Protein AF-0000000087521033 (afdb_homodimer)

Nearest PDB structures (foldseek):
  2ihy-assembly1_B  TM=9.310E-01  e=3.063E-29  Staphylococcus aureus
  2ihy-assembly1_A  TM=9.337E-01  e=1.883E-27  Staphylococcus aureus
  7z19-assembly1_I  TM=8.535E-01  e=3.321E-17  Escherichia coli
  4wbs-assembly1_A  TM=7.852E-01  e=2.058E-16  Paraburkholderia phymatum STM815
  6hs3-assembly1_A  TM=7.844E-01  e=1.434E-15  Burkholderia pseudomallei

Secondary structure (DSSP, 8-state):
--EEEEEEEEEEEETTEEEEEEEEEEEETT-EEEEE--TTSSHHHHHHHHTTSS--SEEEEEETTEETTTS-HHHHGGGEEEE-HHHHTTS-TTSBHHHHHHHHHHTT-S---HHHHHHHHHHHHHHHHHTT-GGGTTSBGGGS-HHHHHHHHHHHHHHT--SEEEEESTTTT--HHHHHHHHHHHHHHHH-TTSPEEEEE-S-GGGPPTT--EEEEEETTEEEEEEEHHHHS-HHHHHHHHTS-EEEEEETTEEEEEE--/--EEEEEEEEEEEETTEEEEEEEEEEEETT-EEEEE--TTSSHHHHHHHHTTSS--SEEEEEETTEETTTS-HHHHGGGEEEESHHHHTTS-TTSBHHHHHHHHHHTT-S---HHHHHHHHHHHHHHHHHTT-GGGTTSBGGGS-HHHHHHHHHHHHHHT--SEEEEESTTTT--HHHHHHHHHHHHHHHH-TTSPEEEEE-S-GGGPPTT--EEEEEETTEEEEEEEHHHHS-HHHHHHHHTS-EEEEEETTEEEEEE--

Sequence (522 aa):
MSQVLSFNDVSVVRGRKELLSGINWKVSEGQRWVVLGPNGAGKSTLMNLAAARMHPTRGTVEILDETLGRVDVFELRPRIGLSSTLIANQIPAHETALNVVLTAAYGYTGRWRERYEKMDERRAFALLHEWGMSTFMNQPFGKLSEGERKRVLIARALMTDPELLILDEPSAGLDVAGREDLVYRMSQLAADEEAPTLVLVTHHLEEIPPGFTHALLMNSGKIVAAGTMAETMTEEKLSAAYGMELAVRVEGGRYSAFARRMSQVLSFNDVSVVRGRKELLSGINWKVSEGQRWVVLGPNGAGKSTLMNLAAARMHPTRGTVEILDETLGRVDVFELRPRIGLSSTLIANQIPAHETALNVVLTAAYGYTGRWRERYEKMDERRAFALLHEWGMSTFMNQPFGKLSEGERKRVLIARALMTDPELLILDEPSAGLDVAGREDLVYRMSQLAADEEAPTLVLVTHHLEEIPPGFTHALLMNSGKIVAAGTMAETMTEEKLSAAYGMELAVRVEGGRYSAFARR

Foldseek 3Di:
DAWAKFWAQFWADDDPATQAGGDTDTDDWLAAEEEAFDPSLNLVVVVCVQLLNDDTPDTWMDGRNRTRPRDDSLQVNLQEQEQDVVLLVVDDQQDFLLVLQLCLQVSNPVDPDDVCNVVLSVLSCVQCVLLPCNVRRGPGLNPDDLLSNLSSSQSSSCSSVHQEYEYEASCPPPDPVSLVSVLVSVLVLLPDSSHHHHYYYHHFQQSHHANHFKYWAGGSNYTQDIDGCVVQVDQVSVCVRHVARWDWDDDPRGIHIDGDD/DAWAKFWAQFWADDDPATQAGGDTDTDHWLAAEEEAFDPSLNLVVVVCVQLLNDDTPDTWMDGRNRTRPRDDSLQVNLQEQEQDVVLLVVDDQQDFLLVLQLCLQVSNPVDPDDVCNVVLSVLSCVQCVLLPCNVRRGPGLNPDDLLSNLSSSQSSSPSSVHQEYEYEASCPPPDPVSLVSVLVSVLVLLPDSSHHHHYYYHHFQQSHHANHFKYWAGGSNYTQDIDGCVVQVDQVSVCVRHVARWDWDDDPRGIHIDGDD

Organism: NCBI:txid162496

Solvent-accessible surface area (backbone atoms only — not comparable to full-atom values): 26973 Å² total; per-residue (Å²): 130,59,57,39,34,38,35,43,50,24,21,31,64,56,90,93,45,68,46,30,52,58,35,68,48,74,39,45,61,74,43,24,34,38,39,35,35,37,84,79,13,32,64,68,60,52,50,31,43,75,56,59,72,46,78,67,70,38,60,46,46,32,47,69,85,35,43,70,91,78,48,64,50,80,74,50,38,58,42,44,14,59,25,40,67,74,58,56,73,68,52,60,44,78,40,25,40,47,53,56,22,48,44,49,47,38,80,71,41,86,69,89,54,72,74,62,46,55,61,44,45,52,50,41,49,50,38,31,41,75,54,72,34,60,92,42,34,81,38,32,44,61,75,44,52,70,64,54,42,43,39,46,34,46,33,19,21,50,57,50,64,25,58,33,36,38,34,50,43,73,54,64,91,44,28,57,52,53,36,42,52,50,27,50,51,49,22,53,46,52,67,37,87,84,43,46,22,36,39,37,35,44,52,51,51,68,65,47,37,46,64,56,47,28,30,36,31,17,35,77,14,28,74,69,43,69,40,43,38,84,76,32,75,35,42,69,52,48,14,62,28,46,73,42,62,39,44,66,46,77,56,94,64,33,35,42,72,43,66,66,125,129,60,57,39,36,39,34,45,50,23,22,31,65,56,91,92,43,67,47,29,52,58,34,68,50,76,39,44,62,74,43,24,34,37,39,36,35,38,84,80,14,31,65,68,61,52,48,32,44,74,55,58,72,48,78,68,69,38,60,44,46,30,45,70,84,36,43,71,90,78,50,65,51,80,73,49,39,57,42,43,14,61,25,39,67,74,57,56,73,71,53,61,44,76,40,25,39,46,53,54,22,49,44,50,49,37,80,69,42,86,70,87,54,73,74,61,47,55,60,42,46,54,51,39,49,51,39,31,42,74,56,72,36,61,92,41,34,79,38,32,44,61,76,44,52,71,62,56,42,41,37,46,35,45,33,19,22,50,58,50,64,25,58,33,36,39,34,49,44,72,54,65,92,44,28,56,52,52,36,43,51,50,27,49,51,48,23,53,46,53,66,37,87,83,42,47,22,37,40,35,35,41,51,53,52,68,64,47,35,47,63,56,47,28,30,36,31,18,36,78,15,27,74,71,43,69,40,43,40,84,77,33,74,33,43,68,53,47,14,61,26,47,72,43,62,38,44,65,45,78,57,93,64,34,37,42,72,44,64,65,126

Radius of gyration: 24.64 Å; Cα contacts (8 Å, |Δi|>4): 1110; chains: 2; bounding box: 50×73×55 Å

Structure (mmCIF, N/CA/C/O backbone):
data_AF-0000000087521033-model_v1
#
loop_
_entity.id
_entity.type
_entity.pdbx_description
1 polymer 'Iron ABC transporter ATP-binding protein'
#
loop_
_atom_site.group_PDB
_atom_site.id
_atom_site.type_symbol
_atom_site.label_atom_id
_atom_site.label_alt_id
_atom_site.label_comp_id
_atom_site.label_asym_id
_atom_site.label_entity_id
_atom_site.label_seq_id
_atom_site.pdbx_PDB_ins_code
_atom_site.Cartn_x
_atom_site.Cartn_y
_atom_site.Cartn_z
_atom_site.occupancy
_atom_site.B_iso_or_equiv
_atom_site.auth_seq_id
_atom_site.auth_comp_id
_atom_site.auth_asym_id
_atom_site.auth_atom_id
_atom_site.pdbx_PDB_model_num
ATOM 1 N N . MET A 1 1 ? 6.848 -36.531 -3.502 1 64.94 1 MET A N 1
ATOM 2 C CA . MET A 1 1 ? 6.121 -35.344 -3.91 1 64.94 1 MET A CA 1
ATOM 3 C C . MET A 1 1 ? 6.828 -34.625 -5.07 1 64.94 1 MET A C 1
ATOM 5 O O . MET A 1 1 ? 8.055 -34.625 -5.129 1 64.94 1 MET A O 1
ATOM 9 N N . SER A 1 2 ? 6.082 -34.312 -6.168 1 87.31 2 SER A N 1
ATOM 10 C CA . SER A 1 2 ? 6.684 -33.75 -7.367 1 87.31 2 SER A CA 1
ATOM 11 C C . SER A 1 2 ? 7.109 -32.312 -7.137 1 87.31 2 SER A C 1
ATOM 13 O O . SER A 1 2 ? 6.461 -31.578 -6.387 1 87.31 2 SER A O 1
ATOM 15 N N . GLN A 1 3 ? 8.289 -32 -7.52 1 93.69 3 GLN A N 1
ATOM 16 C CA . GLN A 1 3 ? 8.82 -30.641 -7.406 1 93.69 3 GLN A CA 1
ATOM 17 C C . GLN A 1 3 ? 8.258 -29.75 -8.5 1 93.69 3 GLN A C 1
ATOM 19 O O . GLN A 1 3 ? 8.297 -30.094 -9.68 1 93.69 3 GLN A O 1
ATOM 24 N N . VAL A 1 4 ? 7.723 -28.672 -8.039 1 97.44 4 VAL A N 1
ATOM 25 C CA . VAL A 1 4 ? 7.105 -27.734 -8.977 1 97.44 4 VAL A CA 1
ATOM 26 C C . VAL A 1 4 ? 8.117 -26.656 -9.367 1 97.44 4 VAL A C 1
ATOM 28 O O . VAL A 1 4 ? 8.164 -26.234 -10.523 1 97.44 4 VAL A O 1
ATOM 31 N N . LEU A 1 5 ? 8.914 -26.25 -8.383 1 98.12 5 LEU A N 1
ATOM 32 C CA . LEU A 1 5 ? 10 -25.297 -8.594 1 98.12 5 LEU A CA 1
ATOM 33 C C . LEU A 1 5 ? 11.289 -25.812 -7.965 1 98.12 5 LEU A C 1
ATOM 35 O O . LEU A 1 5 ? 11.281 -26.359 -6.863 1 98.12 5 LEU A O 1
ATOM 39 N N . SER A 1 6 ? 12.383 -25.578 -8.719 1 98.38 6 SER A N 1
ATOM 40 C CA . SER A 1 6 ? 13.703 -25.875 -8.18 1 98.38 6 SER A CA 1
ATOM 41 C C . SER A 1 6 ? 14.727 -24.844 -8.656 1 98.38 6 SER A C 1
ATOM 43 O O . SER A 1 6 ? 15.023 -24.75 -9.852 1 98.38 6 SER A O 1
ATOM 45 N N . PHE A 1 7 ? 15.141 -24.078 -7.758 1 98.62 7 PHE A N 1
ATOM 46 C CA . PHE A 1 7 ? 16.25 -23.156 -7.961 1 98.62 7 PHE A CA 1
ATOM 47 C C . PHE A 1 7 ? 17.547 -23.719 -7.383 1 98.62 7 PHE A C 1
ATOM 49 O O . PHE A 1 7 ? 17.609 -24.062 -6.199 1 98.62 7 PHE A O 1
ATOM 56 N N . ASN A 1 8 ? 18.516 -23.828 -8.188 1 98.5 8 ASN A N 1
ATOM 57 C CA . ASN A 1 8 ? 19.812 -24.344 -7.758 1 98.5 8 ASN A CA 1
ATOM 58 C C . ASN A 1 8 ? 20.922 -23.328 -8.023 1 98.5 8 ASN A C 1
ATOM 60 O O . ASN A 1 8 ? 21.359 -23.172 -9.164 1 98.5 8 ASN A O 1
ATOM 64 N N . ASP A 1 9 ? 21.375 -22.703 -6.953 1 98.56 9 ASP A N 1
ATOM 65 C CA . ASP A 1 9 ? 22.453 -21.719 -6.969 1 98.56 9 ASP A CA 1
ATOM 66 C C . ASP A 1 9 ? 22.219 -20.672 -8.047 1 98.56 9 ASP A C 1
ATOM 68 O O . ASP A 1 9 ? 23.094 -20.422 -8.883 1 98.56 9 ASP A O 1
ATOM 72 N N . VAL A 1 10 ? 21.109 -20.094 -7.992 1 98.69 10 VAL A N 1
ATOM 73 C CA . VAL A 1 10 ? 20.672 -19.203 -9.062 1 98.69 10 VAL A CA 1
ATOM 74 C C . VAL A 1 10 ? 21.094 -17.781 -8.766 1 98.69 10 VAL A C 1
ATOM 76 O O . VAL A 1 10 ? 20.906 -17.281 -7.652 1 98.69 10 VAL A O 1
ATOM 79 N N . SER A 1 11 ? 21.672 -17.125 -9.766 1 98.69 11 SER A N 1
ATOM 80 C CA . SER A 1 11 ? 22.031 -15.711 -9.688 1 98.69 11 SER A CA 1
ATOM 81 C C . SER A 1 11 ? 21.562 -14.945 -10.914 1 98.69 11 SER A C 1
ATOM 83 O O . SER A 1 11 ? 21.453 -15.516 -12 1 98.69 11 SER A O 1
ATOM 85 N N . VAL A 1 12 ? 21.203 -13.797 -10.703 1 98.5 12 VAL A N 1
ATOM 86 C CA . VAL A 1 12 ? 20.844 -12.883 -11.781 1 98.5 12 VAL A CA 1
ATOM 87 C C . VAL A 1 12 ? 21.656 -11.594 -11.672 1 98.5 12 VAL A C 1
ATOM 89 O O . VAL A 1 12 ? 21.656 -10.93 -10.633 1 98.5 12 VAL A O 1
ATOM 92 N N . VAL A 1 13 ? 22.344 -11.312 -12.719 1 97.62 13 VAL A N 1
ATOM 93 C CA . VAL A 1 13 ? 23.141 -10.094 -12.781 1 97.62 13 VAL A CA 1
ATOM 94 C C . VAL A 1 13 ? 22.656 -9.203 -13.922 1 97.62 13 VAL A C 1
ATOM 96 O O . VAL A 1 13 ? 22.438 -9.68 -15.039 1 97.62 13 VAL A O 1
ATOM 99 N N . ARG A 1 14 ? 22.422 -7.988 -13.648 1 93.56 14 ARG A N 1
ATOM 100 C CA . ARG A 1 14 ? 22.094 -6.98 -14.648 1 93.56 14 ARG A CA 1
ATOM 101 C C . ARG A 1 14 ? 23.078 -5.824 -14.609 1 93.56 14 ARG A C 1
ATOM 103 O O . ARG A 1 14 ? 23.094 -5.035 -13.656 1 93.56 14 ARG A O 1
ATOM 110 N N . GLY A 1 15 ? 23.766 -5.68 -15.695 1 90.44 15 GLY A N 1
ATOM 111 C CA . GLY A 1 15 ? 24.859 -4.723 -15.625 1 90.44 15 GLY A CA 1
ATOM 112 C C . GLY A 1 15 ? 25.844 -5.02 -14.516 1 90.44 15 GLY A C 1
ATOM 113 O O . GLY A 1 15 ? 26.453 -6.09 -14.492 1 90.44 15 GLY A O 1
ATOM 114 N N . ARG A 1 16 ? 26.016 -3.992 -13.609 1 89.19 16 ARG A N 1
ATOM 115 C CA . ARG A 1 16 ? 26.953 -4.152 -12.5 1 89.19 16 ARG A CA 1
ATOM 116 C C . ARG A 1 16 ? 26.219 -4.543 -11.219 1 89.19 16 ARG A C 1
ATOM 118 O O . ARG A 1 16 ? 26.859 -4.758 -10.188 1 89.19 16 ARG A O 1
ATOM 125 N N . LYS A 1 17 ? 24.969 -4.793 -11.297 1 93.56 17 LYS A N 1
ATOM 126 C CA . LYS A 1 17 ? 24.203 -5.051 -10.07 1 93.56 17 LYS A CA 1
ATOM 127 C C . LYS A 1 17 ? 23.766 -6.508 -10 1 93.56 17 LYS A C 1
ATOM 129 O O . LYS A 1 17 ? 23.203 -7.043 -10.961 1 93.56 17 LYS A O 1
ATOM 134 N N . GLU A 1 18 ? 24.078 -7.164 -8.969 1 96.81 18 GLU A N 1
ATOM 135 C CA . GLU A 1 18 ? 23.578 -8.508 -8.688 1 96.81 18 GLU A CA 1
ATOM 136 C C . GLU A 1 18 ? 22.203 -8.461 -8.031 1 96.81 18 GLU A C 1
ATOM 138 O O . GLU A 1 18 ? 22.078 -8.086 -6.867 1 96.81 18 GLU A O 1
ATOM 143 N N . LEU A 1 19 ? 21.219 -8.914 -8.758 1 97.81 19 LEU A N 1
ATOM 144 C CA . LEU A 1 19 ? 19.844 -8.828 -8.297 1 97.81 19 LEU A CA 1
ATOM 145 C C . LEU A 1 19 ? 19.5 -10.016 -7.398 1 97.81 19 LEU A C 1
ATOM 147 O O . LEU A 1 19 ? 18.766 -9.859 -6.422 1 97.81 19 LEU A O 1
ATOM 151 N N . LEU A 1 20 ? 19.969 -11.172 -7.766 1 98.75 20 LEU A N 1
ATOM 152 C CA . LEU A 1 20 ? 19.859 -12.391 -6.973 1 98.75 20 LEU A CA 1
ATOM 153 C C . LEU A 1 20 ? 21.234 -13.07 -6.855 1 98.75 20 LEU A C 1
ATOM 155 O O . LEU A 1 20 ? 22 -13.102 -7.82 1 98.75 20 LEU A O 1
ATOM 159 N N . SER A 1 21 ? 21.453 -13.617 -5.684 1 98.5 21 SER A N 1
ATOM 160 C CA . SER A 1 21 ? 22.766 -14.203 -5.434 1 98.5 21 SER A CA 1
ATOM 161 C C . SER A 1 21 ? 22.625 -15.578 -4.777 1 98.5 21 SER A C 1
ATOM 163 O O . SER A 1 21 ? 22.328 -15.68 -3.588 1 98.5 21 SER A O 1
ATOM 165 N N . GLY A 1 22 ? 22.891 -16.562 -5.535 1 98.44 22 GLY A N 1
ATOM 166 C CA . GLY A 1 22 ? 23 -17.922 -5.027 1 98.44 22 GLY A CA 1
ATOM 167 C C . GLY A 1 22 ? 21.734 -18.438 -4.395 1 98.44 22 GLY A C 1
ATOM 168 O O . GLY A 1 22 ? 21.75 -18.969 -3.277 1 98.44 22 GLY A O 1
ATOM 169 N N . ILE A 1 23 ? 20.656 -18.312 -5.094 1 98.81 23 ILE A N 1
ATOM 170 C CA . ILE A 1 23 ? 19.344 -18.703 -4.566 1 98.81 23 ILE A CA 1
ATOM 171 C C . ILE A 1 23 ? 19.172 -20.203 -4.672 1 98.81 23 ILE A C 1
ATOM 173 O O . ILE A 1 23 ? 19.328 -20.781 -5.754 1 98.81 23 ILE A O 1
ATOM 177 N N . ASN A 1 24 ? 18.938 -20.859 -3.609 1 98.81 24 ASN A N 1
ATOM 178 C CA . ASN A 1 24 ? 18.5 -22.25 -3.52 1 98.81 24 ASN A CA 1
ATOM 179 C C . ASN A 1 24 ? 17.094 -22.344 -2.914 1 98.81 24 ASN A C 1
ATOM 181 O O . ASN A 1 24 ? 16.891 -21.984 -1.751 1 98.81 24 ASN A O 1
ATOM 185 N N . TRP A 1 25 ? 16.172 -22.828 -3.682 1 98.62 25 TRP A N 1
ATOM 186 C CA . TRP A 1 25 ? 14.773 -22.844 -3.254 1 98.62 25 TRP A CA 1
ATOM 187 C C . TRP A 1 25 ? 13.992 -23.922 -3.98 1 98.62 25 TRP A C 1
ATOM 189 O O . TRP A 1 25 ? 14.094 -24.062 -5.203 1 98.62 25 TRP A O 1
ATOM 199 N N . LYS A 1 26 ? 13.25 -24.688 -3.209 1 98.38 26 LYS A N 1
ATOM 200 C CA . LYS A 1 26 ? 12.43 -25.75 -3.775 1 98.38 26 LYS A CA 1
ATOM 201 C C . LYS A 1 26 ? 10.984 -25.641 -3.307 1 98.38 26 LYS A C 1
ATOM 203 O O . LYS A 1 26 ? 10.727 -25.344 -2.139 1 98.38 26 LYS A O 1
ATOM 208 N N . VAL A 1 27 ? 10.125 -25.812 -4.211 1 98.44 27 VAL A N 1
ATOM 209 C CA . VAL A 1 27 ? 8.688 -25.828 -3.939 1 98.44 27 VAL A CA 1
ATOM 210 C C . VAL A 1 27 ? 8.078 -27.141 -4.426 1 98.44 27 VAL A C 1
ATOM 212 O O . VAL A 1 27 ? 8.242 -27.5 -5.594 1 98.44 27 VAL A O 1
ATOM 215 N N . SER A 1 28 ? 7.395 -27.797 -3.545 1 97.56 28 SER A N 1
ATOM 216 C CA . SER A 1 28 ? 6.746 -29.062 -3.896 1 97.56 28 SER A CA 1
ATOM 217 C C . SER A 1 28 ? 5.266 -28.859 -4.191 1 97.56 28 SER A C 1
ATOM 219 O O . SER A 1 28 ? 4.672 -27.859 -3.768 1 97.56 28 SER A O 1
ATOM 221 N N . GLU A 1 29 ? 4.754 -29.781 -4.914 1 96.25 29 GLU A N 1
ATOM 222 C CA . GLU A 1 29 ? 3.324 -29.766 -5.215 1 96.25 29 GLU A CA 1
ATOM 223 C C . GLU A 1 29 ? 2.494 -29.703 -3.936 1 96.25 29 GLU A C 1
ATOM 225 O O . GLU A 1 29 ? 2.801 -30.375 -2.957 1 96.25 29 GLU A O 1
ATOM 230 N N . GLY A 1 30 ? 1.485 -28.844 -3.947 1 94.44 30 GLY A N 1
ATOM 231 C CA . GLY A 1 30 ? 0.572 -28.75 -2.818 1 94.44 30 GLY A CA 1
ATOM 232 C C . GLY A 1 30 ? 0.995 -27.719 -1.792 1 94.44 30 GLY A C 1
ATOM 233 O O . GLY A 1 30 ? 0.2 -27.328 -0.935 1 94.44 30 GLY A O 1
ATOM 234 N N . GLN A 1 31 ? 2.223 -27.328 -1.854 1 97.5 31 GLN A N 1
ATOM 235 C CA . GLN A 1 31 ? 2.684 -26.297 -0.925 1 97.5 31 GLN A CA 1
ATOM 236 C C . GLN A 1 31 ? 2.15 -24.922 -1.314 1 97.5 31 GLN A C 1
ATOM 238 O O . GLN A 1 31 ? 1.856 -24.672 -2.486 1 97.5 31 GLN A O 1
ATOM 243 N N . ARG A 1 32 ? 1.933 -24.125 -0.358 1 98.31 32 ARG A N 1
ATOM 244 C CA . ARG A 1 32 ? 1.54 -22.719 -0.502 1 98.31 32 ARG A CA 1
ATOM 245 C C . ARG A 1 32 ? 2.578 -21.797 0.121 1 98.31 32 ARG A C 1
ATOM 247 O O . ARG A 1 32 ? 2.734 -21.766 1.344 1 98.31 32 ARG A O 1
ATOM 254 N N . TRP A 1 33 ? 3.266 -21.062 -0.749 1 98.75 33 TRP A N 1
ATOM 255 C CA . TRP A 1 33 ? 4.395 -20.25 -0.292 1 98.75 33 TRP A CA 1
ATOM 256 C C . TRP A 1 33 ? 4.031 -18.766 -0.266 1 98.75 33 TRP A C 1
ATOM 258 O O . TRP A 1 33 ? 3.354 -18.281 -1.169 1 98.75 33 TRP A O 1
ATOM 268 N N . VAL A 1 34 ? 4.473 -18.094 0.76 1 98.75 34 VAL A N 1
ATOM 269 C CA . VAL A 1 34 ? 4.512 -16.625 0.755 1 98.75 34 VAL A CA 1
ATOM 270 C C . VAL A 1 34 ? 5.957 -16.156 0.693 1 98.75 34 VAL A C 1
ATOM 272 O O . VAL A 1 34 ? 6.824 -16.672 1.396 1 98.75 34 VAL A O 1
ATOM 275 N N . VAL A 1 35 ? 6.234 -15.281 -0.21 1 98.81 35 VAL A N 1
ATOM 276 C CA . VAL A 1 35 ? 7.543 -14.656 -0.35 1 98.81 35 VAL A CA 1
ATOM 277 C C . VAL A 1 35 ? 7.5 -13.234 0.214 1 98.81 35 VAL A C 1
ATOM 279 O O . VAL A 1 35 ? 6.715 -12.406 -0.244 1 98.81 35 VAL A O 1
ATOM 282 N N . LEU A 1 36 ? 8.383 -12.984 1.208 1 98.56 36 LEU A N 1
ATOM 283 C CA . LEU A 1 36 ? 8.406 -11.703 1.912 1 98.56 36 LEU A CA 1
ATOM 284 C C . LEU A 1 36 ? 9.797 -11.086 1.854 1 98.56 36 LEU A C 1
ATOM 286 O O . LEU A 1 36 ? 10.797 -11.789 1.661 1 98.56 36 LEU A O 1
ATOM 290 N N . GLY A 1 37 ? 9.859 -9.828 2.098 1 97.69 37 GLY A N 1
ATOM 291 C CA . GLY A 1 37 ? 11.078 -9.047 2.139 1 97.69 37 GLY A CA 1
ATOM 292 C C . GLY A 1 37 ? 10.852 -7.574 1.845 1 97.69 37 GLY A C 1
ATOM 293 O O . GLY A 1 37 ? 9.781 -7.188 1.365 1 97.69 37 GLY A O 1
ATOM 294 N N . PRO A 1 38 ? 11.828 -6.789 2.156 1 96.56 38 PRO A N 1
ATOM 295 C CA . PRO A 1 38 ? 11.703 -5.352 1.896 1 96.56 38 PRO A CA 1
ATOM 296 C C . PRO A 1 38 ? 11.719 -5.02 0.407 1 96.56 38 PRO A C 1
ATOM 298 O O . PRO A 1 38 ? 11.945 -5.898 -0.425 1 96.56 38 PRO A O 1
ATOM 301 N N . ASN A 1 39 ? 11.367 -3.77 0.146 1 93.94 39 ASN A N 1
ATOM 302 C CA . ASN A 1 39 ? 11.492 -3.293 -1.228 1 93.94 39 ASN A CA 1
ATOM 303 C C . ASN A 1 39 ? 12.922 -3.443 -1.738 1 93.94 39 ASN A C 1
ATOM 305 O O . ASN A 1 39 ? 13.883 -3.148 -1.019 1 93.94 39 ASN A O 1
ATOM 309 N N . GLY A 1 40 ? 13.078 -4.012 -2.865 1 93.19 40 GLY A N 1
ATOM 310 C CA . GLY A 1 40 ? 14.391 -4.176 -3.459 1 93.19 40 GLY A CA 1
ATOM 311 C C . GLY A 1 40 ? 15.062 -5.484 -3.078 1 93.19 40 GLY A C 1
ATOM 312 O O . GLY A 1 40 ? 16.203 -5.746 -3.473 1 93.19 40 GLY A O 1
ATOM 313 N N . ALA A 1 41 ? 14.375 -6.332 -2.418 1 96.88 41 ALA A N 1
ATOM 314 C CA . ALA A 1 41 ? 14.961 -7.57 -1.9 1 96.88 41 ALA A CA 1
ATOM 315 C C . ALA A 1 41 ? 15.188 -8.578 -3.021 1 96.88 41 ALA A C 1
ATOM 317 O O . ALA A 1 41 ? 15.875 -9.586 -2.83 1 96.88 41 ALA A O 1
ATOM 318 N N . GLY A 1 42 ? 14.594 -8.391 -4.18 1 97.06 42 GLY A N 1
ATOM 319 C CA . GLY A 1 42 ? 14.75 -9.312 -5.297 1 97.06 42 GLY A CA 1
ATOM 320 C C . GLY A 1 42 ? 13.523 -10.164 -5.547 1 97.06 42 GLY A C 1
ATOM 321 O O . GLY A 1 42 ? 13.555 -11.086 -6.359 1 97.06 42 GLY A O 1
ATOM 322 N N . LYS A 1 43 ? 12.422 -9.875 -4.895 1 97.75 43 LYS A N 1
ATOM 323 C CA . LYS A 1 43 ? 11.203 -10.68 -4.969 1 97.75 43 LYS A CA 1
ATOM 324 C C . LYS A 1 43 ? 10.672 -10.734 -6.398 1 97.75 43 LYS A C 1
ATOM 326 O O . LYS A 1 43 ? 10.336 -11.812 -6.898 1 97.75 43 LYS A O 1
ATOM 331 N N . SER A 1 44 ? 10.625 -9.555 -7.082 1 94.75 44 SER A N 1
ATOM 332 C CA . SER A 1 44 ? 10.094 -9.5 -8.438 1 94.75 44 SER A CA 1
ATOM 333 C C . SER A 1 44 ? 10.992 -10.266 -9.406 1 94.75 44 SER A C 1
ATOM 335 O O . SER A 1 44 ? 10.5 -10.945 -10.312 1 94.75 44 SER A O 1
ATOM 337 N N . THR A 1 45 ? 12.266 -10.164 -9.242 1 96.5 45 THR A N 1
ATOM 338 C CA . THR A 1 45 ? 13.203 -10.922 -10.062 1 96.5 45 THR A CA 1
ATOM 339 C C . THR A 1 45 ? 13 -12.422 -9.875 1 96.5 45 THR A C 1
ATOM 341 O O . THR A 1 45 ? 12.93 -13.172 -10.852 1 96.5 45 THR A O 1
ATOM 344 N N . LEU A 1 46 ? 12.859 -12.805 -8.609 1 98.12 46 LEU A N 1
ATOM 345 C CA . LEU A 1 46 ? 12.609 -14.211 -8.297 1 98.12 46 LEU A CA 1
ATOM 346 C C . LEU A 1 46 ? 11.32 -14.688 -8.961 1 98.12 46 LEU A C 1
ATOM 348 O O . LEU A 1 46 ? 11.281 -15.773 -9.531 1 98.12 46 LEU A O 1
ATOM 352 N N . MET A 1 47 ? 10.273 -13.906 -8.938 1 96.88 47 MET A N 1
ATOM 353 C CA . MET A 1 47 ? 8.984 -14.273 -9.5 1 96.88 47 MET A CA 1
ATOM 354 C C . MET A 1 47 ? 9.055 -14.375 -11.023 1 96.88 47 MET A C 1
ATOM 356 O O . MET A 1 47 ? 8.43 -15.242 -11.625 1 96.88 47 MET A O 1
ATOM 360 N N . ASN A 1 48 ? 9.836 -13.5 -11.625 1 96.31 48 ASN A N 1
ATOM 361 C CA . ASN A 1 48 ? 10 -13.555 -13.07 1 96.31 48 ASN A CA 1
ATOM 362 C C . ASN A 1 48 ? 10.688 -14.844 -13.516 1 96.31 48 ASN A C 1
ATOM 364 O O . ASN A 1 48 ? 10.352 -15.406 -14.555 1 96.31 48 ASN A O 1
ATOM 368 N N . LEU A 1 49 ? 11.633 -15.281 -12.727 1 97.69 49 LEU A N 1
ATOM 369 C CA . LEU A 1 49 ? 12.266 -16.578 -12.984 1 97.69 49 LEU A CA 1
ATOM 370 C C . LEU A 1 49 ? 11.266 -17.703 -12.836 1 97.69 49 LEU A C 1
ATOM 372 O O . LEU A 1 49 ? 11.133 -18.547 -13.727 1 97.69 49 LEU A O 1
ATOM 376 N N . ALA A 1 50 ? 10.5 -17.672 -11.766 1 97.94 50 ALA A N 1
ATOM 377 C CA . ALA A 1 50 ? 9.539 -18.719 -11.461 1 97.94 50 ALA A CA 1
ATOM 378 C C . ALA A 1 50 ? 8.422 -18.766 -12.492 1 97.94 50 ALA A C 1
ATOM 380 O O . ALA A 1 50 ? 7.805 -19.812 -12.711 1 97.94 50 ALA A O 1
ATOM 381 N N . ALA A 1 51 ? 8.188 -17.625 -13.125 1 96.81 51 ALA A N 1
ATOM 382 C CA . ALA A 1 51 ? 7.113 -17.516 -14.109 1 96.81 51 ALA A CA 1
ATOM 383 C C . ALA A 1 51 ? 7.637 -17.766 -15.523 1 96.81 51 ALA A C 1
ATOM 385 O O . ALA A 1 51 ? 6.918 -17.562 -16.5 1 96.81 51 ALA A O 1
ATOM 386 N N . ALA A 1 52 ? 8.898 -18.109 -15.641 1 96.56 52 ALA A N 1
ATOM 387 C CA . ALA A 1 52 ? 9.539 -18.375 -16.922 1 96.56 52 ALA A CA 1
ATOM 388 C C . ALA A 1 52 ? 9.539 -17.141 -17.812 1 96.56 52 ALA A C 1
ATOM 390 O O . ALA A 1 52 ? 9.359 -17.234 -19.031 1 96.56 52 ALA A O 1
ATOM 391 N N . ARG A 1 53 ? 9.688 -16.016 -17.203 1 94.38 53 ARG A N 1
ATOM 392 C CA . ARG A 1 53 ? 9.711 -14.766 -17.938 1 94.38 53 ARG A CA 1
ATOM 393 C C . ARG A 1 53 ? 11.125 -14.18 -17.984 1 94.38 53 ARG A C 1
ATOM 395 O O . ARG A 1 53 ? 11.336 -13.102 -18.547 1 94.38 53 ARG A O 1
ATOM 402 N N . MET A 1 54 ? 12 -14.875 -17.359 1 95.12 54 MET A N 1
ATOM 403 C CA . MET A 1 54 ? 13.414 -14.492 -17.312 1 95.12 54 MET A CA 1
ATOM 404 C C . MET A 1 54 ? 14.305 -15.727 -17.188 1 95.12 54 MET A C 1
ATOM 406 O O . MET A 1 54 ? 13.867 -16.766 -16.688 1 95.12 54 MET A O 1
ATOM 410 N N . HIS A 1 55 ? 15.5 -15.609 -17.672 1 97.06 55 HIS A N 1
ATOM 411 C CA . HIS A 1 55 ? 16.5 -16.672 -17.5 1 97.06 55 HIS A CA 1
ATOM 412 C C . HIS A 1 55 ? 17.547 -16.266 -16.453 1 97.06 55 HIS A C 1
ATOM 414 O O . HIS A 1 55 ? 17.906 -15.094 -16.344 1 97.06 55 HIS A O 1
ATOM 420 N N . PRO A 1 56 ? 18.031 -17.203 -15.711 1 97.94 56 PRO A N 1
ATOM 421 C CA . PRO A 1 56 ? 19.109 -16.875 -14.773 1 97.94 56 PRO A CA 1
ATOM 422 C C . PRO A 1 56 ? 20.438 -16.594 -15.477 1 97.94 56 PRO A C 1
ATOM 424 O O . PRO A 1 56 ? 20.656 -17.062 -16.594 1 97.94 56 PRO A O 1
ATOM 427 N N . THR A 1 57 ? 21.25 -15.781 -14.805 1 97.75 57 THR A N 1
ATOM 428 C CA . THR A 1 57 ? 22.609 -15.586 -15.289 1 97.75 57 THR A CA 1
ATOM 429 C C . THR A 1 57 ? 23.484 -16.797 -14.977 1 97.75 57 THR A C 1
ATOM 431 O O . THR A 1 57 ? 24.25 -17.25 -15.828 1 97.75 57 THR A O 1
ATOM 434 N N . ARG A 1 58 ? 23.391 -17.266 -13.781 1 97.81 58 ARG A N 1
ATOM 435 C CA . ARG A 1 58 ? 24.062 -18.469 -13.328 1 97.81 58 ARG A CA 1
ATOM 436 C C . ARG A 1 58 ? 23.109 -19.391 -12.562 1 97.81 58 ARG A C 1
ATOM 438 O O . ARG A 1 58 ? 22.109 -18.922 -12.016 1 97.81 58 ARG A O 1
ATOM 445 N N . GLY A 1 59 ? 23.422 -20.656 -12.562 1 98.19 59 GLY A N 1
ATOM 446 C CA . GLY A 1 59 ? 22.578 -21.625 -11.875 1 98.19 59 GLY A CA 1
ATOM 447 C C . GLY A 1 59 ? 21.484 -22.203 -12.742 1 98.19 59 GLY A C 1
ATOM 448 O O . GLY A 1 59 ? 21.469 -21.969 -13.953 1 98.19 59 GLY A O 1
ATOM 449 N N . THR A 1 60 ? 20.641 -23 -12.102 1 98.19 60 THR A N 1
ATOM 450 C CA . THR A 1 60 ? 19.594 -23.672 -12.867 1 98.19 60 THR A CA 1
ATOM 451 C C . THR A 1 60 ? 18.234 -23.484 -12.211 1 98.19 60 THR A C 1
ATOM 453 O O . THR A 1 60 ? 18.109 -23.516 -10.984 1 98.19 60 THR A O 1
ATOM 456 N N . VAL A 1 61 ? 17.281 -23.25 -13.062 1 98.38 61 VAL A N 1
ATOM 457 C CA . VAL A 1 61 ? 15.891 -23.141 -12.633 1 98.38 61 VAL A CA 1
ATOM 458 C C . VAL A 1 61 ? 15.055 -24.188 -13.352 1 98.38 61 VAL A C 1
ATOM 460 O O . VAL A 1 61 ? 15.055 -24.281 -14.578 1 98.38 61 VAL A O 1
ATOM 463 N N . GLU A 1 62 ? 14.43 -24.984 -12.562 1 98.06 62 GLU A N 1
ATOM 464 C CA . GLU A 1 62 ? 13.477 -25.969 -13.086 1 98.06 62 GLU A CA 1
ATOM 465 C C . GLU A 1 62 ? 12.055 -25.641 -12.656 1 98.06 62 GLU A C 1
ATOM 467 O O . GLU A 1 62 ? 11.805 -25.344 -11.484 1 98.06 62 GLU A O 1
ATOM 472 N N . ILE A 1 63 ? 11.172 -25.688 -13.602 1 98.06 63 ILE A N 1
ATOM 473 C CA . ILE A 1 63 ? 9.758 -25.422 -13.375 1 98.06 63 ILE A CA 1
ATOM 474 C C . ILE A 1 63 ? 8.914 -26.547 -13.969 1 98.06 63 ILE A C 1
ATOM 476 O O . ILE A 1 63 ? 9 -26.812 -15.172 1 98.06 63 ILE A O 1
ATOM 480 N N . LEU A 1 64 ? 8.164 -27.141 -13.117 1 96.81 64 LEU A N 1
ATOM 481 C CA . LEU A 1 64 ? 7.289 -28.219 -13.562 1 96.81 64 LEU A CA 1
ATOM 482 C C . LEU A 1 64 ? 8.062 -29.234 -14.398 1 96.81 64 LEU A C 1
ATOM 484 O O . LEU A 1 64 ? 7.645 -29.578 -15.516 1 96.81 64 LEU A O 1
ATOM 488 N N . ASP A 1 65 ? 9.219 -29.562 -13.906 1 93.94 65 ASP A N 1
ATOM 489 C CA . ASP A 1 65 ? 10.078 -30.625 -14.43 1 93.94 65 ASP A CA 1
ATOM 490 C C . ASP A 1 65 ? 10.742 -30.188 -15.734 1 93.94 65 ASP A C 1
ATOM 492 O O . ASP A 1 65 ? 11.25 -31.031 -16.484 1 93.94 65 ASP A O 1
ATOM 496 N N . GLU A 1 66 ? 10.648 -28.906 -16.047 1 95.62 66 GLU A N 1
ATOM 497 C CA . GLU A 1 66 ? 11.328 -28.359 -17.219 1 95.62 66 GLU A CA 1
ATOM 498 C C . GLU A 1 66 ? 12.438 -27.391 -16.812 1 95.62 66 GLU A C 1
ATOM 500 O O . GLU A 1 66 ? 12.258 -26.594 -15.898 1 95.62 66 GLU A O 1
ATOM 505 N N . THR A 1 67 ? 13.477 -27.516 -17.516 1 95.94 67 THR A N 1
ATOM 506 C CA . THR A 1 67 ? 14.609 -26.641 -17.203 1 95.94 67 THR A CA 1
ATOM 507 C C . THR A 1 67 ? 14.586 -25.406 -18.094 1 95.94 67 THR A C 1
ATOM 509 O O . THR A 1 67 ? 14.508 -25.516 -19.328 1 95.94 67 THR A O 1
ATOM 512 N N . LEU A 1 68 ? 14.703 -24.203 -17.453 1 95.56 68 LEU A N 1
ATOM 513 C CA . LEU A 1 68 ? 14.781 -22.984 -18.234 1 95.56 68 LEU A CA 1
ATOM 514 C C . LEU A 1 68 ? 16.031 -22.984 -19.109 1 95.56 68 LEU A C 1
ATOM 516 O O . LEU A 1 68 ? 17.109 -23.359 -18.672 1 95.56 68 LEU A O 1
ATOM 520 N N . GLY A 1 69 ? 15.93 -22.547 -20.297 1 92.19 69 GLY A N 1
ATOM 521 C CA . GLY A 1 69 ? 17.016 -22.594 -21.266 1 92.19 69 GLY A CA 1
ATOM 522 C C . GLY A 1 69 ? 16.984 -23.828 -22.156 1 92.19 69 GLY A C 1
ATOM 523 O O . GLY A 1 69 ? 17.609 -23.859 -23.203 1 92.19 69 GLY A O 1
ATOM 524 N N . ARG A 1 70 ? 16.266 -24.828 -21.719 1 92.56 70 ARG A N 1
ATOM 525 C CA . ARG A 1 70 ? 16.203 -26.078 -22.469 1 92.56 70 ARG A CA 1
ATOM 526 C C . ARG A 1 70 ? 14.781 -26.359 -22.953 1 92.56 70 ARG A C 1
ATOM 528 O O . ARG A 1 70 ? 14.547 -27.312 -23.703 1 92.56 70 ARG A O 1
ATOM 535 N N . VAL A 1 71 ? 13.875 -25.625 -22.422 1 91.06 71 VAL A N 1
ATOM 536 C CA . VAL A 1 71 ? 12.469 -25.781 -22.781 1 91.06 71 VAL A CA 1
ATOM 537 C C . VAL A 1 71 ? 11.969 -24.547 -23.516 1 91.06 71 VAL A C 1
ATOM 539 O O . VAL A 1 71 ? 12.461 -23.438 -23.281 1 91.06 71 VAL A O 1
ATOM 542 N N . ASP A 1 72 ? 11.023 -24.766 -24.375 1 91.81 72 ASP A N 1
ATOM 543 C CA . ASP A 1 72 ? 10.305 -23.641 -24.938 1 91.81 72 ASP A CA 1
ATOM 544 C C . ASP A 1 72 ? 9.359 -23.016 -23.906 1 91.81 72 ASP A C 1
ATOM 546 O O . ASP A 1 72 ? 8.344 -23.609 -23.547 1 91.81 72 ASP A O 1
ATOM 550 N N . VAL A 1 73 ? 9.648 -21.859 -23.5 1 92.06 73 VAL A N 1
ATOM 551 C CA . VAL A 1 73 ? 8.922 -21.219 -22.422 1 92.06 73 VAL A CA 1
ATOM 552 C C . VAL A 1 73 ? 7.473 -20.984 -22.828 1 92.06 73 VAL A C 1
ATOM 554 O O . VAL A 1 73 ? 6.582 -20.906 -21.984 1 92.06 73 VAL A O 1
ATOM 557 N N . PHE A 1 74 ? 7.16 -20.938 -24.094 1 88.56 74 PHE A N 1
ATOM 558 C CA . PHE A 1 74 ? 5.801 -20.734 -24.578 1 88.56 74 PHE A CA 1
ATOM 559 C C . PHE A 1 74 ? 4.934 -21.953 -24.312 1 88.56 74 PHE A C 1
ATOM 561 O O . PHE A 1 74 ? 3.713 -21.844 -24.203 1 88.56 74 PHE A O 1
ATOM 568 N N . GLU A 1 75 ? 5.574 -23.078 -24.188 1 89 75 GLU A N 1
ATOM 569 C CA . GLU A 1 75 ? 4.867 -24.312 -23.859 1 89 75 GLU A CA 1
ATOM 570 C C . GLU A 1 75 ? 4.691 -24.453 -22.344 1 89 75 GLU A C 1
ATOM 572 O O . GLU A 1 75 ? 3.746 -25.078 -21.875 1 89 75 GLU A O 1
ATOM 577 N N . LEU A 1 76 ? 5.598 -23.797 -21.672 1 92.81 76 LEU A N 1
ATOM 578 C CA . LEU A 1 76 ? 5.629 -23.906 -20.219 1 92.81 76 LEU A CA 1
ATOM 579 C C . LEU A 1 76 ? 4.688 -22.891 -19.578 1 92.81 76 LEU A C 1
ATOM 581 O O . LEU A 1 76 ? 3.99 -23.219 -18.609 1 92.81 76 LEU A O 1
ATOM 585 N N . ARG A 1 77 ? 4.547 -21.734 -20.109 1 92.88 77 ARG A N 1
ATOM 586 C CA . ARG A 1 77 ? 3.877 -20.594 -19.516 1 92.88 77 ARG A CA 1
ATOM 587 C C . ARG A 1 77 ? 2.391 -20.859 -19.312 1 92.88 77 ARG A C 1
ATOM 589 O O . ARG A 1 77 ? 1.814 -20.469 -18.297 1 92.88 77 ARG A O 1
ATOM 596 N N . PRO A 1 78 ? 1.765 -21.641 -20.172 1 91.06 78 PRO A N 1
ATOM 597 C CA . PRO A 1 78 ? 0.346 -21.906 -19.938 1 91.06 78 PRO A CA 1
ATOM 598 C C . PRO A 1 78 ? 0.108 -22.734 -18.672 1 91.06 78 PRO A C 1
ATOM 600 O O . PRO A 1 78 ? -1.014 -22.781 -18.156 1 91.06 78 PRO A O 1
ATOM 603 N N . ARG A 1 79 ? 1.1 -23.406 -18.203 1 95.25 79 ARG A N 1
ATOM 604 C CA . ARG A 1 79 ? 0.988 -24.234 -17 1 95.25 79 ARG A CA 1
ATOM 605 C C . ARG A 1 79 ? 1.244 -23.406 -15.742 1 95.25 79 ARG A C 1
ATOM 607 O O . ARG A 1 79 ? 1.115 -23.922 -14.625 1 95.25 79 ARG A O 1
ATOM 614 N N . ILE A 1 80 ? 1.615 -22.141 -16.031 1 96.44 80 ILE A N 1
ATOM 615 C CA . ILE A 1 80 ? 1.896 -21.203 -14.945 1 96.44 80 ILE A CA 1
ATOM 616 C C . ILE A 1 80 ? 0.896 -20.047 -14.984 1 96.44 80 ILE A C 1
ATOM 618 O O . ILE A 1 80 ? 0.869 -19.281 -15.945 1 96.44 80 ILE A O 1
ATOM 622 N N . GLY A 1 81 ? 0.023 -19.969 -13.953 1 96.81 81 GLY A N 1
ATOM 623 C CA . GLY A 1 81 ? -0.785 -18.766 -13.789 1 96.81 81 GLY A CA 1
ATOM 624 C C . GLY A 1 81 ? -0.035 -17.625 -13.133 1 96.81 81 GLY A C 1
ATOM 625 O O . GLY A 1 81 ? 0.634 -17.812 -12.117 1 96.81 81 GLY A O 1
ATOM 626 N N . LEU A 1 82 ? -0.115 -16.438 -13.758 1 96.31 82 LEU A N 1
ATOM 627 C CA . LEU A 1 82 ? 0.598 -15.289 -13.219 1 96.31 82 LEU A CA 1
ATOM 628 C C . LEU A 1 82 ? -0.323 -14.078 -13.125 1 96.31 82 LEU A C 1
ATOM 630 O O . LEU A 1 82 ? -0.944 -13.68 -14.109 1 96.31 82 LEU A O 1
ATOM 634 N N . SER A 1 83 ? -0.501 -13.594 -11.938 1 96.5 83 SER A N 1
ATOM 635 C CA . SER A 1 83 ? -1.119 -12.297 -11.711 1 96.5 83 SER A CA 1
ATOM 636 C C . SER A 1 83 ? -0.084 -11.258 -11.289 1 96.5 83 SER A C 1
ATOM 638 O O . SER A 1 83 ? 0.49 -11.352 -10.203 1 96.5 83 SER A O 1
ATOM 640 N N . SER A 1 84 ? 0.144 -10.289 -12.148 1 94.44 84 SER A N 1
ATOM 641 C CA . SER A 1 84 ? 1.158 -9.266 -11.914 1 94.44 84 SER A CA 1
ATOM 642 C C . SER A 1 84 ? 0.836 -7.984 -12.68 1 94.44 84 SER A C 1
ATOM 644 O O . SER A 1 84 ? 0.002 -7.988 -13.586 1 94.44 84 SER A O 1
ATOM 646 N N . THR A 1 85 ? 1.461 -6.957 -12.227 1 88.69 85 THR A N 1
ATOM 647 C CA . THR A 1 85 ? 1.312 -5.684 -12.93 1 88.69 85 THR A CA 1
ATOM 648 C C . THR A 1 85 ? 1.842 -5.785 -14.352 1 88.69 85 THR A C 1
ATOM 650 O O . THR A 1 85 ? 1.32 -5.137 -15.266 1 88.69 85 THR A O 1
ATOM 653 N N . LEU A 1 86 ? 2.861 -6.559 -14.555 1 85.62 86 LEU A N 1
ATOM 654 C CA . LEU A 1 86 ? 3.418 -6.773 -15.891 1 85.62 86 LEU A CA 1
ATOM 655 C C . LEU A 1 86 ? 2.35 -7.285 -16.844 1 85.62 86 LEU A C 1
ATOM 657 O O . LEU A 1 86 ? 2.23 -6.789 -17.969 1 85.62 86 LEU A O 1
ATOM 661 N N . ILE A 1 87 ? 1.575 -8.203 -16.375 1 89.94 87 ILE A N 1
ATOM 662 C CA . ILE A 1 87 ? 0.509 -8.773 -17.188 1 89.94 87 ILE A CA 1
ATOM 663 C C . ILE A 1 87 ? -0.596 -7.734 -17.391 1 89.94 87 ILE A C 1
ATOM 665 O O . ILE A 1 87 ? -1.105 -7.566 -18.5 1 89.94 87 ILE A O 1
ATOM 669 N N . ALA A 1 88 ? -0.934 -7.039 -16.344 1 93.19 88 ALA A N 1
ATOM 670 C CA . ALA A 1 88 ? -1.99 -6.031 -16.391 1 93.19 88 ALA A CA 1
ATOM 671 C C . ALA A 1 88 ? -1.714 -4.996 -17.469 1 93.19 88 ALA A C 1
ATOM 673 O O . ALA A 1 88 ? -2.623 -4.594 -18.203 1 93.19 88 ALA A O 1
ATOM 674 N N . ASN A 1 89 ? -0.494 -4.641 -17.609 1 92.44 89 ASN A N 1
ATOM 675 C CA . ASN A 1 89 ? -0.098 -3.578 -18.531 1 92.44 89 ASN A CA 1
ATOM 676 C C . ASN A 1 89 ? -0.186 -4.031 -19.984 1 92.44 89 ASN A C 1
ATOM 678 O O . ASN A 1 89 ? -0.155 -3.209 -20.891 1 92.44 89 ASN A O 1
ATOM 682 N N . GLN A 1 90 ? -0.304 -5.258 -20.203 1 92.25 90 GLN A N 1
ATOM 683 C CA . GLN A 1 90 ? -0.375 -5.797 -21.547 1 92.25 90 GLN A CA 1
ATOM 684 C C . GLN A 1 90 ? -1.824 -5.957 -22 1 92.25 90 GLN A C 1
ATOM 686 O O . GLN A 1 90 ? -2.086 -6.234 -23.172 1 92.25 90 GLN A O 1
ATOM 691 N N . ILE A 1 91 ? -2.748 -5.816 -21.125 1 94.75 91 ILE A N 1
ATOM 692 C CA . ILE A 1 91 ? -4.16 -6 -21.438 1 94.75 91 ILE A CA 1
ATOM 693 C C . ILE A 1 91 ? -4.734 -4.699 -22 1 94.75 91 ILE A C 1
ATOM 695 O O . ILE A 1 91 ? -4.656 -3.65 -21.344 1 94.75 91 ILE A O 1
ATOM 699 N N . PRO A 1 92 ? -5.301 -4.73 -23.172 1 94.75 92 PRO A N 1
ATOM 700 C CA . PRO A 1 92 ? -5.953 -3.523 -23.688 1 94.75 92 PRO A CA 1
ATOM 701 C C . PRO A 1 92 ? -7.047 -2.996 -22.766 1 94.75 92 PRO A C 1
ATOM 703 O O . PRO A 1 92 ? -7.871 -3.77 -22.281 1 94.75 92 PRO A O 1
ATOM 706 N N . ALA A 1 93 ? -7.145 -1.788 -22.641 1 95.31 93 ALA A N 1
ATOM 707 C CA . ALA A 1 93 ? -8.055 -1.15 -21.703 1 95.31 93 ALA A CA 1
ATOM 708 C C . ALA A 1 93 ? -9.508 -1.393 -22.094 1 95.31 93 ALA A C 1
ATOM 710 O O . ALA A 1 93 ? -10.391 -1.454 -21.234 1 95.31 93 ALA A O 1
ATOM 711 N N . HIS A 1 94 ? -9.742 -1.578 -23.359 1 96.44 94 HIS A N 1
ATOM 712 C CA . HIS A 1 94 ? -11.109 -1.669 -23.844 1 96.44 94 HIS A CA 1
ATOM 713 C C . HIS A 1 94 ? -11.648 -3.092 -23.734 1 96.44 94 HIS A C 1
ATOM 715 O O . HIS A 1 94 ? -12.844 -3.326 -23.906 1 96.44 94 HIS A O 1
ATOM 721 N N . GLU A 1 95 ? -10.812 -4.039 -23.438 1 96.25 95 GLU A N 1
ATOM 722 C CA . GLU A 1 95 ? -11.242 -5.426 -23.297 1 96.25 95 GLU A CA 1
ATOM 723 C C . GLU A 1 95 ? -12.141 -5.602 -22.078 1 96.25 95 GLU A C 1
ATOM 725 O O . GLU A 1 95 ? -11.852 -5.062 -21.016 1 96.25 95 GLU A O 1
ATOM 730 N N . THR A 1 96 ? -13.172 -6.363 -22.281 1 97.38 96 THR A N 1
ATOM 731 C CA . THR A 1 96 ? -14.055 -6.605 -21.141 1 97.38 96 THR A CA 1
ATOM 732 C C . THR A 1 96 ? -13.406 -7.559 -20.141 1 97.38 96 THR A C 1
ATOM 734 O O . THR A 1 96 ? -12.539 -8.352 -20.516 1 97.38 96 THR A O 1
ATOM 737 N N . ALA A 1 97 ? -13.867 -7.508 -18.875 1 97.69 97 ALA A N 1
ATOM 738 C CA . ALA A 1 97 ? -13.375 -8.422 -17.859 1 97.69 97 ALA A CA 1
ATOM 739 C C . ALA A 1 97 ? -13.531 -9.875 -18.297 1 97.69 97 ALA A C 1
ATOM 741 O O . ALA A 1 97 ? -12.617 -10.688 -18.125 1 97.69 97 ALA A O 1
ATOM 742 N N . LEU A 1 98 ? -14.648 -10.172 -18.875 1 95.94 98 LEU A N 1
ATOM 743 C CA . LEU A 1 98 ? -14.906 -11.531 -19.344 1 95.94 98 LEU A CA 1
ATOM 744 C C . LEU A 1 98 ? -13.906 -11.938 -20.406 1 95.94 98 LEU A 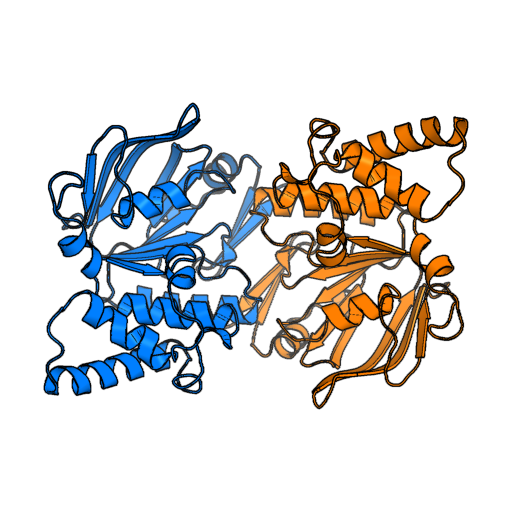C 1
ATOM 746 O O . LEU A 1 98 ? -13.305 -13.016 -20.328 1 95.94 98 LEU A O 1
ATOM 750 N N . ASN A 1 99 ? -13.648 -11.094 -21.359 1 94.69 99 ASN A N 1
ATOM 751 C CA . ASN A 1 99 ? -12.734 -11.406 -22.453 1 94.69 99 ASN A CA 1
ATOM 752 C C . ASN A 1 99 ? -11.297 -11.531 -21.969 1 94.69 99 ASN A C 1
ATOM 754 O O . ASN A 1 99 ? -10.523 -12.336 -22.5 1 94.69 99 ASN A O 1
ATOM 758 N N . VAL A 1 100 ? -10.961 -10.711 -20.984 1 95.94 100 VAL A N 1
ATOM 759 C CA . VAL A 1 100 ? -9.633 -10.789 -20.406 1 95.94 100 VAL A CA 1
ATOM 760 C C . VAL A 1 100 ? -9.391 -12.195 -19.859 1 95.94 100 VAL A C 1
ATOM 762 O O . VAL A 1 100 ? -8.32 -12.773 -20.078 1 95.94 100 VAL A O 1
ATOM 765 N N . VAL A 1 101 ? -10.383 -12.758 -19.234 1 96.06 101 VAL A N 1
ATOM 766 C CA . VAL A 1 101 ? -10.25 -14.086 -18.656 1 96.06 101 VAL A CA 1
ATOM 767 C C . VAL A 1 101 ? -10.32 -15.141 -19.75 1 96.06 101 VAL A C 1
ATOM 769 O O . VAL A 1 101 ? -9.508 -16.062 -19.781 1 96.06 101 VAL A O 1
ATOM 772 N N . LEU A 1 102 ? -11.156 -14.953 -20.766 1 92.31 102 LEU A N 1
ATOM 773 C CA . LEU A 1 102 ? -11.383 -15.93 -21.828 1 92.31 102 LEU A CA 1
ATOM 774 C C . LEU A 1 102 ? -10.141 -16.062 -22.703 1 92.31 102 LEU A C 1
ATOM 776 O O . LEU A 1 102 ? -9.82 -17.156 -23.172 1 92.31 102 LEU A O 1
ATOM 780 N N . THR A 1 103 ? -9.43 -15 -22.906 1 87.81 103 THR A N 1
ATOM 781 C CA . THR A 1 103 ? -8.328 -15.008 -23.844 1 87.81 103 THR A CA 1
ATOM 782 C C . THR A 1 103 ? -7.086 -15.648 -23.234 1 87.81 103 THR A C 1
ATOM 784 O O . THR A 1 103 ? -6.105 -15.914 -23.922 1 87.81 103 THR A O 1
ATOM 787 N N . ALA A 1 104 ? -7.094 -15.773 -21.953 1 87.69 104 ALA A N 1
ATOM 788 C CA . ALA A 1 104 ? -5.98 -16.469 -21.312 1 87.69 104 ALA A CA 1
ATOM 789 C C . ALA A 1 104 ? -5.832 -17.891 -21.859 1 87.69 104 ALA A C 1
ATOM 791 O O . ALA A 1 104 ? -4.723 -18.422 -21.938 1 87.69 104 ALA A O 1
ATOM 792 N N . ALA A 1 105 ? -6.957 -18.453 -22.141 1 71 105 ALA A N 1
ATOM 793 C CA . ALA A 1 105 ? -7 -19.828 -22.656 1 71 105 ALA A CA 1
ATOM 794 C C . ALA A 1 105 ? -6.516 -19.875 -24.094 1 71 105 ALA A C 1
ATOM 796 O O . ALA A 1 105 ? -5.891 -20.859 -24.516 1 71 105 ALA A O 1
ATOM 797 N N . TYR A 1 106 ? -6.809 -18.797 -24.781 1 60.94 106 TYR A N 1
ATOM 798 C CA . TYR A 1 106 ? -6.574 -18.812 -26.219 1 60.94 106 TYR A CA 1
ATOM 799 C C . TYR A 1 106 ? -5.121 -18.469 -26.547 1 60.94 106 TYR A C 1
ATOM 801 O O . TYR A 1 106 ? -4.594 -18.875 -27.578 1 60.94 106 TYR A O 1
ATOM 809 N N . GLY A 1 107 ? -4.57 -17.453 -25.969 1 56.47 107 GLY A N 1
ATOM 810 C CA . GLY A 1 107 ? -3.174 -17.188 -26.281 1 56.47 107 GLY A CA 1
ATOM 811 C C . GLY A 1 107 ? -2.332 -18.453 -26.375 1 56.47 107 GLY A C 1
ATOM 812 O O . GLY A 1 107 ? -1.252 -18.438 -26.969 1 56.47 107 GLY A O 1
ATOM 813 N N . TYR A 1 108 ? -2.869 -19.453 -25.719 1 50.44 108 TYR A N 1
ATOM 814 C CA . TYR A 1 108 ? -2.113 -20.703 -25.719 1 50.44 108 TYR A CA 1
ATOM 815 C C . TYR A 1 108 ? -2.539 -21.609 -26.875 1 50.44 108 TYR A C 1
ATOM 817 O O . TYR A 1 108 ? -1.735 -22.375 -27.406 1 50.44 108 TYR A O 1
ATOM 825 N N . THR A 1 109 ? -3.936 -21.547 -27.188 1 48.16 109 THR A N 1
ATOM 826 C CA . THR A 1 109 ? -4.383 -22.5 -28.203 1 48.16 109 THR A CA 1
ATOM 827 C C . THR A 1 109 ? -4.59 -21.828 -29.547 1 48.16 109 THR A C 1
ATOM 829 O O . THR A 1 109 ? -5.301 -20.812 -29.641 1 48.16 109 THR A O 1
ATOM 832 N N . GLY A 1 110 ? -3.652 -21.328 -30.219 1 44.62 110 GLY A N 1
ATOM 833 C CA . GLY A 1 110 ? -3.812 -20.844 -31.578 1 44.62 110 GLY A CA 1
ATOM 834 C C . GLY A 1 110 ? -5.145 -21.219 -32.188 1 44.62 110 GLY A C 1
ATOM 835 O O . GLY A 1 110 ? -5.477 -20.766 -33.281 1 44.62 110 GLY A O 1
ATOM 836 N N . ARG A 1 111 ? -5.789 -22.328 -31.828 1 44.84 111 ARG A N 1
ATOM 837 C CA . ARG A 1 111 ? -6.93 -22.781 -32.625 1 44.84 111 ARG A CA 1
ATOM 838 C C . ARG A 1 111 ? -8.25 -22.422 -31.938 1 44.84 111 ARG A C 1
ATOM 840 O O . ARG A 1 111 ? -8.57 -22.953 -30.875 1 44.84 111 ARG A O 1
ATOM 847 N N . TRP A 1 112 ? -8.945 -21.344 -32.281 1 46.97 112 TRP A N 1
ATOM 848 C CA . TRP A 1 112 ? -10.281 -20.875 -31.922 1 46.97 112 TRP A CA 1
ATOM 849 C C . TRP A 1 112 ? -11.336 -21.891 -32.375 1 46.97 112 TRP A C 1
ATOM 851 O O . TRP A 1 112 ? -11.484 -22.156 -33.562 1 46.97 112 TRP A O 1
ATOM 861 N N . ARG A 1 113 ? -11.625 -23.094 -31.812 1 50.34 113 ARG A N 1
ATOM 862 C CA . ARG A 1 113 ? -12.797 -23.844 -32.25 1 50.34 113 ARG A CA 1
ATOM 863 C C . ARG A 1 113 ? -14.023 -23.453 -31.422 1 50.34 113 ARG A C 1
ATOM 865 O O . ARG A 1 113 ? -13.906 -23.156 -30.234 1 50.34 113 ARG A O 1
ATOM 872 N N . GLU A 1 114 ? -15.172 -23.328 -31.969 1 49.5 114 GLU A N 1
ATOM 873 C CA . GLU A 1 114 ? -16.484 -22.891 -31.5 1 49.5 114 GLU A CA 1
ATOM 874 C C . GLU A 1 114 ? -16.828 -23.516 -30.156 1 49.5 114 GLU A C 1
ATOM 876 O O . GLU A 1 114 ? -17.297 -22.844 -29.25 1 49.5 114 GLU A O 1
ATOM 881 N N . ARG A 1 115 ? -17.016 -24.938 -30.062 1 49.59 115 ARG A N 1
ATOM 882 C CA . ARG A 1 115 ? -17.438 -25.688 -28.875 1 49.59 115 ARG A CA 1
ATOM 883 C C . ARG A 1 115 ? -16.578 -25.344 -27.672 1 49.59 115 ARG A C 1
ATOM 885 O O . ARG A 1 115 ? -17.078 -25.219 -26.562 1 49.59 115 ARG A O 1
ATOM 892 N N . TYR A 1 116 ? -15.414 -25.172 -27.781 1 55.06 116 TYR A N 1
ATOM 893 C CA . TYR A 1 116 ? -14.422 -24.797 -26.766 1 55.06 116 TYR A CA 1
ATOM 894 C C . TYR A 1 116 ? -14.727 -23.422 -26.188 1 55.06 116 TYR A C 1
ATOM 896 O O . TYR A 1 116 ? -14.516 -23.172 -25 1 55.06 116 TYR A O 1
ATOM 904 N N . GLU A 1 117 ? -15.609 -22.828 -27 1 62.25 117 GLU A N 1
ATOM 905 C CA . GLU A 1 117 ? -15.922 -21.453 -26.641 1 62.25 117 GLU A CA 1
ATOM 906 C C . GLU A 1 117 ? -16.906 -21.391 -25.469 1 62.25 117 GLU A C 1
ATOM 908 O O . GLU A 1 117 ? -16.734 -20.609 -24.547 1 62.25 117 GLU A O 1
ATOM 913 N N . LYS A 1 118 ? -17.922 -22.453 -25.531 1 71.94 118 LYS A N 1
ATOM 914 C CA . LYS A 1 118 ? -18.969 -22.375 -24.5 1 71.94 118 LYS A CA 1
ATOM 915 C C . LYS A 1 118 ? -18.453 -22.828 -23.141 1 71.94 118 LYS A C 1
ATOM 917 O O . LYS A 1 118 ? -18.766 -22.25 -22.109 1 71.94 118 LYS A O 1
ATOM 922 N N . MET A 1 119 ? -17.75 -23.891 -23.172 1 76.12 119 MET A N 1
ATOM 923 C CA . MET A 1 119 ? -17.188 -24.406 -21.938 1 76.12 119 MET A CA 1
ATOM 924 C C . MET A 1 119 ? -16.203 -23.406 -21.328 1 76.12 119 MET A C 1
ATOM 926 O O . MET A 1 119 ? -16.172 -23.234 -20.109 1 76.12 119 MET A O 1
ATOM 930 N N . ASP A 1 120 ? -15.594 -22.781 -22.188 1 85.88 120 ASP A N 1
ATOM 931 C CA . ASP A 1 120 ? -14.641 -21.766 -21.734 1 85.88 120 ASP A CA 1
ATOM 932 C C . ASP A 1 120 ? -15.359 -20.562 -21.125 1 85.88 120 ASP A C 1
ATOM 934 O O . ASP A 1 120 ? -14.922 -20.031 -20.109 1 85.88 120 ASP A O 1
ATOM 938 N N . GLU A 1 121 ? -16.5 -20.359 -21.672 1 89.25 121 GLU A N 1
ATOM 939 C CA . GLU A 1 121 ? -17.266 -19.219 -21.156 1 89.25 121 GLU A CA 1
ATOM 940 C C . GLU A 1 121 ? -17.844 -19.531 -19.781 1 89.25 121 GLU A C 1
ATOM 942 O O . GLU A 1 121 ? -17.828 -18.672 -18.891 1 89.25 121 GLU A O 1
ATOM 947 N N . ARG A 1 122 ? -18.328 -20.688 -19.609 1 92.06 122 ARG A N 1
ATOM 948 C CA . ARG A 1 122 ? -18.875 -21.078 -18.312 1 92.06 122 ARG A CA 1
ATOM 949 C C . ARG A 1 122 ? -17.812 -21.047 -17.234 1 92.06 122 ARG A C 1
ATOM 951 O O . ARG A 1 122 ? -18.062 -20.578 -16.125 1 92.06 122 ARG A O 1
ATOM 958 N N . ARG A 1 123 ? -16.719 -21.531 -17.578 1 93.88 123 ARG A N 1
ATOM 959 C CA . ARG A 1 123 ? -15.609 -21.516 -16.625 1 93.88 123 ARG A CA 1
ATOM 960 C C . ARG A 1 123 ? -15.188 -20.094 -16.297 1 93.88 123 ARG A C 1
ATOM 962 O O . ARG A 1 123 ? -14.977 -19.766 -15.125 1 93.88 123 ARG A O 1
ATOM 969 N N . ALA A 1 124 ? -15.086 -19.328 -17.312 1 94.75 124 ALA A N 1
ATOM 970 C CA . ALA A 1 124 ? -14.727 -17.922 -17.094 1 94.75 124 ALA A CA 1
ATOM 971 C C . ALA A 1 124 ? -15.734 -17.234 -16.188 1 94.75 124 ALA A C 1
ATOM 973 O O . ALA A 1 124 ? -15.352 -16.5 -15.273 1 94.75 124 ALA A O 1
ATOM 974 N N . PHE A 1 125 ? -16.984 -17.547 -16.391 1 94.69 125 PHE A N 1
ATOM 975 C CA . PHE A 1 125 ? -18.047 -16.984 -15.562 1 94.69 125 PHE A CA 1
ATOM 976 C C . PHE A 1 125 ? -17.891 -17.438 -14.117 1 94.69 125 PHE A C 1
ATOM 978 O O . PHE A 1 125 ? -18 -16.625 -13.195 1 94.69 125 PHE A O 1
ATOM 985 N N . ALA A 1 126 ? -17.688 -18.641 -13.953 1 96.12 126 ALA A N 1
ATOM 986 C CA . ALA A 1 126 ? -17.547 -19.203 -12.609 1 96.12 126 ALA A CA 1
ATOM 987 C C . ALA A 1 126 ? -16.359 -18.578 -11.883 1 96.12 126 ALA A C 1
ATOM 989 O O . ALA A 1 126 ? -16.453 -18.234 -10.695 1 96.12 126 ALA A O 1
ATOM 990 N N . LEU A 1 127 ? -15.289 -18.422 -12.555 1 96.38 127 LEU A N 1
ATOM 991 C CA . LEU A 1 127 ? -14.094 -17.828 -11.969 1 96.38 127 LEU A CA 1
ATOM 992 C C . LEU A 1 127 ? -14.344 -16.375 -11.578 1 96.38 127 LEU A C 1
ATOM 994 O O . LEU A 1 127 ? -14.016 -15.969 -10.461 1 96.38 127 LEU A O 1
ATOM 998 N N . LEU A 1 128 ? -14.938 -15.648 -12.5 1 97.44 128 LEU A N 1
ATOM 999 C CA . LEU A 1 128 ? -15.242 -14.258 -12.195 1 97.44 128 LEU A CA 1
ATOM 1000 C C . LEU A 1 128 ? -16.219 -14.156 -11.023 1 97.44 128 LEU A C 1
ATOM 1002 O O . LEU A 1 128 ? -16.078 -13.273 -10.172 1 97.44 128 LEU A O 1
ATOM 1006 N N . HIS A 1 129 ? -17.109 -15.055 -10.977 1 96.56 129 HIS A N 1
ATOM 1007 C CA . HIS A 1 129 ? -18.047 -15.094 -9.859 1 96.56 129 HIS A CA 1
ATOM 1008 C C . HIS A 1 129 ? -17.328 -15.375 -8.547 1 96.56 129 HIS A C 1
ATOM 1010 O O . HIS A 1 129 ? -17.562 -14.688 -7.547 1 96.56 129 HIS A O 1
ATOM 1016 N N . GLU A 1 130 ? -16.453 -16.328 -8.508 1 95.75 130 GLU A N 1
ATOM 1017 C CA . GLU A 1 130 ? -15.695 -16.719 -7.316 1 95.75 130 GLU A CA 1
ATOM 1018 C C . GLU A 1 130 ? -14.867 -15.547 -6.793 1 95.75 130 GLU A C 1
ATOM 1020 O O . GLU A 1 130 ? -14.688 -15.398 -5.582 1 95.75 130 GLU A O 1
ATOM 1025 N N . TRP A 1 131 ? -14.469 -14.711 -7.719 1 97 131 TRP A N 1
ATOM 1026 C CA . TRP A 1 131 ? -13.609 -13.609 -7.312 1 97 131 TRP A CA 1
ATOM 1027 C C . TRP A 1 131 ? -14.391 -12.305 -7.23 1 97 131 TRP A C 1
ATOM 1029 O O . TRP A 1 131 ? -13.805 -11.219 -7.254 1 97 131 TRP A O 1
ATOM 1039 N N . GLY A 1 132 ? -15.727 -12.383 -7.195 1 94.56 132 GLY A N 1
ATOM 1040 C CA . GLY A 1 132 ? -16.609 -11.266 -6.91 1 94.56 132 GLY A CA 1
ATOM 1041 C C . GLY A 1 132 ? -16.75 -10.305 -8.07 1 94.56 132 GLY A C 1
ATOM 1042 O O . GLY A 1 132 ? -16.969 -9.102 -7.871 1 94.56 132 GLY A O 1
ATOM 1043 N N . MET A 1 133 ? -16.594 -10.781 -9.281 1 96.81 133 MET A N 1
ATOM 1044 C CA . MET A 1 133 ? -16.578 -9.883 -10.438 1 96.81 133 MET A CA 1
ATOM 1045 C C . MET A 1 133 ? -17.75 -10.172 -11.367 1 96.81 133 MET A C 1
ATOM 1047 O O . MET A 1 133 ? -17.734 -9.773 -12.531 1 96.81 133 MET A O 1
ATOM 1051 N N . SER A 1 134 ? -18.781 -10.828 -10.844 1 95.06 134 SER A N 1
ATOM 1052 C CA . SER A 1 134 ? -19.922 -11.25 -11.656 1 95.06 134 SER A CA 1
ATOM 1053 C C . SER A 1 134 ? -20.609 -10.047 -12.297 1 95.06 134 SER A C 1
ATOM 1055 O O . SER A 1 134 ? -21 -10.102 -13.469 1 95.06 134 SER A O 1
ATOM 1057 N N . THR A 1 135 ? -20.703 -8.93 -11.594 1 94.94 135 THR A N 1
ATOM 1058 C CA . THR A 1 135 ? -21.469 -7.781 -12.078 1 94.94 135 THR A CA 1
ATOM 1059 C C . THR A 1 135 ? -20.594 -6.883 -12.953 1 94.94 135 THR A C 1
ATOM 1061 O O . THR A 1 135 ? -21.078 -5.887 -13.5 1 94.94 135 THR A O 1
ATOM 1064 N N . PHE A 1 136 ? -19.359 -7.324 -13.109 1 96.5 136 PHE A N 1
ATOM 1065 C CA . PHE A 1 136 ? -18.422 -6.473 -13.836 1 96.5 136 PHE A CA 1
ATOM 1066 C C . PHE A 1 136 ? -17.953 -7.152 -15.117 1 96.5 136 PHE A C 1
ATOM 1068 O O . PHE A 1 136 ? -17.078 -6.648 -15.805 1 96.5 136 PHE A O 1
ATOM 1075 N N . MET A 1 137 ? -18.547 -8.211 -15.508 1 95.69 137 MET A N 1
ATOM 1076 C CA . MET A 1 137 ? -18.047 -9.078 -16.578 1 95.69 137 MET A CA 1
ATOM 1077 C C . MET A 1 137 ? -17.984 -8.32 -17.891 1 95.69 137 MET A C 1
ATOM 1079 O O . MET A 1 137 ? -17.062 -8.531 -18.688 1 95.69 137 MET A O 1
ATOM 1083 N N . ASN A 1 138 ? -18.875 -7.367 -18.109 1 96.5 138 ASN A N 1
ATOM 1084 C CA . ASN A 1 138 ? -18.938 -6.664 -19.391 1 96.5 138 ASN A CA 1
ATOM 1085 C C . ASN A 1 138 ? -18.266 -5.297 -19.297 1 96.5 138 ASN A C 1
ATOM 1087 O O . ASN A 1 138 ? -18.234 -4.559 -20.297 1 96.5 138 ASN A O 1
ATOM 1091 N N . GLN A 1 139 ? -17.703 -4.988 -18.188 1 97.69 139 GLN A N 1
ATOM 1092 C CA . GLN A 1 139 ? -17.016 -3.715 -18.031 1 97.69 139 GLN A CA 1
ATOM 1093 C C . GLN A 1 139 ? -15.609 -3.773 -18.641 1 97.69 139 GLN A C 1
ATOM 1095 O O . GLN A 1 139 ? -14.906 -4.773 -18.5 1 97.69 139 GLN A O 1
ATOM 1100 N N . PRO A 1 140 ? -15.289 -2.725 -19.359 1 97.88 140 PRO A N 1
ATOM 1101 C CA . PRO A 1 140 ? -13.914 -2.664 -19.859 1 97.88 140 PRO A CA 1
ATOM 1102 C C . PRO A 1 140 ? -12.875 -2.699 -18.75 1 97.88 140 PRO A C 1
ATOM 1104 O O . PRO A 1 140 ? -13.078 -2.094 -17.688 1 97.88 140 PRO A O 1
ATOM 1107 N N . PHE A 1 141 ? -11.797 -3.361 -19.016 1 97.31 141 PHE A N 1
ATOM 1108 C CA . PHE A 1 141 ? -10.711 -3.559 -18.062 1 97.31 141 PHE A CA 1
ATOM 1109 C C . PHE A 1 141 ? -10.172 -2.219 -17.578 1 97.31 141 PHE A C 1
ATOM 1111 O O . PHE A 1 141 ? -9.906 -2.045 -16.391 1 97.31 141 PHE A O 1
ATOM 1118 N N . GLY A 1 142 ? -10.094 -1.251 -18.391 1 96.38 142 GLY A N 1
ATOM 1119 C CA . GLY A 1 142 ? -9.555 0.063 -18.078 1 96.38 142 GLY A CA 1
ATOM 1120 C C . GLY A 1 142 ? -10.445 0.873 -17.156 1 96.38 142 GLY A C 1
ATOM 1121 O O . GLY A 1 142 ? -10 1.86 -16.578 1 96.38 142 GLY A O 1
ATOM 1122 N N . LYS A 1 143 ? -11.703 0.499 -17 1 96.19 143 LYS A N 1
ATOM 1123 C CA . LYS A 1 143 ? -12.656 1.239 -16.172 1 96.19 143 LYS A CA 1
ATOM 1124 C C . LYS A 1 143 ? -12.766 0.632 -14.781 1 96.19 143 LYS A C 1
ATOM 1126 O O . LYS A 1 143 ? -13.398 1.21 -13.891 1 96.19 143 LYS A O 1
ATOM 1131 N N . LEU A 1 144 ? -12.148 -0.504 -14.641 1 96.06 144 LEU A N 1
ATOM 1132 C CA . LEU A 1 144 ? -12.18 -1.173 -13.344 1 96.06 144 LEU A CA 1
ATOM 1133 C C . LEU A 1 144 ? -11.242 -0.49 -12.352 1 96.06 144 LEU A C 1
ATOM 1135 O O . LEU A 1 144 ? -10.227 0.081 -12.75 1 96.06 144 LEU A O 1
ATOM 1139 N N . SER A 1 145 ? -11.633 -0.536 -11.086 1 92.19 145 SER A N 1
ATOM 1140 C CA . SER A 1 145 ? -10.711 -0.101 -10.047 1 92.19 145 SER A CA 1
ATOM 1141 C C . SER A 1 145 ? -9.484 -1.009 -9.977 1 92.19 145 SER A C 1
ATOM 1143 O O . SER A 1 145 ? -9.469 -2.084 -10.586 1 92.19 145 SER A O 1
ATOM 1145 N N . GLU A 1 146 ? -8.508 -0.562 -9.328 1 89.44 146 GLU A N 1
ATOM 1146 C CA . GLU A 1 146 ? -7.297 -1.364 -9.172 1 89.44 146 GLU A CA 1
ATOM 1147 C C . GLU A 1 146 ? -7.609 -2.713 -8.523 1 89.44 146 GLU A C 1
ATOM 1149 O O . GLU A 1 146 ? -7.117 -3.75 -8.977 1 89.44 146 GLU A O 1
ATOM 1154 N N . GLY A 1 147 ? -8.375 -2.68 -7.453 1 91.81 147 GLY A N 1
ATOM 1155 C CA . GLY A 1 147 ? -8.758 -3.918 -6.793 1 91.81 147 GLY A CA 1
ATOM 1156 C C . GLY A 1 147 ? -9.531 -4.859 -7.695 1 91.81 147 GLY A C 1
ATOM 1157 O O . GLY A 1 147 ? -9.312 -6.074 -7.668 1 91.81 147 GLY A O 1
ATOM 1158 N N . GLU A 1 148 ? -10.391 -4.305 -8.492 1 94.38 148 GLU A N 1
ATOM 1159 C CA . GLU A 1 148 ? -11.172 -5.102 -9.43 1 94.38 148 GLU A CA 1
ATOM 1160 C C . GLU A 1 148 ? -10.289 -5.707 -10.516 1 94.38 148 GLU A C 1
ATOM 1162 O O . GLU A 1 148 ? -10.445 -6.875 -10.875 1 94.38 148 GLU A O 1
ATOM 1167 N N . ARG A 1 149 ? -9.391 -4.973 -10.977 1 95.94 149 ARG A N 1
ATOM 1168 C CA . ARG A 1 149 ? -8.461 -5.465 -11.992 1 95.94 149 ARG A CA 1
ATOM 1169 C C . ARG A 1 149 ? -7.648 -6.641 -11.461 1 95.94 149 ARG A C 1
ATOM 1171 O O . ARG A 1 149 ? -7.457 -7.637 -12.164 1 95.94 149 ARG A O 1
ATOM 1178 N N . LYS A 1 150 ? -7.238 -6.512 -10.258 1 95.31 150 LYS A N 1
ATOM 1179 C CA . LYS A 1 150 ? -6.438 -7.578 -9.664 1 95.31 150 LYS A CA 1
ATOM 1180 C C . LYS A 1 150 ? -7.246 -8.867 -9.547 1 95.31 150 LYS A C 1
ATOM 1182 O O . LYS A 1 150 ? -6.73 -9.961 -9.805 1 95.31 150 LYS A O 1
ATOM 1187 N N . ARG A 1 151 ? -8.453 -8.734 -9.211 1 96.56 151 ARG A N 1
ATOM 1188 C CA . ARG A 1 151 ? -9.32 -9.906 -9.117 1 96.56 151 ARG A CA 1
ATOM 1189 C C . ARG A 1 151 ? -9.523 -10.547 -10.484 1 96.56 151 ARG A C 1
ATOM 1191 O O . ARG A 1 151 ? -9.516 -11.773 -10.609 1 96.56 151 ARG A O 1
ATOM 1198 N N . VAL A 1 152 ? -9.672 -9.727 -11.492 1 97.44 152 VAL A N 1
ATOM 1199 C CA . VAL A 1 152 ? -9.805 -10.227 -12.859 1 97.44 152 VAL A CA 1
ATOM 1200 C C . VAL A 1 152 ? -8.523 -10.945 -13.273 1 97.44 152 VAL A C 1
ATOM 1202 O O . VAL A 1 152 ? -8.578 -12.016 -13.883 1 97.44 152 VAL A O 1
ATOM 1205 N N . LEU A 1 153 ? -7.418 -10.391 -12.898 1 97.19 153 LEU A N 1
ATOM 1206 C CA . LEU A 1 153 ? -6.129 -10.984 -13.25 1 97.19 153 LEU A CA 1
ATOM 1207 C C . LEU A 1 153 ? -5.949 -12.336 -12.57 1 97.19 153 LEU A C 1
ATOM 1209 O O . LEU A 1 153 ? -5.352 -13.25 -13.141 1 97.19 153 LEU A O 1
ATOM 1213 N N . ILE A 1 154 ? -6.414 -12.445 -11.367 1 97.56 154 ILE A N 1
ATOM 1214 C CA . ILE A 1 154 ? -6.332 -13.719 -10.672 1 97.56 154 ILE A CA 1
ATOM 1215 C C . ILE A 1 154 ? -7.219 -14.75 -11.375 1 97.56 154 ILE A C 1
ATOM 1217 O O . ILE A 1 154 ? -6.793 -15.875 -11.625 1 97.56 154 ILE A O 1
ATOM 1221 N N . ALA A 1 155 ? -8.422 -14.32 -11.711 1 97.31 155 ALA A N 1
ATOM 1222 C CA . ALA A 1 155 ? -9.312 -15.203 -12.469 1 97.31 155 ALA A CA 1
ATOM 1223 C C . ALA A 1 155 ? -8.672 -15.633 -13.781 1 97.31 155 ALA A C 1
ATOM 1225 O O . ALA A 1 155 ? -8.719 -16.812 -14.148 1 97.31 155 ALA A O 1
ATOM 1226 N N . ARG A 1 156 ? -8.086 -14.688 -14.445 1 96.62 156 ARG A N 1
ATOM 1227 C CA . ARG A 1 156 ? -7.398 -14.977 -15.695 1 96.62 156 ARG A CA 1
ATOM 1228 C C . ARG A 1 156 ? -6.297 -16.016 -15.492 1 96.62 156 ARG A C 1
ATOM 1230 O O . ARG A 1 156 ? -6.176 -16.969 -16.266 1 96.62 156 ARG A O 1
ATOM 1237 N N . ALA A 1 157 ? -5.559 -15.82 -14.461 1 96.62 157 ALA A N 1
ATOM 1238 C CA . ALA A 1 157 ? -4.438 -16.703 -14.172 1 96.62 157 ALA A CA 1
ATOM 1239 C C . ALA A 1 157 ? -4.918 -18.125 -13.906 1 96.62 157 ALA A C 1
ATOM 1241 O O . ALA A 1 157 ? -4.211 -19.094 -14.203 1 96.62 157 ALA A O 1
ATOM 1242 N N . LEU A 1 158 ? -6.125 -18.25 -13.422 1 96.44 158 LEU A N 1
ATOM 1243 C CA . LEU A 1 158 ? -6.672 -19.547 -13.039 1 96.44 158 LEU A CA 1
ATOM 1244 C C . LEU A 1 158 ? -7.383 -20.203 -14.219 1 96.44 158 LEU A C 1
ATOM 1246 O O . LEU A 1 158 ? -7.68 -21.406 -14.18 1 96.44 158 LEU A O 1
ATOM 1250 N N . MET A 1 159 ? -7.609 -19.469 -15.25 1 95.19 159 MET A N 1
ATOM 1251 C CA . MET A 1 159 ? -8.438 -19.906 -16.359 1 95.19 159 MET A CA 1
ATOM 1252 C C . MET A 1 159 ? -7.797 -21.094 -17.078 1 95.19 159 MET A C 1
ATOM 1254 O O . MET A 1 159 ? -8.5 -21.984 -17.562 1 95.19 159 MET A O 1
ATOM 1258 N N . THR A 1 160 ? -6.508 -21.141 -17.125 1 91.31 160 THR A N 1
ATOM 1259 C CA . THR A 1 160 ? -5.809 -22.172 -17.891 1 91.31 160 THR A CA 1
ATOM 1260 C C . THR A 1 160 ? -5.609 -23.422 -17.031 1 91.31 160 THR A C 1
ATOM 1262 O O . THR A 1 160 ? -4.934 -24.375 -17.453 1 91.31 160 THR A O 1
ATOM 1265 N N . ASP A 1 161 ? -6.168 -23.328 -15.836 1 93.56 161 ASP A N 1
ATOM 1266 C CA . ASP A 1 161 ? -6.016 -24.453 -14.914 1 93.56 161 ASP A CA 1
ATOM 1267 C C . ASP A 1 161 ? -4.543 -24.797 -14.695 1 93.56 161 ASP A C 1
ATOM 1269 O O . ASP A 1 161 ? -4.113 -25.922 -14.953 1 93.56 161 ASP A O 1
ATOM 1273 N N . PRO A 1 162 ? -3.846 -23.859 -14.188 1 96.31 162 PRO A N 1
ATOM 1274 C CA . PRO A 1 162 ? -2.395 -24.016 -14.062 1 96.31 162 PRO A CA 1
ATOM 1275 C C . PRO A 1 162 ? -1.991 -24.969 -12.945 1 96.31 162 PRO A C 1
ATOM 1277 O O . PRO A 1 162 ? -2.805 -25.281 -12.07 1 96.31 162 PRO A O 1
ATOM 1280 N N . GLU A 1 163 ? -0.756 -25.391 -13.047 1 97.06 163 GLU A N 1
ATOM 1281 C CA . GLU A 1 163 ? -0.18 -26.234 -12 1 97.06 163 GLU A CA 1
ATOM 1282 C C . GLU A 1 163 ? 0.519 -25.391 -10.938 1 97.06 163 GLU A C 1
ATOM 1284 O O . GLU A 1 163 ? 0.679 -25.828 -9.797 1 97.06 163 GLU A O 1
ATOM 1289 N N . LEU A 1 164 ? 0.903 -24.234 -11.336 1 98.12 164 LEU A N 1
ATOM 1290 C CA . LEU A 1 164 ? 1.532 -23.25 -10.469 1 98.12 164 LEU A CA 1
ATOM 1291 C C . LEU A 1 164 ? 0.87 -21.875 -10.625 1 98.12 164 LEU A C 1
ATOM 1293 O O . LEU A 1 164 ? 0.67 -21.406 -11.742 1 98.12 164 LEU A O 1
ATOM 1297 N N . LEU A 1 165 ? 0.448 -21.281 -9.508 1 98.31 165 LEU A N 1
ATOM 1298 C CA . LEU A 1 165 ? -0.125 -19.938 -9.516 1 98.31 165 LEU A CA 1
ATOM 1299 C C . LEU A 1 165 ? 0.762 -18.953 -8.75 1 98.31 165 LEU A C 1
ATOM 1301 O O . LEU A 1 165 ? 1.062 -19.172 -7.574 1 98.31 165 LEU A O 1
ATOM 1305 N N . ILE A 1 166 ? 1.211 -17.938 -9.422 1 98.38 166 ILE A N 1
ATOM 1306 C CA . ILE A 1 166 ? 2.057 -16.906 -8.836 1 98.38 166 ILE A CA 1
ATOM 1307 C C . ILE A 1 166 ? 1.28 -15.586 -8.758 1 98.38 166 ILE A C 1
ATOM 1309 O O . ILE A 1 166 ? 0.774 -15.094 -9.766 1 98.38 166 ILE A O 1
ATOM 1313 N N . LEU A 1 167 ? 1.174 -15.078 -7.582 1 98 167 LEU A N 1
ATOM 1314 C CA . LEU A 1 167 ? 0.498 -13.812 -7.328 1 98 167 LEU A CA 1
ATOM 1315 C C . LEU A 1 167 ? 1.483 -12.758 -6.832 1 98 167 LEU A C 1
ATOM 1317 O O . LEU A 1 167 ? 2.023 -12.883 -5.73 1 98 167 LEU A O 1
ATOM 1321 N N . ASP A 1 168 ? 1.665 -11.797 -7.641 1 96.69 168 ASP A N 1
ATOM 1322 C CA . ASP A 1 168 ? 2.621 -10.742 -7.316 1 96.69 168 ASP A CA 1
ATOM 1323 C C . ASP A 1 168 ? 1.914 -9.508 -6.758 1 96.69 168 ASP A C 1
ATOM 1325 O O . ASP A 1 168 ? 1.331 -8.727 -7.508 1 96.69 168 ASP A O 1
ATOM 1329 N N . GLU A 1 169 ? 1.966 -9.367 -5.445 1 95.62 169 GLU A N 1
ATOM 1330 C CA . GLU A 1 169 ? 1.416 -8.25 -4.676 1 95.62 169 GLU A CA 1
ATOM 1331 C C . GLU A 1 169 ? -0.038 -7.988 -5.055 1 95.62 169 GLU A C 1
ATOM 1333 O O . GLU A 1 169 ? -0.404 -6.855 -5.379 1 95.62 169 GLU A O 1
ATOM 1338 N N . PRO A 1 170 ? -0.877 -8.945 -4.871 1 96.38 170 PRO A N 1
ATOM 1339 C CA . PRO A 1 170 ? -2.271 -8.82 -5.305 1 96.38 170 PRO A CA 1
ATOM 1340 C C . PRO A 1 170 ? -3.068 -7.84 -4.441 1 96.38 170 PRO A C 1
ATOM 1342 O O . PRO A 1 170 ? -4.145 -7.395 -4.844 1 96.38 170 PRO A O 1
ATOM 1345 N N . SER A 1 171 ? -2.535 -7.488 -3.289 1 95.56 171 SER A N 1
ATOM 1346 C CA . SER A 1 171 ? -3.279 -6.629 -2.375 1 95.56 171 SER A CA 1
ATOM 1347 C C . SER A 1 171 ? -2.861 -5.172 -2.525 1 95.56 171 SER A C 1
ATOM 1349 O O . SER A 1 171 ? -3.422 -4.289 -1.872 1 95.56 171 SER A O 1
ATOM 1351 N N . ALA A 1 172 ? -1.868 -4.93 -3.383 1 92.19 172 ALA A N 1
ATOM 1352 C CA . ALA A 1 172 ? -1.379 -3.562 -3.543 1 92.19 172 ALA A CA 1
ATOM 1353 C C . ALA A 1 172 ? -2.514 -2.615 -3.924 1 92.19 172 ALA A C 1
ATOM 1355 O O . ALA A 1 172 ? -3.295 -2.906 -4.832 1 92.19 172 ALA A O 1
ATOM 1356 N N . GLY A 1 173 ? -2.602 -1.508 -3.195 1 89.5 173 GLY A N 1
ATOM 1357 C CA . GLY A 1 173 ? -3.576 -0.478 -3.523 1 89.5 173 GLY A CA 1
ATOM 1358 C C . GLY A 1 173 ? -4.93 -0.712 -2.883 1 89.5 173 GLY A C 1
ATOM 1359 O O . GLY A 1 173 ? -5.828 0.126 -2.992 1 89.5 173 GLY A O 1
ATOM 1360 N N . LEU A 1 174 ? -5.098 -1.842 -2.219 1 94.62 174 LEU A N 1
ATOM 1361 C CA . LEU A 1 174 ? -6.387 -2.141 -1.601 1 94.62 174 LEU A CA 1
ATOM 1362 C C . LEU A 1 174 ? -6.488 -1.496 -0.222 1 94.62 174 LEU A C 1
ATOM 1364 O O . LEU A 1 174 ? -5.48 -1.312 0.459 1 94.62 174 LEU A O 1
ATOM 1368 N N . ASP A 1 175 ? -7.742 -1.159 0.127 1 95.44 175 ASP A N 1
ATOM 1369 C CA . ASP A 1 175 ? -7.996 -0.728 1.498 1 95.44 175 ASP A CA 1
ATOM 1370 C C . ASP A 1 175 ? -8.219 -1.926 2.418 1 95.44 175 ASP A C 1
ATOM 1372 O O . ASP A 1 175 ? -8.016 -3.072 2.014 1 95.44 175 ASP A O 1
ATOM 1376 N N . VAL A 1 176 ? -8.633 -1.66 3.637 1 96.5 176 VAL A N 1
ATOM 1377 C CA . VAL A 1 176 ? -8.781 -2.707 4.645 1 96.5 176 VAL A CA 1
ATOM 1378 C C . VAL A 1 176 ? -9.812 -3.73 4.176 1 96.5 176 VAL A C 1
ATOM 1380 O O . VAL A 1 176 ? -9.555 -4.938 4.191 1 96.5 176 VAL A O 1
ATOM 1383 N N . ALA A 1 177 ? -10.938 -3.25 3.762 1 95.44 177 ALA A N 1
ATOM 1384 C CA . ALA A 1 177 ? -12.008 -4.152 3.348 1 95.44 177 ALA A CA 1
ATOM 1385 C C . ALA A 1 177 ? -11.602 -4.957 2.115 1 95.44 177 ALA A C 1
ATOM 1387 O O . ALA A 1 177 ? -11.859 -6.16 2.039 1 95.44 177 ALA A O 1
ATOM 1388 N N . GLY A 1 178 ? -11.008 -4.32 1.183 1 95.12 178 GLY A N 1
ATOM 1389 C CA . GLY A 1 178 ? -10.523 -5.008 -0.005 1 95.12 178 GLY A CA 1
ATOM 1390 C C . GLY A 1 178 ? -9.484 -6.07 0.302 1 95.12 178 GLY A C 1
ATOM 1391 O O . GLY A 1 178 ? -9.531 -7.172 -0.253 1 95.12 178 GLY A O 1
ATOM 1392 N N . ARG A 1 179 ? -8.578 -5.742 1.141 1 96.31 179 ARG A N 1
ATOM 1393 C CA . ARG A 1 179 ? -7.555 -6.699 1.55 1 96.31 179 ARG A CA 1
ATOM 1394 C C . ARG A 1 179 ? -8.188 -7.926 2.205 1 96.31 179 ARG A C 1
ATOM 1396 O O . ARG A 1 179 ? -7.867 -9.062 1.847 1 96.31 179 ARG A O 1
ATOM 1403 N N . GLU A 1 180 ? -9.062 -7.652 3.109 1 96.94 180 GLU A N 1
ATOM 1404 C CA . GLU A 1 180 ? -9.664 -8.758 3.854 1 96.94 180 GLU A CA 1
ATOM 1405 C C . GLU A 1 180 ? -10.508 -9.648 2.943 1 96.94 180 GLU A C 1
ATOM 1407 O O . GLU A 1 180 ? -10.539 -10.867 3.113 1 96.94 180 GLU A O 1
ATOM 1412 N N . ASP A 1 181 ? -11.164 -9.047 2.039 1 95.69 181 ASP A N 1
ATOM 1413 C CA . ASP A 1 181 ? -11.914 -9.836 1.065 1 95.69 181 ASP A CA 1
ATOM 1414 C C . ASP A 1 181 ? -10.984 -10.711 0.233 1 95.69 181 ASP A C 1
ATOM 1416 O O . ASP A 1 181 ? -11.266 -11.898 0.018 1 95.69 181 ASP A O 1
ATOM 1420 N N . LEU A 1 182 ? -9.953 -10.141 -0.238 1 96.62 182 LEU A N 1
ATOM 1421 C CA . LEU A 1 182 ? -8.977 -10.891 -1.02 1 96.62 182 LEU A CA 1
ATOM 1422 C C . LEU A 1 182 ? -8.367 -12.023 -0.193 1 96.62 182 LEU A C 1
ATOM 1424 O O . LEU A 1 182 ? -8.242 -13.148 -0.674 1 96.62 182 LEU A O 1
ATOM 1428 N N . VAL A 1 183 ? -7.988 -11.703 1.027 1 97.06 183 VAL A N 1
ATOM 1429 C CA . VAL A 1 183 ? -7.406 -12.695 1.924 1 97.06 183 VAL A CA 1
ATOM 1430 C C . VAL A 1 183 ? -8.375 -13.859 2.107 1 97.06 183 VAL A C 1
ATOM 1432 O O . VAL A 1 183 ? -7.973 -15.023 2.072 1 97.06 183 VAL A O 1
ATOM 1435 N N . TYR A 1 184 ? -9.625 -13.562 2.238 1 96.88 184 TYR A N 1
ATOM 1436 C CA . TYR A 1 184 ? -10.641 -14.594 2.393 1 96.88 184 TYR A CA 1
ATOM 1437 C C . TYR A 1 184 ? -10.695 -15.5 1.168 1 96.88 184 TYR A C 1
ATOM 1439 O O . TYR A 1 184 ? -10.641 -16.734 1.292 1 96.88 184 TYR A O 1
ATOM 1447 N N . ARG A 1 185 ? -10.734 -14.906 0.054 1 96.5 185 ARG A N 1
ATOM 1448 C CA . ARG A 1 185 ? -10.836 -15.68 -1.179 1 96.5 185 ARG A CA 1
ATOM 1449 C C . ARG A 1 185 ? -9.57 -16.5 -1.409 1 96.5 185 ARG A C 1
ATOM 1451 O O . ARG A 1 185 ? -9.648 -17.656 -1.835 1 96.5 185 ARG A O 1
ATOM 1458 N N . MET A 1 186 ? -8.484 -15.961 -1.111 1 97.06 186 MET A N 1
ATOM 1459 C CA . MET A 1 186 ? -7.227 -16.688 -1.242 1 97.06 186 MET A CA 1
ATOM 1460 C C . MET A 1 186 ? -7.168 -17.859 -0.256 1 97.06 186 MET A C 1
ATOM 1462 O O . MET A 1 186 ? -6.605 -18.906 -0.564 1 97.06 186 MET A O 1
ATOM 1466 N N . SER A 1 187 ? -7.684 -17.594 0.945 1 97.25 187 SER A N 1
ATOM 1467 C CA . SER A 1 187 ? -7.723 -18.672 1.933 1 97.25 187 SER A CA 1
ATOM 1468 C C . SER A 1 187 ? -8.586 -19.828 1.455 1 97.25 187 SER A C 1
ATOM 1470 O O . SER A 1 187 ? -8.266 -20.984 1.695 1 97.25 187 SER A O 1
ATOM 1472 N N . GLN A 1 188 ? -9.688 -19.516 0.759 1 96.69 188 GLN A N 1
ATOM 1473 C CA . GLN A 1 188 ? -10.539 -20.562 0.182 1 96.69 188 GLN A CA 1
ATOM 1474 C C . GLN A 1 188 ? -9.797 -21.328 -0.906 1 96.69 188 GLN A C 1
ATOM 1476 O O . GLN A 1 188 ? -9.875 -22.562 -0.964 1 96.69 188 GLN A O 1
ATOM 1481 N N . LEU A 1 189 ? -9.117 -20.594 -1.688 1 96.75 189 LEU A N 1
ATOM 1482 C CA . LEU A 1 189 ? -8.312 -21.234 -2.729 1 96.75 189 LEU A CA 1
ATOM 1483 C C . LEU A 1 189 ? -7.258 -22.156 -2.115 1 96.75 189 LEU A C 1
ATOM 1485 O O . LEU A 1 189 ? -7.078 -23.281 -2.559 1 96.75 189 LEU A O 1
ATOM 1489 N N . ALA A 1 190 ? -6.594 -21.672 -1.107 1 96.81 190 ALA A N 1
ATOM 1490 C CA . ALA A 1 190 ? -5.523 -22.422 -0.452 1 96.81 190 ALA A CA 1
ATOM 1491 C C . ALA A 1 190 ? -6.062 -23.688 0.213 1 96.81 190 ALA A C 1
ATOM 1493 O O . ALA A 1 190 ? -5.348 -24.672 0.343 1 96.81 190 ALA A O 1
ATOM 1494 N N . ALA A 1 191 ? -7.297 -23.641 0.61 1 96.12 191 ALA A N 1
ATOM 1495 C CA . ALA A 1 191 ? -7.906 -24.766 1.312 1 96.12 191 ALA A CA 1
ATOM 1496 C C . ALA A 1 191 ? -8.375 -25.844 0.331 1 96.12 191 ALA A C 1
ATOM 1498 O O . ALA A 1 191 ? -8.68 -26.969 0.729 1 96.12 191 ALA A O 1
ATOM 1499 N N . ASP A 1 192 ? -8.43 -25.453 -0.91 1 95.31 192 ASP A N 1
ATOM 1500 C CA . ASP A 1 192 ? -8.883 -26.391 -1.943 1 95.31 192 ASP A CA 1
ATOM 1501 C C . ASP A 1 192 ? -7.785 -27.391 -2.291 1 95.31 192 ASP A C 1
ATOM 1503 O O . ASP A 1 192 ? -6.707 -27 -2.75 1 95.31 192 ASP A O 1
ATOM 1507 N N . GLU A 1 193 ? -8.062 -28.656 -2.225 1 92.81 193 GLU A N 1
ATOM 1508 C CA . GLU A 1 193 ? -7.09 -29.703 -2.484 1 92.81 193 GLU A CA 1
ATOM 1509 C C . GLU A 1 193 ? -6.699 -29.75 -3.959 1 92.81 193 GLU A C 1
ATOM 1511 O O . GLU A 1 193 ? -5.602 -30.188 -4.301 1 92.81 193 GLU A O 1
ATOM 1516 N N . GLU A 1 194 ? -7.582 -29.266 -4.777 1 93.31 194 GLU A N 1
ATOM 1517 C CA . GLU A 1 194 ? -7.324 -29.312 -6.215 1 93.31 194 GLU A CA 1
ATOM 1518 C C . GLU A 1 194 ? -6.652 -28.016 -6.699 1 93.31 194 GLU A C 1
ATOM 1520 O O . GLU A 1 194 ? -6.316 -27.891 -7.879 1 93.31 194 GLU A O 1
ATOM 1525 N N . ALA A 1 195 ? -6.426 -27.125 -5.754 1 95.19 195 ALA A N 1
ATOM 1526 C CA . ALA A 1 195 ? -5.801 -25.859 -6.133 1 95.19 195 ALA A CA 1
ATOM 1527 C C . ALA A 1 195 ? -4.367 -26.078 -6.613 1 95.19 195 ALA A C 1
ATOM 1529 O O . ALA A 1 195 ? -3.709 -27.031 -6.203 1 95.19 195 ALA A O 1
ATOM 1530 N N . PRO A 1 196 ? -3.922 -25.281 -7.523 1 97.06 196 PRO A N 1
ATOM 1531 C CA . PRO A 1 196 ? -2.51 -25.359 -7.902 1 97.06 196 PRO A CA 1
ATOM 1532 C C . PRO A 1 196 ? -1.567 -25.031 -6.75 1 97.06 196 PRO A C 1
ATOM 1534 O O . PRO A 1 196 ? -2.016 -24.578 -5.695 1 97.06 196 PRO A O 1
ATOM 1537 N N . THR A 1 197 ? -0.28 -25.359 -6.969 1 98.12 197 THR A N 1
ATOM 1538 C CA . THR A 1 197 ? 0.735 -24.828 -6.066 1 98.12 197 THR A CA 1
ATOM 1539 C C . THR A 1 197 ? 0.709 -23.297 -6.062 1 98.12 197 THR A C 1
ATOM 1541 O O . THR A 1 197 ? 0.581 -22.672 -7.121 1 98.12 197 THR A O 1
ATOM 1544 N N . LEU A 1 198 ? 0.793 -22.703 -4.875 1 98.5 198 LEU A N 1
ATOM 1545 C CA . LEU A 1 198 ? 0.619 -21.266 -4.754 1 98.5 198 LEU A CA 1
ATOM 1546 C C . LEU A 1 198 ? 1.912 -20.594 -4.301 1 98.5 198 LEU A C 1
ATOM 1548 O O . LEU A 1 198 ? 2.584 -21.094 -3.393 1 98.5 198 LEU A O 1
ATOM 1552 N N . VAL A 1 199 ? 2.273 -19.516 -4.961 1 98.75 199 VAL A N 1
ATOM 1553 C CA . VAL A 1 199 ? 3.322 -18.609 -4.516 1 98.75 199 VAL A CA 1
ATOM 1554 C C . VAL A 1 199 ? 2.789 -17.172 -4.48 1 98.75 199 VAL A C 1
ATOM 1556 O O . VAL A 1 199 ? 2.412 -16.625 -5.516 1 98.75 199 VAL A O 1
ATOM 1559 N N . LEU A 1 200 ? 2.736 -16.625 -3.305 1 98.56 200 LEU A N 1
ATOM 1560 C CA . LEU A 1 200 ? 2.254 -15.266 -3.074 1 98.56 200 LEU A CA 1
ATOM 1561 C C . LEU A 1 200 ? 3.396 -14.344 -2.656 1 98.56 200 LEU A C 1
ATOM 1563 O O . LEU A 1 200 ? 4.117 -14.633 -1.699 1 98.56 200 LEU A O 1
ATOM 1567 N N . VAL A 1 201 ? 3.592 -13.297 -3.426 1 98.06 201 VAL A N 1
ATOM 1568 C CA . VAL A 1 201 ? 4.574 -12.289 -3.049 1 98.06 201 VAL A CA 1
ATOM 1569 C C . VAL A 1 201 ? 3.867 -11.102 -2.395 1 98.06 201 VAL A C 1
ATOM 1571 O O . VAL A 1 201 ? 2.908 -10.562 -2.947 1 98.06 201 VAL A O 1
ATOM 1574 N N . THR A 1 202 ? 4.32 -10.695 -1.235 1 96.38 202 THR A N 1
ATOM 1575 C CA . THR A 1 202 ? 3.787 -9.523 -0.559 1 96.38 202 THR A CA 1
ATOM 1576 C C . THR A 1 202 ? 4.836 -8.898 0.358 1 96.38 202 THR A C 1
ATOM 1578 O O . THR A 1 202 ? 5.844 -9.539 0.678 1 96.38 202 THR A O 1
ATOM 1581 N N . HIS A 1 203 ? 4.645 -7.691 0.725 1 93.25 203 HIS A N 1
ATOM 1582 C CA . HIS A 1 203 ? 5.555 -7.035 1.657 1 93.25 203 HIS A CA 1
ATOM 1583 C C . HIS A 1 203 ? 4.949 -6.953 3.053 1 93.25 203 HIS A C 1
ATOM 1585 O O . HIS A 1 203 ? 5.656 -6.688 4.027 1 93.25 203 HIS A O 1
ATOM 1591 N N . HIS A 1 204 ? 3.656 -7.246 3.207 1 94.12 204 HIS A N 1
ATOM 1592 C CA . HIS A 1 204 ? 2.979 -7.043 4.48 1 94.12 204 HIS A CA 1
ATOM 1593 C C . HIS A 1 204 ? 2.453 -8.359 5.043 1 94.12 204 HIS A C 1
ATOM 1595 O O . HIS A 1 204 ? 1.77 -9.109 4.344 1 94.12 204 HIS A O 1
ATOM 1601 N N . LEU A 1 205 ? 2.648 -8.516 6.297 1 97.25 205 LEU A N 1
ATOM 1602 C CA . LEU A 1 205 ? 2.279 -9.773 6.926 1 97.25 205 LEU A CA 1
ATOM 1603 C C . LEU A 1 205 ? 0.763 -9.914 7.023 1 97.25 205 LEU A C 1
ATOM 1605 O O . LEU A 1 205 ? 0.23 -11.023 6.945 1 97.25 205 LEU A O 1
ATOM 1609 N N . GLU A 1 206 ? 0.075 -8.797 7.113 1 96.44 206 GLU A N 1
ATOM 1610 C CA . GLU A 1 206 ? -1.376 -8.797 7.277 1 96.44 206 GLU A CA 1
ATOM 1611 C C . GLU A 1 206 ? -2.074 -9.336 6.031 1 96.44 206 GLU A C 1
ATOM 1613 O O . GLU A 1 206 ? -3.264 -9.656 6.066 1 96.44 206 GLU A O 1
ATOM 1618 N N . GLU A 1 207 ? -1.346 -9.461 5 1 96.88 207 GLU A N 1
ATOM 1619 C CA . GLU A 1 207 ? -1.912 -9.875 3.719 1 96.88 207 GLU A CA 1
ATOM 1620 C C . GLU A 1 207 ? -1.823 -11.383 3.539 1 96.88 207 GLU A C 1
ATOM 1622 O O . GLU A 1 207 ? -2.355 -11.93 2.572 1 96.88 207 GLU A O 1
ATOM 1627 N N . ILE A 1 208 ? -1.225 -12.055 4.441 1 97.94 208 ILE A N 1
ATOM 1628 C CA . ILE A 1 208 ? -1.021 -13.492 4.328 1 97.94 208 ILE A CA 1
ATOM 1629 C C . ILE A 1 208 ? -2.314 -14.227 4.684 1 97.94 208 ILE A C 1
ATOM 1631 O O . ILE A 1 208 ? -2.789 -14.148 5.816 1 97.94 208 ILE A O 1
ATOM 1635 N N . PRO A 1 209 ? -2.795 -14.938 3.756 1 97.19 209 PRO A N 1
ATOM 1636 C CA . PRO A 1 209 ? -4.012 -15.695 4.066 1 97.19 209 PRO A CA 1
ATOM 1637 C C . PRO A 1 209 ? -3.742 -16.922 4.93 1 97.19 209 PRO A C 1
ATOM 1639 O O . PRO A 1 209 ? -2.684 -17.547 4.812 1 97.19 209 PRO A O 1
ATOM 1642 N N . PRO A 1 210 ? -4.742 -17.25 5.805 1 96.06 210 PRO A N 1
ATOM 1643 C CA . PRO A 1 210 ? -4.664 -18.594 6.414 1 96.06 210 PRO A CA 1
ATOM 1644 C C . PRO A 1 210 ? -4.562 -19.703 5.375 1 96.06 210 PRO A C 1
ATOM 1646 O O . PRO A 1 210 ? -5.137 -19.594 4.289 1 96.06 210 PRO A O 1
ATOM 1649 N N . GLY A 1 211 ? -3.83 -20.703 5.695 1 95.75 211 GLY A N 1
ATOM 1650 C CA . GLY A 1 211 ? -3.732 -21.844 4.797 1 95.75 211 GLY A CA 1
ATOM 1651 C C . GLY A 1 211 ? -2.393 -21.938 4.09 1 95.75 211 GLY A C 1
ATOM 1652 O O . GLY A 1 211 ? -2.051 -22.984 3.531 1 95.75 211 GLY A O 1
ATOM 1653 N N . PHE A 1 212 ? -1.698 -20.859 4.051 1 97.94 212 PHE A N 1
ATOM 1654 C CA . PHE A 1 212 ? -0.352 -20.938 3.498 1 97.94 212 PHE A CA 1
ATOM 1655 C C . PHE A 1 212 ? 0.565 -21.734 4.41 1 97.94 212 PHE A C 1
ATOM 1657 O O . PHE A 1 212 ? 0.49 -21.609 5.637 1 97.94 212 PHE A O 1
ATOM 1664 N N . THR A 1 213 ? 1.482 -22.469 3.836 1 98 213 THR A N 1
ATOM 1665 C CA . THR A 1 213 ? 2.178 -23.5 4.598 1 98 213 THR A CA 1
ATOM 1666 C C . THR A 1 213 ? 3.65 -23.141 4.77 1 98 213 THR A C 1
ATOM 1668 O O . THR A 1 213 ? 4.293 -23.578 5.727 1 98 213 THR A O 1
ATOM 1671 N N . HIS A 1 214 ? 4.215 -22.406 3.834 1 98.69 214 HIS A N 1
ATOM 1672 C CA . HIS A 1 214 ? 5.645 -22.109 3.822 1 98.69 214 HIS A CA 1
ATOM 1673 C C . HIS A 1 214 ? 5.906 -20.641 3.572 1 98.69 214 HIS A C 1
ATOM 1675 O O . HIS A 1 214 ? 5.047 -19.922 3.041 1 98.69 214 HIS A O 1
ATOM 1681 N N . ALA A 1 215 ? 7.086 -20.203 3.959 1 98.81 215 ALA A N 1
ATOM 1682 C CA . ALA A 1 215 ? 7.516 -18.828 3.734 1 98.81 215 ALA A CA 1
ATOM 1683 C C . ALA A 1 215 ? 8.961 -18.766 3.256 1 98.81 215 ALA A C 1
ATOM 1685 O O . ALA A 1 215 ? 9.773 -19.641 3.602 1 98.81 215 ALA A O 1
ATOM 1686 N N . LEU A 1 216 ? 9.211 -17.859 2.406 1 98.88 216 LEU A N 1
ATOM 1687 C CA . LEU A 1 216 ? 10.547 -17.469 1.95 1 98.88 216 LEU A CA 1
ATOM 1688 C C . LEU A 1 216 ? 10.828 -16 2.268 1 98.88 216 LEU A C 1
ATOM 1690 O O . LEU A 1 216 ? 10.094 -15.117 1.821 1 98.88 216 LEU A O 1
ATOM 1694 N N . LEU A 1 217 ? 11.836 -15.766 3.098 1 98.88 217 LEU A N 1
ATOM 1695 C CA . LEU A 1 217 ? 12.242 -14.406 3.459 1 98.88 217 LEU A CA 1
ATOM 1696 C C . LEU A 1 217 ? 13.492 -13.992 2.689 1 98.88 217 LEU A C 1
ATOM 1698 O O . LEU A 1 217 ? 14.492 -14.719 2.682 1 98.88 217 LEU A O 1
ATOM 1702 N N . MET A 1 218 ? 13.391 -12.844 2.068 1 98.75 218 MET A N 1
ATOM 1703 C CA . MET A 1 218 ? 14.5 -12.367 1.24 1 98.75 218 MET A CA 1
ATOM 1704 C C . MET A 1 218 ? 14.992 -11.008 1.715 1 98.75 218 MET A C 1
ATOM 1706 O O . MET A 1 218 ? 14.227 -10.219 2.271 1 98.75 218 MET A O 1
ATO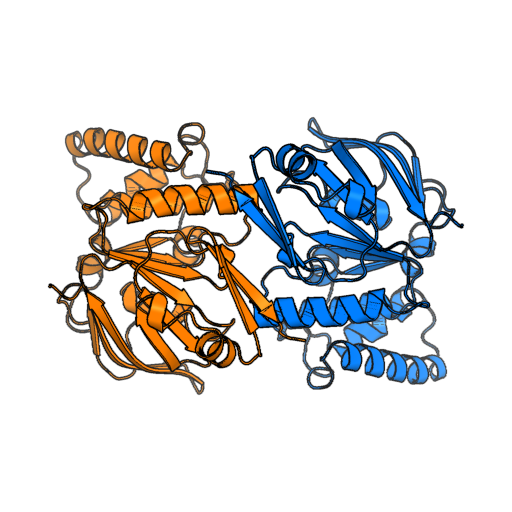M 1710 N N . ASN A 1 219 ? 16.219 -10.781 1.511 1 98.31 219 ASN A N 1
ATOM 1711 C CA . ASN A 1 219 ? 16.859 -9.492 1.711 1 98.31 219 ASN A CA 1
ATOM 1712 C C . ASN A 1 219 ? 18.094 -9.336 0.816 1 98.31 219 ASN A C 1
ATOM 1714 O O . ASN A 1 219 ? 18.922 -10.242 0.74 1 98.31 219 ASN A O 1
ATOM 1718 N N . SER A 1 220 ? 18.125 -8.25 0.082 1 97.31 220 SER A N 1
ATOM 1719 C CA . SER A 1 220 ? 19.281 -7.863 -0.714 1 97.31 220 SER A CA 1
ATOM 1720 C C . SER A 1 220 ? 19.672 -8.961 -1.693 1 97.31 220 SER A C 1
ATOM 1722 O O . SER A 1 220 ? 20.859 -9.312 -1.806 1 97.31 220 SER A O 1
ATOM 1724 N N . GLY A 1 221 ? 18.672 -9.609 -2.225 1 98.25 221 GLY A N 1
ATOM 1725 C CA . GLY A 1 221 ? 18.906 -10.562 -3.299 1 98.25 221 GLY A CA 1
ATOM 1726 C C . GLY A 1 221 ? 19.234 -11.953 -2.799 1 98.25 221 GLY A C 1
ATOM 1727 O O . GLY A 1 221 ? 19.609 -12.828 -3.586 1 98.25 221 GLY A O 1
ATOM 1728 N N . LYS A 1 222 ? 19.141 -12.125 -1.505 1 98.62 222 LYS A N 1
ATOM 1729 C CA . LYS A 1 222 ? 19.469 -13.414 -0.902 1 98.62 222 LYS A CA 1
ATOM 1730 C C . LYS A 1 222 ? 18.297 -13.945 -0.071 1 98.62 222 LYS A C 1
ATOM 1732 O O . LYS A 1 222 ? 17.406 -13.195 0.305 1 98.62 222 LYS A O 1
ATOM 1737 N N . ILE A 1 223 ? 18.359 -15.227 0.16 1 98.75 223 ILE A N 1
ATOM 1738 C CA . ILE A 1 223 ? 17.391 -15.844 1.06 1 98.75 223 ILE A CA 1
ATOM 1739 C C . ILE A 1 223 ? 17.875 -15.719 2.502 1 98.75 223 ILE A C 1
ATOM 1741 O O . ILE A 1 223 ? 18.984 -16.141 2.832 1 98.75 223 ILE A O 1
ATOM 1745 N N . VAL A 1 224 ? 17.109 -15.156 3.289 1 98.75 224 VAL A N 1
ATOM 1746 C CA . VAL A 1 224 ? 17.391 -15.055 4.719 1 98.75 224 VAL A CA 1
ATOM 1747 C C . VAL A 1 224 ? 16.938 -16.344 5.418 1 98.75 224 VAL A C 1
ATOM 1749 O O . VAL A 1 224 ? 17.656 -16.859 6.281 1 98.75 224 VAL A O 1
ATOM 1752 N N . ALA A 1 225 ? 15.766 -16.812 5.062 1 98.81 225 ALA A N 1
ATOM 1753 C CA . ALA A 1 225 ? 15.203 -18.047 5.613 1 98.81 225 ALA A CA 1
ATOM 1754 C C . ALA A 1 225 ? 14.117 -18.609 4.703 1 98.81 225 ALA A C 1
ATOM 1756 O O . ALA A 1 225 ? 13.469 -17.859 3.967 1 98.81 225 ALA A O 1
ATOM 1757 N N . ALA A 1 226 ? 13.977 -19.891 4.742 1 98.75 226 ALA A N 1
ATOM 1758 C CA . ALA A 1 226 ? 12.93 -20.594 4.004 1 98.75 226 ALA A CA 1
ATOM 1759 C C . ALA A 1 226 ? 12.5 -21.859 4.742 1 98.75 226 ALA A C 1
ATOM 1761 O O . ALA A 1 226 ? 13.328 -22.594 5.281 1 98.75 226 ALA A O 1
ATOM 1762 N N . GLY A 1 227 ? 11.219 -22.094 4.816 1 98.56 227 GLY A N 1
ATOM 1763 C CA . GLY A 1 227 ? 10.688 -23.266 5.496 1 98.56 227 GLY A CA 1
ATOM 1764 C C . GLY A 1 227 ? 9.211 -23.156 5.82 1 98.56 227 GLY A C 1
ATOM 1765 O O . GLY A 1 227 ? 8.492 -22.375 5.195 1 98.56 227 GLY A O 1
ATOM 1766 N N . THR A 1 228 ? 8.742 -23.953 6.734 1 98.38 228 THR A N 1
ATOM 1767 C CA . THR A 1 228 ? 7.344 -23.891 7.152 1 98.38 228 THR A CA 1
ATOM 1768 C C . THR A 1 228 ? 7.031 -22.531 7.789 1 98.38 228 THR A C 1
ATOM 1770 O O . THR A 1 228 ? 7.938 -21.828 8.242 1 98.38 228 THR A O 1
ATOM 1773 N N . MET A 1 229 ? 5.785 -22.172 7.809 1 97.88 229 MET A N 1
ATOM 1774 C CA . MET A 1 229 ? 5.375 -20.922 8.438 1 97.88 229 MET A CA 1
ATOM 1775 C C . MET A 1 229 ? 5.871 -20.859 9.883 1 97.88 229 MET A C 1
ATOM 1777 O O . MET A 1 229 ? 6.438 -19.844 10.297 1 97.88 229 MET A O 1
ATOM 1781 N N . ALA A 1 230 ? 5.711 -21.891 10.602 1 96.25 230 ALA A N 1
ATOM 1782 C CA . ALA A 1 230 ? 6.074 -21.938 12.016 1 96.25 230 ALA A CA 1
ATOM 1783 C C . ALA A 1 230 ? 7.57 -21.703 12.211 1 96.25 230 ALA A C 1
ATOM 1785 O O . ALA A 1 230 ? 7.98 -20.984 13.125 1 96.25 230 ALA A O 1
ATOM 1786 N N . GLU A 1 231 ? 8.344 -22.203 11.297 1 97.56 231 GLU A N 1
ATOM 1787 C CA . GLU A 1 231 ? 9.797 -22.141 11.43 1 97.56 231 GLU A CA 1
ATOM 1788 C C . GLU A 1 231 ? 10.344 -20.812 10.906 1 97.56 231 GLU A C 1
ATOM 1790 O O . GLU A 1 231 ? 11.391 -20.359 11.352 1 97.56 231 GLU A O 1
ATOM 1795 N N . THR A 1 232 ? 9.625 -20.219 10.023 1 98.56 232 THR A N 1
ATOM 1796 C CA . THR A 1 232 ? 10.211 -19.125 9.258 1 98.56 232 THR A CA 1
ATOM 1797 C C . THR A 1 232 ? 9.641 -17.781 9.711 1 98.56 232 THR A C 1
ATOM 1799 O O . THR A 1 232 ? 10.367 -16.797 9.797 1 98.56 232 THR A O 1
ATOM 1802 N N .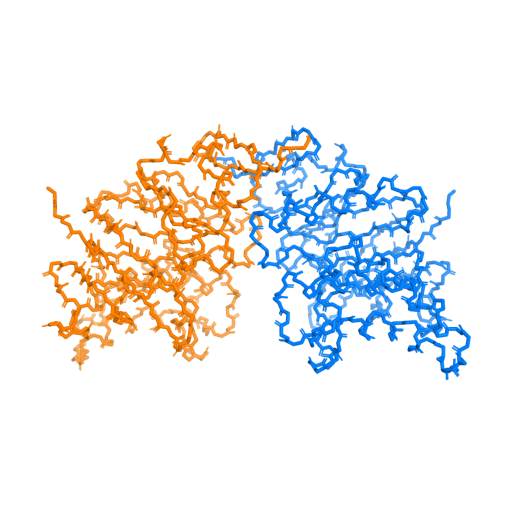 MET A 1 233 ? 8.375 -17.781 10.109 1 98.19 233 MET A N 1
ATOM 1803 C CA . MET A 1 233 ? 7.703 -16.531 10.469 1 98.19 233 MET A CA 1
ATOM 1804 C C . MET A 1 233 ? 7.91 -16.219 11.953 1 98.19 233 MET A C 1
ATOM 1806 O O . MET A 1 233 ? 6.945 -16.125 12.711 1 98.19 233 MET A O 1
ATOM 1810 N N . THR A 1 234 ? 9.203 -16.047 12.258 1 98.06 234 THR A N 1
ATOM 1811 C CA . THR A 1 234 ? 9.578 -15.719 13.633 1 98.06 234 THR A CA 1
ATOM 1812 C C . THR A 1 234 ? 10.102 -14.281 13.711 1 98.06 234 THR A C 1
ATOM 1814 O O . THR A 1 234 ? 10.547 -13.719 12.711 1 98.06 234 THR A O 1
ATOM 1817 N N . GLU A 1 235 ? 10.031 -13.766 14.953 1 97.94 235 GLU A N 1
ATOM 1818 C CA . GLU A 1 235 ? 10.531 -12.406 15.164 1 97.94 235 GLU A CA 1
ATOM 1819 C C . GLU A 1 235 ? 11.984 -12.281 14.734 1 97.94 235 GLU A C 1
ATOM 1821 O O . GLU A 1 235 ? 12.359 -11.305 14.078 1 97.94 235 GLU A O 1
ATOM 1826 N N . GLU A 1 236 ? 12.781 -13.266 15.062 1 98.25 236 GLU A N 1
ATOM 1827 C CA . GLU A 1 236 ? 14.211 -13.242 14.742 1 98.25 236 GLU A CA 1
ATOM 1828 C C . GLU A 1 236 ? 14.43 -13.172 13.234 1 98.25 236 GLU A C 1
ATOM 1830 O O . GLU A 1 236 ? 15.133 -12.289 12.742 1 98.25 236 GLU A O 1
ATOM 1835 N N . LYS A 1 237 ? 13.82 -14.031 12.516 1 98.75 237 LYS A N 1
ATOM 1836 C CA . LYS A 1 237 ? 14.062 -14.141 11.086 1 98.75 237 LYS A CA 1
ATOM 1837 C C . LYS A 1 237 ? 13.43 -12.984 10.328 1 98.75 237 LYS A C 1
ATOM 1839 O O . LYS A 1 237 ? 14.016 -12.461 9.375 1 98.75 237 LYS A O 1
ATOM 1844 N N . LEU A 1 238 ? 12.242 -12.562 10.758 1 98.5 238 LEU A N 1
ATOM 1845 C CA . LEU A 1 238 ? 11.602 -11.406 10.133 1 98.5 238 LEU A CA 1
ATOM 1846 C C . LEU A 1 238 ? 12.398 -10.133 10.406 1 98.5 238 LEU A C 1
ATOM 1848 O O . LEU A 1 238 ? 12.555 -9.289 9.523 1 98.5 238 LEU A O 1
ATOM 1852 N N . SER A 1 239 ? 12.914 -10.008 11.633 1 98.56 239 SER A N 1
ATOM 1853 C CA . SER A 1 239 ? 13.75 -8.859 11.945 1 98.56 239 SER A CA 1
ATOM 1854 C C . SER A 1 239 ? 15 -8.836 11.078 1 98.56 239 SER A C 1
ATOM 1856 O O . SER A 1 239 ? 15.398 -7.777 10.578 1 98.56 239 SER A O 1
ATOM 1858 N N . ALA A 1 240 ? 15.562 -9.969 10.859 1 98.44 240 ALA A N 1
ATOM 1859 C CA . ALA A 1 240 ? 16.734 -10.078 10 1 98.44 240 ALA A CA 1
ATOM 1860 C C . ALA A 1 240 ? 16.391 -9.719 8.555 1 98.44 240 ALA A C 1
ATOM 1862 O O . ALA A 1 240 ? 17.141 -8.984 7.898 1 98.44 240 ALA A O 1
ATOM 1863 N N . ALA A 1 241 ? 15.305 -10.164 8.086 1 98.38 241 ALA A N 1
ATOM 1864 C CA . ALA A 1 241 ? 14.898 -9.938 6.703 1 98.38 241 ALA A CA 1
ATOM 1865 C C . ALA A 1 241 ? 14.625 -8.453 6.445 1 98.38 241 ALA A C 1
ATOM 1867 O O . ALA A 1 241 ? 14.992 -7.926 5.395 1 98.38 241 ALA A O 1
ATOM 1868 N N . TYR A 1 242 ? 14.055 -7.805 7.426 1 97.75 242 TYR A N 1
ATOM 1869 C CA . TYR A 1 242 ? 13.641 -6.422 7.207 1 97.75 242 TYR A CA 1
ATOM 1870 C C . TYR A 1 242 ? 14.656 -5.453 7.801 1 97.75 242 TYR A C 1
ATOM 1872 O O . TYR A 1 242 ? 14.516 -4.234 7.668 1 97.75 242 TYR A O 1
ATOM 1880 N N . GLY A 1 243 ? 15.68 -5.973 8.461 1 96.44 243 GLY A N 1
ATOM 1881 C CA . GLY A 1 243 ? 16.734 -5.141 9.023 1 96.44 243 GLY A CA 1
ATOM 1882 C C . GLY A 1 243 ? 16.234 -4.238 10.141 1 96.44 243 GLY A C 1
ATOM 1883 O O . GLY A 1 243 ? 16.672 -3.086 10.25 1 96.44 243 GLY A O 1
ATOM 1884 N N . MET A 1 244 ? 15.289 -4.734 10.875 1 96.56 244 MET A N 1
ATOM 1885 C CA . MET A 1 244 ? 14.672 -3.992 11.969 1 96.56 244 MET A CA 1
ATOM 1886 C C . MET A 1 244 ? 14.086 -4.941 13.008 1 96.56 244 MET A C 1
ATOM 1888 O O . MET A 1 244 ? 13.492 -5.965 12.656 1 96.56 244 MET A O 1
ATOM 1892 N N . GLU A 1 245 ? 14.273 -4.602 14.266 1 97.75 245 GLU A N 1
ATOM 1893 C CA . GLU A 1 245 ? 13.656 -5.426 15.305 1 97.75 245 GLU A CA 1
ATOM 1894 C C . GLU A 1 245 ? 12.133 -5.344 15.234 1 97.75 245 GLU A C 1
ATOM 1896 O O . GLU A 1 245 ? 11.555 -4.273 15.438 1 97.75 245 GLU A O 1
ATOM 1901 N N . LEU A 1 246 ? 11.523 -6.461 15.039 1 97.31 246 LEU A N 1
ATOM 1902 C CA . LEU A 1 246 ? 10.07 -6.504 14.867 1 97.31 246 LEU A CA 1
ATOM 1903 C C . LEU A 1 246 ? 9.422 -7.398 15.922 1 97.31 246 LEU A C 1
ATOM 1905 O O . LEU A 1 246 ? 9.969 -8.445 16.281 1 97.31 246 LEU A O 1
ATOM 1909 N N . ALA A 1 247 ? 8.328 -6.977 16.469 1 96.75 247 ALA A N 1
ATOM 1910 C CA . ALA A 1 247 ? 7.398 -7.84 17.188 1 96.75 247 ALA A CA 1
ATOM 1911 C C . ALA A 1 247 ? 6.359 -8.43 16.234 1 96.75 247 ALA A C 1
ATOM 1913 O O . ALA A 1 247 ? 5.77 -7.715 15.422 1 96.75 247 ALA A O 1
ATOM 1914 N N . VAL A 1 248 ? 6.262 -9.695 16.328 1 95.56 248 VAL A N 1
ATOM 1915 C CA . VAL A 1 248 ? 5.332 -10.398 15.445 1 95.56 248 VAL A CA 1
ATOM 1916 C C . VAL A 1 248 ? 4.176 -10.969 16.266 1 95.56 248 VAL A C 1
ATOM 1918 O O . VAL A 1 248 ? 4.395 -11.578 17.312 1 95.56 248 VAL A O 1
ATOM 1921 N N . ARG A 1 249 ? 3.014 -10.742 15.742 1 92.81 249 ARG A N 1
ATOM 1922 C CA . ARG A 1 249 ? 1.813 -11.273 16.375 1 92.81 249 ARG A CA 1
ATOM 1923 C C . ARG A 1 249 ? 1.056 -12.203 15.43 1 92.81 249 ARG A C 1
ATOM 1925 O O . ARG A 1 249 ? 0.951 -11.93 14.234 1 92.81 249 ARG A O 1
ATOM 1932 N N . VAL A 1 250 ? 0.607 -13.266 16.078 1 93.12 250 VAL A N 1
ATOM 1933 C CA . VAL A 1 250 ? -0.199 -14.219 15.32 1 93.12 250 VAL A CA 1
ATOM 1934 C C . VAL A 1 250 ? -1.517 -14.469 16.047 1 93.12 250 VAL A C 1
ATOM 1936 O O . VAL A 1 250 ? -1.521 -14.859 17.219 1 93.12 250 VAL A O 1
ATOM 1939 N N . GLU A 1 251 ? -2.568 -14.242 15.383 1 88.5 251 GLU A N 1
ATOM 1940 C CA . GLU A 1 251 ? -3.898 -14.5 15.93 1 88.5 251 GLU A CA 1
ATOM 1941 C C . GLU A 1 251 ? -4.848 -15 14.844 1 88.5 251 GLU A C 1
ATOM 1943 O O . GLU A 1 251 ? -5.051 -14.328 13.828 1 88.5 251 GLU A O 1
ATOM 1948 N N . GLY A 1 252 ? -5.41 -16.141 15.102 1 87 252 GLY A N 1
ATOM 1949 C CA . GLY A 1 252 ? -6.34 -16.703 14.141 1 87 252 GLY A CA 1
ATOM 1950 C C . GLY A 1 252 ? -5.715 -16.953 12.789 1 87 252 GLY A C 1
ATOM 1951 O O . GLY A 1 252 ? -6.344 -16.734 11.75 1 87 252 GLY A O 1
ATOM 1952 N N . GLY A 1 253 ? -4.484 -17.25 12.789 1 90.81 253 GLY A N 1
ATOM 1953 C CA . GLY A 1 253 ? -3.789 -17.562 11.547 1 90.81 253 GLY A CA 1
ATOM 1954 C C . GLY A 1 253 ? -3.373 -16.312 10.781 1 90.81 253 GLY A C 1
ATOM 1955 O O . GLY A 1 253 ? -2.852 -16.406 9.672 1 90.81 253 GLY A O 1
ATOM 1956 N N . ARG A 1 254 ? -3.658 -15.195 11.461 1 95 254 ARG A N 1
ATOM 1957 C CA . ARG A 1 254 ? -3.305 -13.93 10.828 1 95 254 ARG A CA 1
ATOM 1958 C C . ARG A 1 254 ? -2.057 -13.328 11.461 1 95 254 ARG A C 1
ATOM 1960 O O . ARG A 1 254 ? -1.861 -13.422 12.68 1 95 254 ARG A O 1
ATOM 1967 N N . TYR A 1 255 ? -1.249 -12.734 10.602 1 96.12 255 TYR A N 1
ATOM 1968 C CA . TYR A 1 255 ? 0.027 -12.188 11.055 1 96.12 255 TYR A CA 1
ATOM 1969 C C . TYR A 1 255 ? 0.017 -10.664 11.023 1 96.12 255 TYR A C 1
ATOM 1971 O O . TYR A 1 255 ? -0.615 -10.062 10.148 1 96.12 255 TYR A O 1
ATOM 1979 N N . SER A 1 256 ? 0.668 -10.031 11.961 1 95.44 256 SER A N 1
ATOM 1980 C CA . SER A 1 256 ? 1.008 -8.617 11.961 1 95.44 256 SER A CA 1
ATOM 1981 C C . SER A 1 256 ? 2.385 -8.375 12.57 1 95.44 256 SER A C 1
ATOM 1983 O O . SER A 1 256 ? 2.885 -9.211 13.328 1 95.44 256 SER A O 1
ATOM 1985 N N . ALA A 1 257 ? 3 -7.309 12.148 1 95.75 257 ALA A N 1
ATOM 1986 C CA . ALA A 1 257 ? 4.324 -6.992 12.672 1 95.75 257 ALA A CA 1
ATOM 1987 C C . ALA A 1 257 ? 4.473 -5.488 12.906 1 95.75 257 ALA A C 1
ATOM 1989 O O . ALA A 1 257 ? 3.994 -4.68 12.109 1 95.75 257 ALA A O 1
ATOM 1990 N N . PHE A 1 258 ? 5.125 -5.141 13.992 1 96.44 258 PHE A N 1
ATOM 1991 C CA . PHE A 1 258 ? 5.426 -3.768 14.375 1 96.44 258 PHE A CA 1
ATOM 1992 C C . PHE A 1 258 ? 6.859 -3.648 14.883 1 96.44 258 PHE A C 1
ATOM 1994 O O . PHE A 1 258 ? 7.434 -4.625 15.375 1 96.44 258 PHE A O 1
ATOM 2001 N N . ALA A 1 259 ? 7.375 -2.479 14.734 1 96.44 259 ALA A N 1
ATOM 2002 C CA . ALA A 1 259 ? 8.711 -2.266 15.289 1 96.44 259 ALA A CA 1
ATOM 2003 C C . ALA A 1 259 ? 8.703 -2.404 16.812 1 96.44 259 ALA A C 1
ATOM 2005 O O . ALA A 1 259 ? 7.777 -1.938 17.484 1 96.44 259 ALA A O 1
ATOM 2006 N N . ARG A 1 260 ? 9.836 -3.096 17.328 1 90.38 260 ARG A N 1
ATOM 2007 C CA . ARG A 1 260 ? 10.023 -3.166 18.781 1 90.38 260 ARG A CA 1
ATOM 2008 C C . ARG A 1 260 ? 10.672 -1.893 19.312 1 90.38 260 ARG A C 1
ATOM 2010 O O . ARG A 1 260 ? 11.695 -1.44 18.781 1 90.38 260 ARG A O 1
ATOM 2017 N N . ARG A 1 261 ? 10.008 -0.921 19.766 1 76.5 261 ARG A N 1
ATOM 2018 C CA . ARG A 1 261 ? 10.695 0.238 20.328 1 76.5 261 ARG A CA 1
ATOM 2019 C C . ARG A 1 261 ? 10.391 0.377 21.828 1 76.5 261 ARG A C 1
ATOM 2021 O O . ARG A 1 261 ? 9.352 -0.091 22.297 1 76.5 261 ARG A O 1
ATOM 2028 N N . MET B 1 1 ? -9.516 27.281 22.703 1 65.25 1 MET B N 1
ATOM 2029 C CA . MET B 1 1 ? -8.609 26.688 21.719 1 65.25 1 MET B CA 1
ATOM 2030 C C . MET B 1 1 ? -8.961 27.141 20.312 1 65.25 1 MET B C 1
ATOM 2032 O O . MET B 1 1 ? -10.141 27.297 19.984 1 65.25 1 MET B O 1
ATOM 2036 N N . SER B 1 2 ? -7.965 27.641 19.547 1 87.12 2 SER B N 1
ATOM 2037 C CA . SER B 1 2 ? -8.227 28.203 18.219 1 87.12 2 SER B CA 1
ATOM 2038 C C . SER B 1 2 ? -8.539 27.094 17.219 1 87.12 2 SER B C 1
ATOM 2040 O O . SER B 1 2 ? -8.008 25.984 17.312 1 87.12 2 SER B O 1
ATOM 2042 N N . GLN B 1 3 ? -9.555 27.297 16.453 1 93.69 3 GLN B N 1
ATOM 2043 C CA . GLN B 1 3 ? -9.945 26.359 15.414 1 93.69 3 GLN B CA 1
ATOM 2044 C C . GLN B 1 3 ? -9.055 26.5 14.18 1 93.69 3 GLN B C 1
ATOM 2046 O O . GLN B 1 3 ? -8.859 27.594 13.672 1 93.69 3 GLN B O 1
ATOM 2051 N N . VAL B 1 4 ? -8.531 25.391 13.82 1 97.38 4 VAL B N 1
ATOM 2052 C CA . VAL B 1 4 ? -7.621 25.375 12.68 1 97.38 4 VAL B CA 1
ATOM 2053 C C . VAL B 1 4 ? -8.391 25.047 11.406 1 97.38 4 VAL B C 1
ATOM 2055 O O . VAL B 1 4 ? -8.133 25.609 10.344 1 97.38 4 VAL B O 1
ATOM 2058 N N . LEU B 1 5 ? -9.352 24.141 11.547 1 98.12 5 LEU B N 1
ATOM 2059 C CA . LEU B 1 5 ? -10.25 23.766 10.461 1 98.12 5 LEU B CA 1
ATOM 2060 C C . LEU B 1 5 ? -11.703 23.766 10.93 1 98.12 5 LEU B C 1
ATOM 2062 O O . LEU B 1 5 ? -12 23.328 12.047 1 98.12 5 LEU B O 1
ATOM 2066 N N . SER B 1 6 ? -12.555 24.297 10.031 1 98.38 6 SER B N 1
ATOM 2067 C CA . SER B 1 6 ? -13.992 24.234 10.281 1 98.38 6 SER B CA 1
ATOM 2068 C C . SER B 1 6 ? -14.766 23.984 8.984 1 98.38 6 SER B C 1
ATOM 2070 O O . SER B 1 6 ? -14.758 24.828 8.094 1 98.38 6 SER B O 1
ATOM 2072 N N . PHE B 1 7 ? -15.297 22.859 8.906 1 98.56 7 PHE B N 1
ATOM 2073 C CA . PHE B 1 7 ? -16.219 22.484 7.84 1 98.56 7 PHE B CA 1
ATOM 2074 C C . PHE B 1 7 ? -17.656 22.578 8.32 1 98.56 7 PHE B C 1
ATOM 2076 O O . PHE B 1 7 ? -18.031 21.953 9.305 1 98.56 7 PHE B O 1
ATOM 2083 N N . ASN B 1 8 ? -18.422 23.344 7.672 1 98.5 8 ASN B N 1
ATOM 2084 C CA . ASN B 1 8 ? -19.844 23.516 8.016 1 98.5 8 ASN B CA 1
ATOM 2085 C C . ASN B 1 8 ? -20.75 23.141 6.848 1 98.5 8 ASN B C 1
ATOM 2087 O O . ASN B 1 8 ? -20.891 23.922 5.902 1 98.5 8 ASN B O 1
ATOM 2091 N N . ASP B 1 9 ? -21.375 21.984 6.969 1 98.56 9 ASP B N 1
ATOM 2092 C CA . ASP B 1 9 ? -22.312 21.453 5.984 1 98.56 9 ASP B CA 1
ATOM 2093 C C . ASP B 1 9 ? -21.719 21.5 4.578 1 98.56 9 ASP B C 1
ATOM 2095 O O . ASP B 1 9 ? -22.344 22.047 3.66 1 98.56 9 ASP B O 1
ATOM 2099 N N . VAL B 1 10 ? -20.609 20.969 4.434 1 98.69 10 VAL B N 1
ATOM 2100 C CA . VAL B 1 10 ? -19.828 21.125 3.207 1 98.69 10 VAL B CA 1
ATOM 2101 C C . VAL B 1 10 ? -20.172 19.984 2.244 1 98.69 10 VAL B C 1
ATOM 2103 O O . VAL B 1 10 ? -20.188 18.812 2.639 1 98.69 10 VAL B O 1
ATOM 2106 N N . SER B 1 11 ? -20.406 20.328 1.001 1 98.69 11 SER B N 1
ATOM 2107 C CA . SER B 1 11 ? -20.641 19.359 -0.069 1 98.69 11 SER B CA 1
ATOM 2108 C C . SER B 1 11 ? -19.812 19.703 -1.308 1 98.69 11 SER B C 1
ATOM 2110 O O . SER B 1 11 ? -19.516 20.875 -1.554 1 98.69 11 SER B O 1
ATOM 2112 N N . VAL B 1 12 ? -19.406 18.734 -1.94 1 98.5 12 VAL B N 1
ATOM 2113 C CA . VAL B 1 12 ? -18.703 18.875 -3.213 1 98.5 12 VAL B CA 1
ATOM 2114 C C . VAL B 1 12 ? -19.391 18.016 -4.273 1 98.5 12 VAL B C 1
ATOM 2116 O O . VAL B 1 12 ? -19.547 16.797 -4.094 1 98.5 12 VAL B O 1
ATOM 2119 N N . VAL B 1 13 ? -19.75 18.656 -5.312 1 97.62 13 VAL B N 1
ATOM 2120 C CA . VAL B 1 13 ? -20.391 17.969 -6.43 1 97.62 13 VAL B CA 1
ATOM 2121 C C . VAL B 1 13 ? -19.547 18.156 -7.695 1 97.62 13 VAL B C 1
ATOM 2123 O O . VAL B 1 13 ? -19.125 19.266 -8.008 1 97.62 13 VAL B O 1
ATOM 2126 N N . ARG B 1 14 ? -19.266 17.109 -8.359 1 93.62 14 ARG B N 1
ATOM 2127 C CA . ARG B 1 14 ? -18.609 17.125 -9.656 1 93.62 14 ARG B CA 1
ATOM 2128 C C . ARG B 1 14 ? -19.453 16.422 -10.711 1 93.62 14 ARG B C 1
ATOM 2130 O O . ARG B 1 14 ? -19.594 15.203 -10.688 1 93.62 14 ARG B O 1
ATOM 2137 N N . GLY B 1 15 ? -19.844 17.203 -11.664 1 90.44 15 GLY B N 1
ATOM 2138 C CA . GLY B 1 15 ? -20.812 16.625 -12.586 1 90.44 15 GLY B CA 1
ATOM 2139 C C . GLY B 1 15 ? -22.062 16.109 -11.891 1 90.44 15 GLY B C 1
ATOM 2140 O O . GLY B 1 15 ? -22.766 16.875 -11.227 1 90.44 15 GLY B O 1
ATOM 2141 N N . ARG B 1 16 ? -22.328 14.781 -12.102 1 89.44 16 ARG B N 1
ATOM 2142 C CA . ARG B 1 16 ? -23.516 14.172 -11.5 1 89.44 16 ARG B CA 1
ATOM 2143 C C . ARG B 1 16 ? -23.156 13.422 -10.219 1 89.44 16 ARG B C 1
ATOM 2145 O O . ARG B 1 16 ? -24.031 12.875 -9.555 1 89.44 16 ARG B O 1
ATOM 2152 N N . LYS B 1 17 ? -21.938 13.508 -9.797 1 93.69 17 LYS B N 1
ATOM 2153 C CA . LYS B 1 17 ? -21.516 12.703 -8.648 1 93.69 17 LYS B CA 1
ATOM 2154 C C . LYS B 1 17 ? -21.266 13.586 -7.426 1 93.69 17 LYS B C 1
ATOM 2156 O O . LYS B 1 17 ? -20.562 14.594 -7.523 1 93.69 17 LYS B O 1
ATOM 2161 N N . GLU B 1 18 ? -21.875 13.297 -6.363 1 96.88 18 GLU B N 1
ATOM 2162 C CA . GLU B 1 18 ? -21.594 13.945 -5.086 1 96.88 18 GLU B CA 1
ATOM 2163 C C . GLU B 1 18 ? -20.422 13.297 -4.379 1 96.88 18 GLU B C 1
ATOM 2165 O O . GLU B 1 18 ? -20.531 12.172 -3.881 1 96.88 18 GLU B O 1
ATOM 2170 N N . LEU B 1 19 ? -19.359 14.023 -4.277 1 97.81 19 LEU B N 1
ATOM 2171 C CA . LEU B 1 19 ? -18.109 13.484 -3.721 1 97.81 19 LEU B CA 1
ATOM 2172 C C . LEU B 1 19 ? -18.109 13.594 -2.201 1 97.81 19 LEU B C 1
ATOM 2174 O O . LEU B 1 19 ? -17.609 12.695 -1.513 1 97.81 19 LEU B O 1
ATOM 2178 N N . LEU B 1 20 ? -18.609 14.688 -1.692 1 98.75 20 LEU B N 1
ATOM 2179 C CA . LEU B 1 20 ? -18.828 14.914 -0.269 1 98.75 20 LEU B CA 1
ATOM 2180 C C . LEU B 1 20 ? -20.234 15.422 -0.016 1 98.75 20 LEU B C 1
ATOM 2182 O O . LEU B 1 20 ? -20.766 16.234 -0.791 1 98.75 20 LEU B O 1
ATOM 2186 N N . SER B 1 21 ? -20.781 14.953 1.081 1 98.5 21 SER B N 1
ATOM 2187 C CA . SER B 1 21 ? -22.172 15.305 1.37 1 98.5 21 SER B CA 1
ATOM 2188 C C . SER B 1 21 ? -22.344 15.734 2.822 1 98.5 21 SER B C 1
ATOM 2190 O O . SER B 1 21 ? -22.344 14.898 3.727 1 98.5 21 SER B O 1
ATOM 2192 N N . GLY B 1 22 ? -22.516 16.984 3.016 1 98.44 22 GLY B N 1
ATOM 2193 C CA . GLY B 1 22 ? -22.891 17.531 4.305 1 98.44 22 GLY B CA 1
ATOM 2194 C C . GLY B 1 22 ? -21.859 17.281 5.387 1 98.44 22 GLY B C 1
ATOM 2195 O O . GLY B 1 22 ? -22.188 16.812 6.477 1 98.44 22 GLY B O 1
ATOM 2196 N N . ILE B 1 23 ? -20.641 17.594 5.094 1 98.81 23 ILE B N 1
ATOM 2197 C CA . ILE B 1 23 ? -19.547 17.328 6.016 1 98.81 23 ILE B CA 1
ATOM 2198 C C . ILE B 1 23 ? -19.516 18.406 7.098 1 98.81 23 ILE B C 1
ATOM 2200 O O . ILE B 1 23 ? -19.469 19.609 6.793 1 98.81 23 ILE B O 1
ATOM 2204 N N . ASN B 1 24 ? -19.594 18.047 8.312 1 98.81 24 ASN B N 1
ATOM 2205 C CA . ASN B 1 24 ? -19.328 18.875 9.484 1 98.81 24 ASN B CA 1
ATOM 2206 C C . ASN B 1 24 ? -18.141 18.344 10.273 1 98.81 24 ASN B C 1
ATOM 2208 O O . ASN B 1 24 ? -18.172 17.234 10.805 1 98.81 24 ASN B O 1
ATOM 2212 N N . TRP B 1 25 ? -17.109 19.125 10.344 1 98.62 25 TRP B N 1
ATOM 2213 C CA . TRP B 1 25 ? -15.859 18.672 10.953 1 98.62 25 TRP B CA 1
ATOM 2214 C C . TRP B 1 25 ? -15.039 19.859 11.461 1 98.62 25 TRP B C 1
ATOM 2216 O O . TRP B 1 25 ? -14.875 20.859 10.766 1 98.62 25 TRP B O 1
ATOM 2226 N N . LYS B 1 26 ? -14.578 19.734 12.695 1 98.31 26 LYS B N 1
ATOM 2227 C CA . LYS B 1 26 ? -13.766 20.781 13.305 1 98.31 26 LYS B CA 1
ATOM 2228 C C . LYS B 1 26 ? -12.469 20.219 13.859 1 98.31 26 LYS B C 1
ATOM 2230 O O . LYS B 1 26 ? -12.453 19.125 14.445 1 98.31 26 LYS B O 1
ATOM 2235 N N . VAL B 1 27 ? -11.453 20.891 13.609 1 98.44 27 VAL B N 1
ATOM 2236 C CA . VAL B 1 27 ? -10.133 20.562 14.125 1 98.44 27 VAL B CA 1
ATOM 2237 C C . VAL B 1 27 ? -9.57 21.734 14.922 1 98.44 27 VAL B C 1
ATOM 2239 O O . VAL B 1 27 ? -9.492 22.859 14.406 1 98.44 27 VAL B O 1
ATOM 2242 N N . SER B 1 28 ? -9.164 21.469 16.125 1 97.56 28 SER B N 1
ATOM 2243 C CA . SER B 1 28 ? -8.594 22.516 16.984 1 97.56 28 SER B CA 1
ATOM 2244 C C . SER B 1 28 ? -7.07 22.438 16.984 1 97.56 28 SER B C 1
ATOM 2246 O O . SER B 1 28 ? -6.488 21.406 16.672 1 97.56 28 SER B O 1
ATOM 2248 N N . GLU B 1 29 ? -6.512 23.531 17.328 1 96.31 29 GLU B N 1
ATOM 2249 C CA . GLU B 1 29 ? -5.059 23.594 17.453 1 96.31 29 GLU B CA 1
ATOM 2250 C C . GLU B 1 29 ? -4.543 22.531 18.406 1 96.31 29 GLU B C 1
ATOM 2252 O O . GLU B 1 29 ? -5.133 22.297 19.469 1 96.31 29 GLU B O 1
ATOM 2257 N N . GLY B 1 30 ? -3.486 21.859 18 1 94.56 30 GLY B N 1
ATOM 2258 C CA . GLY B 1 30 ? -2.852 20.875 18.875 1 94.56 30 GLY B CA 1
ATOM 2259 C C . GLY B 1 30 ? -3.395 19.469 18.672 1 94.56 30 GLY B C 1
ATOM 2260 O O . GLY B 1 30 ? -2.783 18.5 19.125 1 94.56 30 GLY B O 1
ATOM 2261 N N . GLN B 1 31 ? -4.52 19.375 18.062 1 97.62 31 GLN B N 1
ATOM 2262 C CA . GLN B 1 31 ? -5.074 18.047 17.797 1 97.62 31 GLN B CA 1
ATOM 2263 C C . GLN B 1 31 ? -4.324 17.359 16.672 1 97.62 31 GLN B C 1
ATOM 2265 O O . GLN B 1 31 ? -3.742 18.016 15.805 1 97.62 31 GLN B O 1
ATOM 2270 N N . ARG B 1 32 ? -4.254 16.078 16.75 1 98.31 32 ARG B N 1
ATOM 2271 C CA . ARG B 1 32 ? -3.699 15.203 15.727 1 98.31 32 ARG B CA 1
ATOM 2272 C C . ARG B 1 32 ? -4.754 14.234 15.203 1 98.31 32 ARG B C 1
ATOM 2274 O O . ARG B 1 32 ? -5.184 13.328 15.922 1 98.31 32 ARG B O 1
ATOM 2281 N N . TRP B 1 33 ? -5.133 14.453 13.945 1 98.75 33 TRP B N 1
ATOM 2282 C CA . TRP B 1 33 ? -6.246 13.695 13.383 1 98.75 33 TRP B CA 1
ATOM 2283 C C . TRP B 1 33 ? -5.75 12.641 12.406 1 98.75 33 TRP B C 1
ATOM 2285 O O . TRP B 1 33 ? -4.828 12.898 11.625 1 98.75 33 TRP B O 1
ATOM 2295 N N . VAL B 1 34 ? -6.348 11.477 12.453 1 98.75 34 VAL B N 1
ATOM 2296 C CA . VAL B 1 34 ? -6.23 10.5 11.375 1 98.75 34 VAL B CA 1
ATOM 2297 C C . VAL B 1 34 ? -7.562 10.367 10.641 1 98.75 34 VAL B C 1
ATOM 2299 O O . VAL B 1 34 ? -8.617 10.297 11.273 1 98.75 34 VAL B O 1
ATOM 2302 N N . VAL B 1 35 ? -7.52 10.477 9.367 1 98.81 35 VAL B N 1
ATOM 2303 C CA . VAL B 1 35 ? -8.688 10.297 8.508 1 98.81 35 VAL B CA 1
ATOM 2304 C C . VAL B 1 35 ? -8.633 8.922 7.84 1 98.81 35 VAL B C 1
ATOM 2306 O O . VAL B 1 35 ? -7.676 8.617 7.125 1 98.81 35 VAL B O 1
ATOM 2309 N N . LEU B 1 36 ? -9.688 8.117 8.07 1 98.56 36 LEU B N 1
ATOM 2310 C CA . LEU B 1 36 ? -9.75 6.742 7.582 1 98.56 36 LEU B CA 1
ATOM 2311 C C . LEU B 1 36 ? -11.008 6.516 6.758 1 98.56 36 LEU B C 1
ATOM 2313 O O . LEU B 1 36 ? -12 7.234 6.918 1 98.56 36 LEU B O 1
ATOM 2317 N N . GLY B 1 37 ? -10.992 5.5 5.988 1 97.75 37 GLY B N 1
ATOM 2318 C CA . GLY B 1 37 ? -12.102 5.07 5.148 1 97.75 37 GLY B CA 1
ATOM 2319 C C . GLY B 1 37 ? -11.656 4.277 3.938 1 97.75 37 GLY B C 1
ATOM 2320 O O . GLY B 1 37 ? -10.469 4.262 3.6 1 97.75 37 GLY B O 1
ATOM 2321 N N . PRO B 1 38 ? -12.602 3.617 3.334 1 96.56 38 PRO B N 1
ATOM 2322 C CA . PRO B 1 38 ? -12.258 2.832 2.146 1 96.56 38 PRO B CA 1
ATOM 2323 C C . PRO B 1 38 ? -11.891 3.703 0.946 1 96.56 38 PRO B C 1
ATOM 2325 O O . PRO B 1 38 ? -12.008 4.93 1.011 1 96.56 38 PRO B O 1
ATOM 2328 N N . ASN B 1 39 ? -11.359 3.02 -0.051 1 94 39 ASN B N 1
ATOM 2329 C CA . ASN B 1 39 ? -11.117 3.721 -1.308 1 94 39 ASN B CA 1
ATOM 2330 C C . ASN B 1 39 ? -12.398 4.344 -1.857 1 94 39 ASN B C 1
ATOM 2332 O O . ASN B 1 39 ? -13.453 3.711 -1.843 1 94 39 ASN B O 1
ATOM 2336 N N . GLY B 1 40 ? -12.336 5.57 -2.197 1 93.19 40 GLY B N 1
ATOM 2337 C CA . GLY B 1 40 ? -13.492 6.254 -2.764 1 93.19 40 GLY B CA 1
ATOM 2338 C C . GLY B 1 40 ? -14.359 6.922 -1.717 1 93.19 40 GLY B C 1
ATOM 2339 O O . GLY B 1 40 ? -15.398 7.504 -2.043 1 93.19 40 GLY B O 1
ATOM 2340 N N . ALA B 1 41 ? -13.945 6.934 -0.514 1 96.88 41 ALA B N 1
ATOM 2341 C CA . ALA B 1 41 ? -14.758 7.445 0.585 1 96.88 41 ALA B CA 1
ATOM 2342 C C . ALA B 1 41 ? -14.82 8.969 0.555 1 96.88 41 ALA B C 1
ATOM 2344 O O . ALA B 1 41 ? -15.641 9.578 1.251 1 96.88 41 ALA B O 1
ATOM 2345 N N . GLY B 1 42 ? -13.953 9.641 -0.182 1 97.06 42 GLY B N 1
ATOM 2346 C CA . GLY B 1 42 ? -13.938 11.086 -0.26 1 97.06 42 GLY B CA 1
ATOM 2347 C C . GLY B 1 42 ? -12.781 11.719 0.497 1 97.06 42 GLY B C 1
ATOM 2348 O O . GLY B 1 42 ? -12.719 12.938 0.647 1 97.06 42 GLY B O 1
ATOM 2349 N N . LYS B 1 43 ? -11.844 10.93 0.954 1 97.81 43 LYS B N 1
ATOM 2350 C CA . LYS B 1 43 ? -10.734 11.391 1.782 1 97.81 43 LYS B CA 1
ATOM 2351 C C . LYS B 1 43 ? -9.891 12.422 1.038 1 97.81 43 LYS B C 1
ATOM 2353 O O . LYS B 1 43 ? -9.562 13.477 1.586 1 97.81 43 LYS B O 1
ATOM 2358 N N . SER B 1 44 ? -9.562 12.125 -0.249 1 94.75 44 SER B N 1
ATOM 2359 C CA . SER B 1 44 ? -8.734 13.031 -1.032 1 94.75 44 SER B CA 1
ATOM 2360 C C . SER B 1 44 ? -9.453 14.352 -1.303 1 94.75 44 SER B C 1
ATOM 2362 O O . SER B 1 44 ? -8.836 15.414 -1.264 1 94.75 44 SER B O 1
ATOM 2364 N N . THR B 1 45 ? -10.711 14.297 -1.566 1 96.5 45 THR B N 1
ATOM 2365 C CA . THR B 1 45 ? -11.5 15.508 -1.757 1 96.5 45 THR B CA 1
ATOM 2366 C C . THR B 1 45 ? -11.508 16.359 -0.49 1 96.5 45 THR B C 1
ATOM 2368 O O . THR B 1 45 ? -11.297 17.562 -0.549 1 96.5 45 THR B O 1
ATOM 2371 N N . LEU B 1 46 ? -11.711 15.664 0.626 1 98.12 46 LEU B N 1
ATOM 2372 C CA . LEU B 1 46 ? -11.688 16.344 1.911 1 98.12 46 LEU B CA 1
ATOM 2373 C C . LEU B 1 46 ? -10.336 17.016 2.143 1 98.12 46 LEU B C 1
ATOM 2375 O O . LEU B 1 46 ? -10.273 18.172 2.578 1 98.12 46 LEU B O 1
ATOM 2379 N N . MET B 1 47 ? -9.25 16.375 1.828 1 96.94 47 MET B N 1
ATOM 2380 C CA . MET B 1 47 ? -7.902 16.906 2.041 1 96.94 47 MET B CA 1
ATOM 2381 C C . MET B 1 47 ? -7.633 18.094 1.122 1 96.94 47 MET B C 1
ATOM 2383 O O . MET B 1 47 ? -6.973 19.047 1.522 1 96.94 47 MET B O 1
ATOM 2387 N N . ASN B 1 48 ? -8.148 18.031 -0.079 1 96.38 48 ASN B N 1
ATOM 2388 C CA . ASN B 1 48 ? -7.973 19.141 -1.003 1 96.38 48 ASN B CA 1
ATOM 2389 C C . ASN B 1 48 ? -8.672 20.406 -0.5 1 96.38 48 ASN B C 1
ATOM 2391 O O . ASN B 1 48 ? -8.156 21.516 -0.673 1 96.38 48 ASN B O 1
ATOM 2395 N N . LEU B 1 49 ? -9.82 20.219 0.099 1 97.69 49 LEU B N 1
ATOM 2396 C CA . LEU B 1 49 ? -10.508 21.344 0.73 1 97.69 49 LEU B CA 1
ATOM 2397 C C . LEU B 1 49 ? -9.688 21.891 1.898 1 97.69 49 LEU B C 1
ATOM 2399 O O . LEU B 1 49 ? -9.445 23.094 1.979 1 97.69 49 LEU B O 1
ATOM 2403 N N . ALA B 1 50 ? -9.203 21 2.725 1 97.94 50 ALA B N 1
ATOM 2404 C CA . ALA B 1 50 ? -8.461 21.391 3.922 1 97.94 50 ALA B CA 1
ATOM 2405 C C . ALA B 1 50 ? -7.137 22.047 3.555 1 97.94 50 ALA B C 1
ATOM 2407 O O . ALA B 1 50 ? -6.605 22.859 4.324 1 97.94 50 ALA B O 1
ATOM 2408 N N . ALA B 1 51 ? -6.645 21.734 2.363 1 96.81 51 ALA B N 1
ATOM 2409 C CA . ALA B 1 51 ? -5.363 22.266 1.906 1 96.81 51 ALA B CA 1
ATOM 2410 C C . ALA B 1 51 ? -5.566 23.531 1.067 1 96.81 51 ALA B C 1
ATOM 2412 O O . ALA B 1 51 ? -4.621 24.031 0.462 1 96.81 51 ALA B O 1
ATOM 2413 N N . ALA B 1 52 ? -6.801 23.969 0.951 1 96.56 52 ALA B N 1
ATOM 2414 C CA . ALA B 1 52 ? -7.148 25.172 0.18 1 96.56 52 ALA B CA 1
ATOM 2415 C C . ALA B 1 52 ? -6.805 24.984 -1.296 1 96.56 52 ALA B C 1
ATOM 2417 O O . ALA B 1 52 ? -6.348 25.922 -1.954 1 96.56 52 ALA B O 1
ATOM 2418 N N . ARG B 1 53 ? -6.973 23.797 -1.765 1 94.38 53 ARG B N 1
ATOM 2419 C CA . ARG B 1 53 ? -6.691 23.484 -3.164 1 94.38 53 ARG B CA 1
ATOM 2420 C C . ARG B 1 53 ? -7.98 23.281 -3.951 1 94.38 53 ARG B C 1
ATOM 2422 O O . ARG B 1 53 ? -7.941 23.016 -5.152 1 94.38 53 ARG B O 1
ATOM 2429 N N . MET B 1 54 ? -9.047 23.375 -3.254 1 95.12 54 MET B N 1
ATOM 2430 C CA . MET B 1 54 ? -10.375 23.234 -3.834 1 95.12 54 MET B CA 1
ATOM 2431 C C . MET B 1 54 ? -11.398 24.062 -3.057 1 95.12 54 MET B C 1
ATOM 2433 O O . MET B 1 54 ? -11.203 24.344 -1.876 1 95.12 54 MET B O 1
ATOM 2437 N N . HIS B 1 55 ? -12.445 24.453 -3.727 1 97.06 55 HIS B N 1
ATOM 2438 C CA . HIS B 1 55 ? -13.555 25.141 -3.072 1 97.06 55 HIS B CA 1
ATOM 2439 C C . HIS B 1 55 ? -14.766 24.219 -2.947 1 97.06 55 HIS B C 1
ATOM 2441 O O . HIS B 1 55 ? -15.016 23.391 -3.822 1 97.06 55 HIS B O 1
ATOM 2447 N N . PRO B 1 56 ? -15.508 24.344 -1.898 1 97.94 56 PRO B N 1
ATOM 2448 C CA . PRO B 1 56 ? -16.734 23.562 -1.785 1 97.94 56 PRO B CA 1
ATOM 2449 C C . PRO B 1 56 ? -17.828 24.031 -2.75 1 97.94 56 PRO B C 1
ATOM 2451 O O . PRO B 1 56 ? -17.828 25.188 -3.184 1 97.94 56 PRO B O 1
ATOM 2454 N N . THR B 1 57 ? -18.688 23.078 -3.107 1 97.75 57 THR B N 1
ATOM 2455 C CA . THR B 1 57 ? -19.875 23.438 -3.883 1 97.75 57 THR B CA 1
ATOM 2456 C C . THR B 1 57 ? -20.922 24.125 -2.998 1 97.75 57 THR B C 1
ATOM 2458 O O . THR B 1 57 ? -21.516 25.125 -3.389 1 97.75 57 THR B O 1
ATOM 2461 N N . ARG B 1 58 ? -21.141 23.547 -1.871 1 97.81 58 ARG B N 1
ATOM 2462 C CA . ARG B 1 58 ? -22.031 24.094 -0.853 1 97.81 58 ARG B CA 1
ATOM 2463 C C . ARG B 1 58 ? -21.391 24.047 0.527 1 97.81 58 ARG B C 1
ATOM 2465 O O . ARG B 1 58 ? -20.5 23.234 0.77 1 97.81 58 ARG B O 1
ATOM 2472 N N . GLY B 1 59 ? -21.812 24.922 1.387 1 98.12 59 GLY B N 1
ATOM 2473 C CA . GLY B 1 59 ? -21.281 24.984 2.736 1 98.12 59 GLY B CA 1
ATOM 2474 C C . GLY B 1 59 ? -20.078 25.906 2.861 1 98.12 59 GLY B C 1
ATOM 2475 O O . GLY B 1 59 ? -19.75 26.641 1.926 1 98.12 59 GLY B O 1
ATOM 2476 N N . THR B 1 60 ? -19.484 25.875 4.047 1 98.19 60 THR B N 1
ATOM 2477 C CA . THR B 1 60 ? -18.359 26.781 4.297 1 98.19 60 THR B CA 1
ATOM 2478 C C . THR B 1 60 ? -17.172 26.047 4.895 1 98.19 60 THR B C 1
ATOM 2480 O O . THR B 1 60 ? -17.359 25.156 5.734 1 98.19 60 THR B O 1
ATOM 2483 N N . VAL B 1 61 ? -16.047 26.406 4.395 1 98.38 61 VAL B N 1
ATOM 2484 C CA . VAL B 1 61 ? -14.781 25.875 4.914 1 98.38 61 VAL B CA 1
ATOM 2485 C C . VAL B 1 61 ? -13.914 27.016 5.43 1 98.38 61 VAL B C 1
ATOM 2487 O O . VAL B 1 61 ? -13.641 27.969 4.699 1 98.38 61 VAL B O 1
ATOM 2490 N N . GLU B 1 62 ? -13.57 26.922 6.656 1 98.06 62 GLU B N 1
ATOM 2491 C CA . GLU B 1 62 ? -12.633 27.859 7.258 1 98.06 62 GLU B CA 1
ATOM 2492 C C . GLU B 1 62 ? -11.32 27.172 7.633 1 98.06 62 GLU B C 1
ATOM 2494 O O . GLU B 1 62 ? -11.328 26.109 8.234 1 98.06 62 GLU B O 1
ATOM 2499 N N . ILE B 1 63 ? -10.266 27.812 7.273 1 98.06 63 ILE B N 1
ATOM 2500 C CA . ILE B 1 63 ? -8.922 27.312 7.555 1 98.06 63 ILE B CA 1
ATOM 2501 C C . ILE B 1 63 ? -8.086 28.422 8.188 1 98.06 63 ILE B C 1
ATOM 2503 O O . ILE B 1 63 ? -7.918 29.484 7.605 1 98.06 63 ILE B O 1
ATOM 2507 N N . LEU B 1 64 ? -7.629 28.125 9.352 1 96.81 64 LEU B N 1
ATOM 2508 C CA . LEU B 1 64 ? -6.793 29.094 10.055 1 96.81 64 LEU B CA 1
ATOM 2509 C C . LEU B 1 64 ? -7.449 30.469 10.086 1 96.81 64 LEU B C 1
ATOM 2511 O O . LEU B 1 64 ? -6.828 31.469 9.719 1 96.81 64 LEU B O 1
ATOM 2515 N N . ASP B 1 65 ? -8.719 30.438 10.367 1 93.94 65 ASP B N 1
ATOM 2516 C CA . ASP B 1 65 ? -9.547 31.625 10.609 1 93.94 65 ASP B CA 1
ATOM 2517 C C . ASP B 1 65 ? -9.836 32.344 9.305 1 93.94 65 ASP B C 1
ATOM 2519 O O . ASP B 1 65 ? -10.242 33.531 9.32 1 93.94 65 ASP B O 1
ATOM 2523 N N . GLU B 1 66 ? -9.531 31.719 8.188 1 95.56 66 GLU B N 1
ATOM 2524 C CA . GLU B 1 66 ? -9.859 32.281 6.879 1 95.56 66 GLU B CA 1
ATOM 2525 C C . GLU B 1 66 ? -10.922 31.453 6.168 1 95.56 66 GLU B C 1
ATOM 2527 O O . GLU B 1 66 ? -10.875 30.219 6.195 1 95.56 66 GLU B O 1
ATOM 2532 N N . THR B 1 67 ? -11.789 32.125 5.574 1 95.81 67 THR B N 1
ATOM 2533 C CA . THR B 1 67 ? -12.859 31.438 4.867 1 95.81 67 THR B CA 1
ATOM 2534 C C . THR B 1 67 ? -12.5 31.266 3.393 1 95.81 67 THR B C 1
ATOM 2536 O O . THR B 1 67 ? -12.156 32.219 2.711 1 95.81 67 THR B O 1
ATOM 2539 N N . LEU B 1 68 ? -12.641 30 2.908 1 95.5 68 LEU B N 1
ATOM 2540 C CA . LEU B 1 68 ? -12.398 29.75 1.489 1 95.5 68 LEU B CA 1
ATOM 2541 C C . LEU B 1 68 ? -13.391 30.531 0.63 1 95.5 68 LEU B C 1
ATOM 2543 O O . LEU B 1 68 ? -14.586 30.578 0.936 1 95.5 68 LEU B O 1
ATOM 2547 N N . GLY B 1 69 ? -12.969 31.109 -0.413 1 92.12 69 GLY B N 1
ATOM 2548 C CA . GLY B 1 69 ? -13.789 31.969 -1.26 1 92.12 69 GLY B CA 1
ATOM 2549 C C . GLY B 1 69 ? -13.695 33.438 -0.906 1 92.12 69 GLY B C 1
ATOM 2550 O O . GLY B 1 69 ? -14.062 34.281 -1.706 1 92.12 69 GLY B O 1
ATOM 2551 N N . ARG B 1 70 ? -13.203 33.719 0.277 1 92.5 70 ARG B N 1
ATOM 2552 C CA . ARG B 1 70 ? -13.102 35.094 0.732 1 92.5 70 ARG B CA 1
ATOM 2553 C C . ARG B 1 70 ? -11.648 35.5 0.959 1 92.5 70 ARG B C 1
ATOM 2555 O O . ARG B 1 70 ? -11.352 36.656 1.234 1 92.5 70 ARG B O 1
ATOM 2562 N N . VAL B 1 71 ? -10.805 34.531 0.962 1 90.94 71 VAL B N 1
ATOM 2563 C CA . VAL B 1 71 ? -9.383 34.75 1.187 1 90.94 71 VAL B CA 1
ATOM 2564 C C . VAL B 1 71 ? -8.594 34.406 -0.074 1 90.94 71 VAL B C 1
ATOM 2566 O O . VAL B 1 71 ? -9.008 33.531 -0.848 1 90.94 71 VAL B O 1
ATOM 2569 N N . ASP B 1 72 ? -7.516 35.094 -0.233 1 91.75 72 ASP B N 1
ATOM 2570 C CA . ASP B 1 72 ? -6.562 34.656 -1.257 1 91.75 72 ASP B CA 1
ATOM 2571 C C . ASP B 1 72 ? -5.828 33.406 -0.835 1 91.75 72 ASP B C 1
ATOM 2573 O O . ASP B 1 72 ? -4.992 33.438 0.073 1 91.75 72 ASP B O 1
ATOM 2577 N N . VAL B 1 73 ? -6.066 32.344 -1.49 1 91.94 73 VAL B N 1
ATOM 2578 C CA . VAL B 1 73 ? -5.547 31.047 -1.103 1 91.94 73 VAL B CA 1
ATOM 2579 C C . VAL B 1 73 ? -4.023 31.047 -1.192 1 91.94 73 VAL B C 1
ATOM 2581 O O . VAL B 1 73 ? -3.354 30.281 -0.502 1 91.94 73 VAL B O 1
ATOM 2584 N N . PHE B 1 74 ? -3.428 31.906 -1.958 1 88.38 74 PHE B N 1
ATOM 2585 C CA . PHE B 1 74 ? -1.979 31.984 -2.098 1 88.38 74 PHE B CA 1
ATOM 2586 C C . PHE B 1 74 ? -1.339 32.531 -0.825 1 88.38 74 PHE B C 1
ATOM 2588 O O . PHE B 1 74 ? -0.172 32.25 -0.541 1 88.38 74 PHE B O 1
ATOM 2595 N N . GLU B 1 75 ? -2.107 33.25 -0.069 1 88.88 75 GLU B N 1
ATOM 2596 C CA . GLU B 1 75 ? -1.639 33.75 1.22 1 88.88 75 GLU B CA 1
ATOM 2597 C C 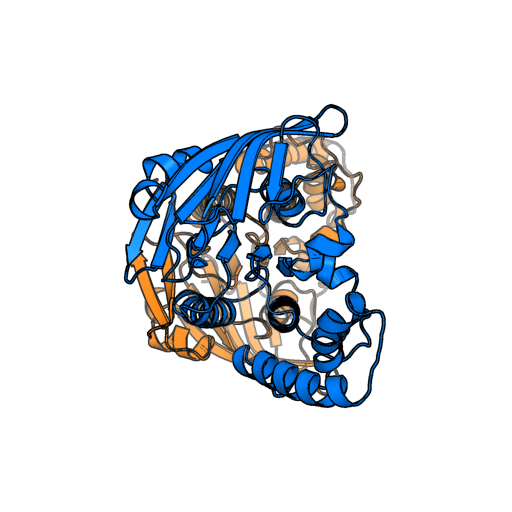. GLU B 1 75 ? -1.84 32.719 2.32 1 88.88 75 GLU B C 1
ATOM 2599 O O . GLU B 1 75 ? -1.108 32.719 3.312 1 88.88 75 GLU B O 1
ATOM 2604 N N . LEU B 1 76 ? -2.809 31.891 2.055 1 92.75 76 LEU B N 1
ATOM 2605 C CA . LEU B 1 76 ? -3.191 30.891 3.049 1 92.75 76 LEU B CA 1
ATOM 2606 C C . LEU B 1 76 ? -2.318 29.656 2.934 1 92.75 76 LEU B C 1
ATOM 2608 O O . LEU B 1 76 ? -1.901 29.078 3.945 1 92.75 76 LEU B O 1
ATOM 2612 N N . ARG B 1 77 ? -1.932 29.25 1.792 1 92.81 77 ARG B N 1
ATOM 2613 C CA . ARG B 1 77 ? -1.298 27.969 1.477 1 92.81 77 ARG B CA 1
ATOM 2614 C C . ARG B 1 77 ? 0.06 27.859 2.16 1 92.81 77 ARG B C 1
ATOM 2616 O O . ARG B 1 77 ? 0.424 26.781 2.645 1 92.81 77 ARG B O 1
ATOM 2623 N N . PRO B 1 78 ? 0.788 28.938 2.318 1 91 78 PRO B N 1
ATOM 2624 C CA . PRO B 1 78 ? 2.076 28.797 3.006 1 91 78 PRO B CA 1
ATOM 2625 C C . PRO B 1 78 ? 1.924 28.391 4.469 1 91 78 PRO B C 1
ATOM 2627 O O . PRO B 1 78 ? 2.887 27.938 5.09 1 91 78 PRO B O 1
ATOM 2630 N N . ARG B 1 79 ? 0.781 28.609 5.031 1 95.25 79 ARG B N 1
ATOM 2631 C CA . ARG B 1 79 ? 0.524 28.266 6.426 1 95.25 79 ARG B CA 1
ATOM 2632 C C . ARG B 1 79 ? 0.071 26.812 6.562 1 95.25 79 ARG B C 1
ATOM 2634 O O . ARG B 1 79 ? -0.117 26.328 7.676 1 95.25 79 ARG B O 1
ATOM 2641 N N . ILE B 1 80 ? -0.084 26.219 5.363 1 96.44 80 ILE B N 1
ATOM 2642 C CA . ILE B 1 80 ? -0.51 24.812 5.301 1 96.44 80 ILE B CA 1
ATOM 2643 C C . ILE B 1 80 ? 0.588 23.969 4.664 1 96.44 80 ILE B C 1
ATOM 2645 O O . ILE B 1 80 ? 0.926 24.156 3.494 1 96.44 80 ILE B O 1
ATOM 2649 N N . GLY B 1 81 ? 1.189 23.062 5.461 1 96.81 81 GLY B N 1
ATOM 2650 C CA . GLY B 1 81 ? 2.061 22.047 4.871 1 96.81 81 GLY B CA 1
ATOM 2651 C C . GLY B 1 81 ? 1.302 20.875 4.281 1 96.81 81 GLY B C 1
ATOM 2652 O O . GLY B 1 81 ? 0.398 20.328 4.914 1 96.81 81 GLY B O 1
ATOM 2653 N N . LEU B 1 82 ? 1.657 20.531 3.035 1 96.25 82 LEU B N 1
ATOM 2654 C CA . LEU B 1 82 ? 0.963 19.438 2.371 1 96.25 82 LEU B CA 1
ATOM 2655 C C . LEU B 1 82 ? 1.958 18.453 1.758 1 96.25 82 LEU B C 1
ATOM 2657 O O . LEU B 1 82 ? 2.832 18.859 0.985 1 96.25 82 LEU B O 1
ATOM 2661 N N . SER B 1 83 ? 1.897 17.25 2.203 1 96.44 83 SER B N 1
ATOM 2662 C CA . SER B 1 83 ? 2.578 16.141 1.541 1 96.44 83 SER B CA 1
ATOM 2663 C C . SER B 1 83 ? 1.586 15.242 0.808 1 96.44 83 SER B C 1
ATOM 2665 O O . SER B 1 83 ? 0.763 14.57 1.437 1 96.44 83 SER B O 1
ATOM 2667 N N . SER B 1 84 ? 1.682 15.242 -0.501 1 94.5 84 SER B N 1
ATOM 2668 C CA . SER B 1 84 ? 0.755 14.484 -1.341 1 94.5 84 SER B CA 1
ATOM 2669 C C . SER B 1 84 ? 1.379 14.156 -2.693 1 94.5 84 SER B C 1
ATOM 2671 O O . SER B 1 84 ? 2.393 14.742 -3.076 1 94.5 84 SER B O 1
ATOM 2673 N N . THR B 1 85 ? 0.772 13.203 -3.307 1 88.81 85 THR B N 1
ATOM 2674 C CA . THR B 1 85 ? 1.214 12.844 -4.652 1 88.81 85 THR B CA 1
ATOM 2675 C C . THR B 1 85 ? 1.02 14.016 -5.613 1 88.81 85 THR B C 1
ATOM 2677 O O . THR B 1 85 ? 1.799 14.195 -6.551 1 88.81 85 THR B O 1
ATOM 2680 N N . LEU B 1 86 ? 0.009 14.789 -5.406 1 85.56 86 LEU B N 1
ATOM 2681 C CA . LEU B 1 86 ? -0.244 15.969 -6.23 1 85.56 86 LEU B CA 1
ATOM 2682 C C . LEU B 1 86 ? 0.958 16.906 -6.219 1 85.56 86 LEU B C 1
ATOM 2684 O O . LEU B 1 86 ? 1.384 17.391 -7.273 1 85.56 86 LEU B O 1
ATOM 2688 N N . ILE B 1 87 ? 1.504 17.094 -5.062 1 89.88 87 ILE B N 1
ATOM 2689 C CA . ILE B 1 87 ? 2.666 17.953 -4.922 1 89.88 87 ILE B CA 1
ATOM 2690 C C . ILE B 1 87 ? 3.889 17.297 -5.551 1 89.88 87 ILE B C 1
ATOM 2692 O O . ILE B 1 87 ? 4.656 17.938 -6.266 1 89.88 87 ILE B O 1
ATOM 2696 N N . ALA B 1 88 ? 4.043 16.031 -5.316 1 93.19 88 ALA B N 1
ATOM 2697 C CA . ALA B 1 88 ? 5.18 15.281 -5.84 1 93.19 88 ALA B CA 1
ATOM 2698 C C . ALA B 1 88 ? 5.273 15.406 -7.355 1 93.19 88 ALA B C 1
ATOM 2700 O O . ALA B 1 88 ? 6.363 15.578 -7.906 1 93.19 88 ALA B O 1
ATOM 2701 N N . ASN B 1 89 ? 4.168 15.391 -7.984 1 92.38 89 ASN B N 1
ATOM 2702 C CA . ASN B 1 89 ? 4.109 15.391 -9.445 1 92.38 89 ASN B CA 1
ATOM 2703 C C . ASN B 1 89 ? 4.484 16.75 -10.016 1 92.38 89 ASN B C 1
ATOM 2705 O O . ASN B 1 89 ? 4.754 16.875 -11.211 1 92.38 89 ASN B O 1
A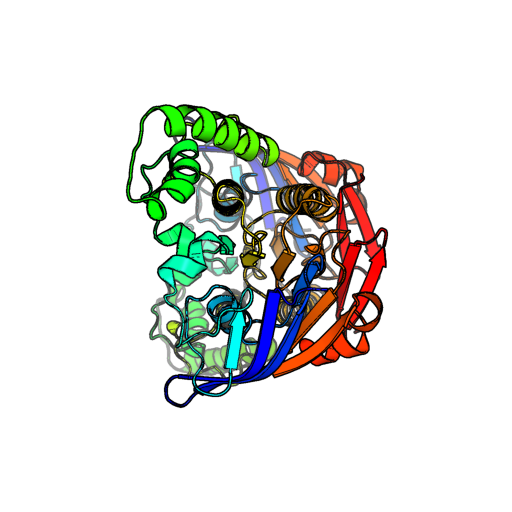TOM 2709 N N . GLN B 1 90 ? 4.523 17.719 -9.227 1 92.19 90 GLN B N 1
ATOM 2710 C CA . GLN B 1 90 ? 4.852 19.062 -9.68 1 92.19 90 GLN B CA 1
ATOM 2711 C C . GLN B 1 90 ? 6.344 19.359 -9.523 1 92.19 90 GLN B C 1
ATOM 2713 O O . GLN B 1 90 ? 6.84 20.375 -10.008 1 92.19 90 GLN B O 1
ATOM 2718 N N . ILE B 1 91 ? 7.047 18.5 -8.844 1 94.69 91 ILE B N 1
ATOM 2719 C CA . ILE B 1 91 ? 8.469 18.719 -8.586 1 94.69 91 ILE B CA 1
ATOM 2720 C C . ILE B 1 91 ? 9.289 18.188 -9.758 1 94.69 91 ILE B C 1
ATOM 2722 O O . ILE B 1 91 ? 9.164 17.016 -10.133 1 94.69 91 ILE B O 1
ATOM 2726 N N . PRO B 1 92 ? 10.102 19.031 -10.359 1 94.69 92 PRO B N 1
ATOM 2727 C CA . PRO B 1 92 ? 10.977 18.531 -11.422 1 94.69 92 PRO B CA 1
ATOM 2728 C C . PRO B 1 92 ? 11.875 17.375 -10.961 1 94.69 92 PRO B C 1
ATOM 2730 O O . PRO B 1 92 ? 12.477 17.453 -9.891 1 94.69 92 PRO B O 1
ATOM 2733 N N . ALA B 1 93 ? 12.062 16.469 -11.75 1 95.25 93 ALA B N 1
ATOM 2734 C CA . ALA B 1 93 ? 12.789 15.25 -11.398 1 95.25 93 ALA B CA 1
ATOM 2735 C C . ALA B 1 93 ? 14.266 15.547 -11.133 1 95.25 93 ALA B C 1
ATOM 2737 O O . ALA B 1 93 ? 14.906 14.867 -10.336 1 95.25 93 ALA B O 1
ATOM 2738 N N . HIS B 1 94 ? 14.766 16.578 -11.742 1 96.44 94 HIS B N 1
ATOM 2739 C CA . HIS B 1 94 ? 16.203 16.859 -11.664 1 96.44 94 HIS B CA 1
ATOM 2740 C C . HIS B 1 94 ? 16.531 17.672 -10.414 1 96.44 94 HIS B C 1
ATOM 2742 O O . HIS B 1 94 ? 17.703 17.828 -10.078 1 96.44 94 HIS B O 1
ATOM 2748 N N . GLU B 1 95 ? 15.555 18.172 -9.734 1 96.19 95 GLU B N 1
ATOM 2749 C CA . GLU B 1 95 ? 15.797 18.953 -8.531 1 96.19 95 GLU B CA 1
ATOM 2750 C C . GLU B 1 95 ? 16.359 18.094 -7.41 1 96.19 95 GLU B C 1
ATOM 2752 O O . GLU B 1 95 ? 15.891 16.969 -7.191 1 96.19 95 GLU B O 1
ATOM 2757 N N . THR B 1 96 ? 17.328 18.625 -6.734 1 97.31 96 THR B N 1
ATOM 2758 C CA . THR B 1 96 ? 17.891 17.859 -5.625 1 97.31 96 THR B CA 1
ATOM 2759 C C . THR B 1 96 ? 16.922 17.844 -4.441 1 97.31 96 THR B C 1
ATOM 2761 O O . THR B 1 96 ? 16.094 18.734 -4.293 1 97.31 96 THR B O 1
ATOM 2764 N N . ALA B 1 97 ? 17.078 16.844 -3.566 1 97.69 97 ALA B N 1
ATOM 2765 C CA . ALA B 1 97 ? 16.266 16.75 -2.355 1 97.69 97 ALA B CA 1
ATOM 2766 C C . ALA B 1 97 ? 16.375 18.031 -1.533 1 97.69 97 ALA B C 1
ATOM 2768 O O . ALA B 1 97 ? 15.359 18.547 -1.043 1 97.69 97 ALA B O 1
ATOM 2769 N N . LEU B 1 98 ? 17.562 18.547 -1.419 1 95.94 98 LEU B N 1
ATOM 2770 C CA . LEU B 1 98 ? 17.781 19.766 -0.658 1 95.94 98 LEU B CA 1
ATOM 2771 C C . LEU B 1 98 ? 17.016 20.938 -1.278 1 95.94 98 LEU B C 1
ATOM 2773 O O . LEU B 1 98 ? 16.312 21.656 -0.578 1 95.94 98 LEU B O 1
ATOM 2777 N N . ASN B 1 99 ? 17.078 21.094 -2.566 1 94.56 99 ASN B N 1
ATOM 2778 C CA . ASN B 1 99 ? 16.422 22.203 -3.25 1 94.56 99 ASN B CA 1
ATOM 2779 C C . ASN B 1 99 ? 14.898 22.078 -3.184 1 94.56 99 ASN B C 1
ATOM 2781 O O . ASN B 1 99 ? 14.188 23.078 -3.113 1 94.56 99 ASN B O 1
ATOM 2785 N N . VAL B 1 100 ? 14.438 20.844 -3.244 1 95.88 100 VAL B N 1
ATOM 2786 C CA . VAL B 1 100 ? 13 20.609 -3.119 1 95.88 100 VAL B CA 1
ATOM 2787 C C . VAL B 1 100 ? 12.492 21.172 -1.799 1 95.88 100 VAL B C 1
ATOM 2789 O O . VAL B 1 100 ? 11.453 21.844 -1.76 1 95.88 100 VAL B O 1
ATOM 2792 N N . VAL B 1 101 ? 13.242 21 -0.757 1 96 101 VAL B N 1
ATOM 2793 C CA . VAL B 1 101 ? 12.844 21.469 0.562 1 96 101 VAL B CA 1
ATOM 2794 C C . VAL B 1 101 ? 13.055 22.984 0.652 1 96 101 VAL B C 1
ATOM 2796 O O . VAL B 1 101 ? 12.18 23.703 1.128 1 96 101 VAL B O 1
ATOM 2799 N N . LEU B 1 102 ? 14.117 23.516 0.055 1 92.25 102 LEU B N 1
ATOM 2800 C CA . LEU B 1 102 ? 14.484 24.922 0.139 1 92.25 102 LEU B CA 1
ATOM 2801 C C . LEU B 1 102 ? 13.477 25.781 -0.613 1 92.25 102 LEU B C 1
ATOM 2803 O O . LEU B 1 102 ? 13.156 26.891 -0.181 1 92.25 102 LEU B O 1
ATOM 2807 N N . THR B 1 103 ? 12.938 25.281 -1.686 1 87.75 103 THR B N 1
ATOM 2808 C CA . THR B 1 103 ? 12.086 26.094 -2.543 1 87.75 103 THR B CA 1
ATOM 2809 C C . THR B 1 103 ? 10.68 26.203 -1.967 1 87.75 103 THR B C 1
ATOM 2811 O O . THR B 1 103 ? 9.859 26.984 -2.447 1 87.75 103 THR B O 1
ATOM 2814 N N . ALA B 1 104 ? 10.383 25.344 -1.053 1 87.5 104 ALA B N 1
ATOM 2815 C CA . ALA B 1 104 ? 9.086 25.469 -0.392 1 87.5 104 ALA B CA 1
ATOM 2816 C C . ALA B 1 104 ? 8.922 26.844 0.257 1 87.5 104 ALA B C 1
ATOM 2818 O O . ALA B 1 104 ? 7.809 27.359 0.343 1 87.5 104 ALA B O 1
ATOM 2819 N N . ALA B 1 105 ? 10.008 27.312 0.761 1 70.56 105 ALA B N 1
ATOM 2820 C CA . ALA B 1 105 ? 10.031 28.609 1.443 1 70.56 105 ALA B CA 1
ATOM 2821 C C . ALA B 1 105 ? 9.891 29.75 0.449 1 70.56 105 ALA B C 1
ATOM 2823 O O . ALA B 1 105 ? 9.289 30.781 0.763 1 70.56 105 ALA B O 1
ATOM 2824 N N . TYR B 1 106 ? 10.414 29.484 -0.729 1 60.81 106 TYR B N 1
ATOM 2825 C CA . TYR B 1 106 ? 10.516 30.578 -1.702 1 60.81 106 TYR B CA 1
ATOM 2826 C C . TYR B 1 106 ? 9.227 30.719 -2.494 1 60.81 106 TYR B C 1
ATOM 2828 O O . TYR B 1 106 ? 8.914 31.812 -2.988 1 60.81 106 TYR B O 1
ATOM 2836 N N . GLY B 1 107 ? 8.664 29.672 -2.99 1 56.66 107 GLY B N 1
ATOM 2837 C CA . GLY B 1 107 ? 7.422 29.844 -3.723 1 56.66 107 GLY B CA 1
ATOM 2838 C C . GLY B 1 107 ? 6.484 30.844 -3.074 1 56.66 107 GLY B C 1
ATOM 2839 O O . GLY B 1 107 ? 5.574 31.359 -3.725 1 56.66 107 GLY B O 1
ATOM 2840 N N . TYR B 1 108 ? 6.742 31 -1.783 1 50.34 108 TYR B N 1
ATOM 2841 C CA . TYR B 1 108 ? 5.859 31.922 -1.067 1 50.34 108 TYR B CA 1
ATOM 2842 C C . TYR B 1 108 ? 6.426 33.344 -1.066 1 50.34 108 TYR B C 1
ATOM 2844 O O . TYR B 1 108 ? 5.672 34.312 -1.042 1 50.34 108 TYR B O 1
ATOM 2852 N N . THR B 1 109 ? 7.848 33.375 -0.968 1 48.16 109 THR B N 1
ATOM 2853 C CA . THR B 1 109 ? 8.391 34.719 -0.804 1 48.16 109 THR B CA 1
ATOM 2854 C C . THR B 1 109 ? 9.008 35.219 -2.109 1 48.16 109 THR B C 1
ATOM 2856 O O . THR B 1 109 ? 9.836 34.562 -2.711 1 48.16 109 THR B O 1
ATOM 2859 N N . GLY B 1 110 ? 8.328 35.469 -3.156 1 44.5 110 GLY B N 1
ATOM 2860 C CA . GLY B 1 110 ? 8.867 36.094 -4.34 1 44.5 110 GLY B CA 1
ATOM 2861 C C . GLY B 1 110 ? 10.25 36.688 -4.121 1 44.5 110 GLY B C 1
ATOM 2862 O O . GLY B 1 110 ? 10.883 37.188 -5.062 1 44.5 110 GLY B O 1
ATOM 2863 N N . ARG B 1 111 ? 10.656 37.094 -2.92 1 44.25 111 ARG B N 1
ATOM 2864 C CA . ARG B 1 111 ? 11.883 37.875 -2.801 1 44.25 111 ARG B CA 1
ATOM 2865 C C . ARG B 1 111 ? 13.047 37 -2.338 1 44.25 111 ARG B C 1
ATOM 2867 O O . ARG B 1 111 ? 13.047 36.5 -1.208 1 44.25 111 ARG B O 1
ATOM 2874 N N . TRP B 1 112 ? 13.922 36.469 -3.199 1 46.84 112 TRP B N 1
ATOM 2875 C CA . TRP B 1 112 ? 15.188 35.781 -3.012 1 46.84 112 TRP B CA 1
ATOM 2876 C C . TRP B 1 112 ? 16.203 36.656 -2.303 1 46.84 112 TRP B C 1
ATOM 2878 O O . TRP B 1 112 ? 16.594 37.719 -2.818 1 46.84 112 TRP B O 1
ATOM 2888 N N . ARG B 1 113 ? 16.234 37.031 -0.989 1 49.78 113 ARG B N 1
ATOM 2889 C CA . ARG B 1 113 ? 17.391 37.75 -0.448 1 49.78 113 ARG B CA 1
ATOM 2890 C C . ARG B 1 113 ? 18.438 36.75 0.078 1 49.78 113 ARG B C 1
ATOM 2892 O O . ARG B 1 113 ? 18.078 35.688 0.596 1 49.78 113 ARG B O 1
ATOM 2899 N N . GLU B 1 114 ? 19.672 36.938 -0.099 1 49.22 114 GLU B N 1
ATOM 2900 C CA . GLU B 1 114 ? 20.875 36.188 0.179 1 49.22 114 GLU B CA 1
ATOM 2901 C C . GLU B 1 114 ? 20.844 35.594 1.587 1 49.22 114 GLU B C 1
ATOM 2903 O O . GLU B 1 114 ? 21.172 34.406 1.784 1 49.22 114 GLU B O 1
ATOM 2908 N N . ARG B 1 115 ? 20.875 36.438 2.729 1 49.09 115 ARG B N 1
ATOM 2909 C CA . ARG B 1 115 ? 20.938 36.062 4.133 1 49.09 115 ARG B CA 1
ATOM 2910 C C . ARG B 1 115 ? 19.859 35.031 4.461 1 49.09 115 ARG B C 1
ATOM 2912 O O . ARG B 1 115 ? 20.109 34.094 5.215 1 49.09 115 ARG B O 1
ATOM 2919 N N . TYR B 1 116 ? 18.781 35.094 4.008 1 54.81 116 TYR B N 1
ATOM 2920 C CA . TYR B 1 116 ? 17.641 34.219 4.16 1 54.81 116 TYR B CA 1
ATOM 2921 C C . TYR B 1 116 ? 17.938 32.844 3.596 1 54.81 116 TYR B C 1
ATOM 2923 O O . TYR B 1 116 ? 17.453 31.812 4.121 1 54.81 116 TYR B O 1
ATOM 2931 N N . GLU B 1 117 ? 19.047 32.906 2.861 1 62.06 117 GLU B N 1
ATOM 2932 C CA . GLU B 1 117 ? 19.406 31.688 2.154 1 62.06 117 GLU B CA 1
ATOM 2933 C C . GLU B 1 117 ? 20.078 30.688 3.088 1 62.06 117 GLU B C 1
ATOM 2935 O O . GLU B 1 117 ? 19.781 29.5 3.064 1 62.06 117 GLU B O 1
ATOM 2940 N N . LYS B 1 118 ? 20.969 31.328 4.066 1 70.94 118 LYS B N 1
ATOM 2941 C CA . LYS B 1 118 ? 21.75 30.422 4.895 1 70.94 118 LYS B CA 1
ATOM 2942 C C . LYS B 1 118 ? 20.875 29.797 5.984 1 70.94 118 LYS B C 1
ATOM 2944 O O . LYS B 1 118 ? 21.016 28.594 6.277 1 70.94 118 LYS B O 1
ATOM 2949 N N . MET B 1 119 ? 20.109 30.594 6.59 1 75.25 119 MET B N 1
ATOM 2950 C CA . MET B 1 119 ? 19.219 30.078 7.633 1 75.25 119 MET B CA 1
ATOM 2951 C C . MET B 1 119 ? 18.234 29.062 7.062 1 75.25 119 MET B C 1
ATOM 2953 O O . MET B 1 119 ? 17.938 28.062 7.703 1 75.25 119 MET B O 1
ATOM 2957 N N . ASP B 1 120 ? 17.922 29.344 5.902 1 85.75 120 ASP B N 1
ATOM 2958 C CA . ASP B 1 120 ? 17 28.438 5.227 1 85.75 120 ASP B CA 1
ATOM 2959 C C . ASP B 1 120 ? 17.672 27.109 4.914 1 85.75 120 ASP B C 1
ATOM 2961 O O . ASP B 1 120 ? 17.078 26.047 5.066 1 85.75 120 ASP B O 1
ATOM 2965 N N . GLU B 1 121 ? 18.938 27.25 4.684 1 89.06 121 GLU B N 1
ATOM 2966 C CA . GLU B 1 121 ? 19.672 26.031 4.355 1 89.06 121 GLU B CA 1
ATOM 2967 C C . GLU B 1 121 ? 19.875 25.156 5.594 1 89.06 121 GLU B C 1
ATOM 2969 O O . GLU B 1 121 ? 19.75 23.938 5.527 1 89.06 121 GLU B O 1
ATOM 2974 N N . ARG B 1 122 ? 20.188 25.766 6.676 1 92 122 ARG B N 1
ATOM 2975 C CA . ARG B 1 122 ? 20.375 25.031 7.922 1 92 122 ARG B CA 1
ATOM 2976 C C . ARG B 1 122 ? 19.094 24.312 8.336 1 92 122 ARG B C 1
ATOM 2978 O O . ARG B 1 122 ? 19.125 23.156 8.766 1 92 122 ARG B O 1
ATOM 2985 N N . ARG B 1 123 ? 18.078 25.016 8.203 1 93.81 123 ARG B N 1
ATOM 2986 C CA . ARG B 1 123 ? 16.781 24.422 8.547 1 93.81 123 ARG B CA 1
ATOM 2987 C C . ARG B 1 123 ? 16.438 23.266 7.621 1 93.81 123 ARG B C 1
ATOM 2989 O O . ARG B 1 123 ? 15.992 22.203 8.07 1 93.81 123 ARG B O 1
ATOM 2996 N N . ALA B 1 124 ? 16.656 23.5 6.387 1 94.75 124 ALA B N 1
ATOM 2997 C CA . ALA B 1 124 ? 16.406 22.438 5.41 1 94.75 124 ALA B CA 1
ATOM 2998 C C . ALA B 1 124 ? 17.234 21.203 5.719 1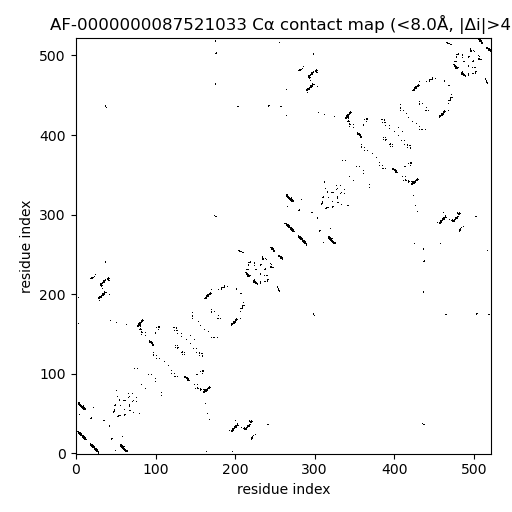 94.75 124 ALA B C 1
ATOM 3000 O O . ALA B 1 124 ? 16.734 20.078 5.672 1 94.75 124 ALA B O 1
ATOM 3001 N N . PHE B 1 125 ? 18.469 21.438 6.102 1 94.69 125 PHE B N 1
ATOM 3002 C CA . PHE B 1 125 ? 19.359 20.328 6.465 1 94.69 125 PHE B CA 1
ATOM 3003 C C . PHE B 1 125 ? 18.828 19.594 7.688 1 94.69 125 PHE B C 1
ATOM 3005 O O . PHE B 1 125 ? 18.797 18.359 7.707 1 94.69 125 PHE B O 1
ATOM 3012 N N . ALA B 1 126 ? 18.453 20.312 8.633 1 96.06 126 ALA B N 1
ATOM 3013 C CA . ALA B 1 126 ? 17.938 19.719 9.867 1 96.06 126 ALA B CA 1
ATOM 3014 C C . ALA B 1 126 ? 16.688 18.875 9.594 1 96.06 126 ALA B C 1
ATOM 3016 O O . ALA B 1 126 ? 16.531 17.781 10.133 1 96.06 126 ALA B O 1
ATOM 3017 N N . LEU B 1 127 ? 15.836 19.375 8.797 1 96.38 127 LEU B N 1
ATOM 3018 C CA . LEU B 1 127 ? 14.602 18.672 8.461 1 96.38 127 LEU B CA 1
ATOM 3019 C C . LEU B 1 127 ? 14.906 17.391 7.703 1 96.38 127 LEU B C 1
ATOM 3021 O O . LEU B 1 127 ? 14.367 16.328 8.039 1 96.38 127 LEU B O 1
ATOM 3025 N N . LEU B 1 128 ? 15.766 17.531 6.719 1 97.44 128 LEU B N 1
ATOM 3026 C CA . LEU B 1 128 ? 16.125 16.328 5.969 1 97.44 128 LEU B CA 1
ATOM 3027 C C . LEU B 1 128 ? 16.797 15.297 6.871 1 97.44 128 LEU B C 1
ATOM 3029 O O . LEU B 1 128 ? 16.562 14.102 6.734 1 97.44 128 LEU B O 1
ATOM 3033 N N . HIS B 1 129 ? 17.562 15.773 7.77 1 96.56 129 HIS B N 1
ATOM 3034 C CA . HIS B 1 129 ? 18.203 14.891 8.734 1 96.56 129 HIS B CA 1
ATOM 3035 C C . HIS B 1 129 ? 17.172 14.188 9.609 1 96.56 129 HIS B C 1
ATOM 3037 O O . HIS B 1 129 ? 17.234 12.969 9.797 1 96.56 129 HIS B O 1
ATOM 3043 N N . GLU B 1 130 ? 16.219 14.891 10.133 1 95.75 130 GLU B N 1
ATOM 3044 C CA . GLU B 1 130 ? 15.172 14.352 10.992 1 95.75 130 GLU B CA 1
ATOM 3045 C C . GLU B 1 130 ? 14.375 13.273 10.273 1 95.75 130 GLU B C 1
ATOM 3047 O O . GLU B 1 130 ? 13.922 12.305 10.898 1 95.75 130 GLU B O 1
ATOM 3052 N N . TRP B 1 131 ? 14.289 13.43 8.984 1 97.06 131 TRP B N 1
ATOM 3053 C CA . TRP B 1 131 ? 13.477 12.484 8.227 1 97.06 131 TRP B CA 1
ATOM 3054 C C . TRP B 1 131 ? 14.352 11.461 7.504 1 97.06 131 TRP B C 1
ATOM 3056 O O . TRP B 1 131 ? 13.906 10.812 6.555 1 97.06 131 TRP B O 1
ATOM 3066 N N . GLY B 1 132 ? 15.633 11.359 7.895 1 94.62 132 GLY B N 1
ATOM 3067 C CA . GLY B 1 132 ? 16.547 10.305 7.465 1 94.62 132 GLY B CA 1
ATOM 3068 C C . GLY B 1 132 ? 17.047 10.492 6.047 1 94.62 132 GLY B C 1
ATOM 3069 O O . GLY B 1 132 ? 17.344 9.516 5.352 1 94.62 132 GLY B O 1
ATOM 3070 N N . MET B 1 133 ? 17.125 11.727 5.586 1 96.88 133 MET B N 1
ATOM 3071 C CA . MET B 1 133 ? 17.469 11.969 4.188 1 96.88 133 MET B CA 1
ATOM 3072 C C . MET B 1 133 ? 18.781 12.719 4.074 1 96.88 133 MET B C 1
ATOM 3074 O O . MET B 1 133 ? 19.078 13.305 3.033 1 96.88 133 MET B O 1
ATOM 3078 N N . SER B 1 134 ? 19.609 12.672 5.137 1 95.12 134 SER B N 1
ATOM 3079 C CA . SER B 1 134 ? 20.859 13.43 5.188 1 95.12 134 SER B CA 1
ATOM 3080 C C . SER B 1 134 ? 21.797 13.031 4.059 1 95.12 134 SER B C 1
ATOM 3082 O O . SER B 1 134 ? 22.422 13.883 3.436 1 95.12 134 SER B O 1
ATOM 3084 N N . THR B 1 135 ? 21.844 11.75 3.719 1 94.94 135 THR B N 1
ATOM 3085 C CA . THR B 1 135 ? 22.797 11.25 2.744 1 94.94 135 THR B CA 1
ATOM 3086 C C . THR B 1 135 ? 22.25 11.383 1.326 1 94.94 135 THR B C 1
ATOM 3088 O O . THR B 1 135 ? 22.953 11.07 0.355 1 94.94 135 THR B O 1
ATOM 3091 N N . PHE B 1 136 ? 21.047 11.914 1.257 1 96.5 136 PHE B N 1
ATOM 3092 C CA . PHE B 1 136 ? 20.406 11.977 -0.051 1 96.5 136 PHE B CA 1
ATOM 3093 C C . PHE B 1 136 ? 20.188 13.422 -0.477 1 96.5 136 PHE B C 1
ATOM 3095 O O . PHE B 1 136 ? 19.547 13.688 -1.495 1 96.5 136 PHE B O 1
ATOM 3102 N N . MET B 1 137 ? 20.734 14.352 0.2 1 95.69 137 MET B N 1
ATOM 3103 C CA . MET B 1 137 ? 20.422 15.766 0.035 1 95.69 137 MET B CA 1
ATOM 3104 C C . MET B 1 137 ? 20.734 16.234 -1.381 1 95.69 137 MET B C 1
ATOM 3106 O O . MET B 1 137 ? 20.016 17.062 -1.945 1 95.69 137 MET B O 1
ATOM 3110 N N . ASN B 1 138 ? 21.766 15.664 -2.006 1 96.44 138 ASN B N 1
ATOM 3111 C CA . ASN B 1 138 ? 22.203 16.125 -3.322 1 96.44 138 ASN B CA 1
ATOM 3112 C C . ASN B 1 138 ? 21.672 15.211 -4.434 1 96.44 138 ASN B C 1
ATOM 3114 O O . ASN B 1 138 ? 21.938 15.445 -5.609 1 96.44 138 ASN B O 1
ATOM 3118 N N . GLN B 1 139 ? 20.891 14.242 -4.082 1 97.69 139 GLN B N 1
ATOM 3119 C CA . GLN B 1 139 ? 20.328 13.344 -5.082 1 97.69 139 GLN B CA 1
ATOM 3120 C C . GLN B 1 139 ? 19.109 13.977 -5.754 1 97.69 139 GLN B C 1
ATOM 3122 O O . GLN B 1 139 ? 18.281 14.617 -5.09 1 97.69 139 GLN B O 1
ATOM 3127 N N . PRO B 1 140 ? 19.078 13.836 -7.066 1 97.88 140 PRO B N 1
ATOM 3128 C CA . PRO B 1 140 ? 17.875 14.312 -7.75 1 97.88 140 PRO B CA 1
ATOM 3129 C C . PRO B 1 140 ? 16.609 13.625 -7.25 1 97.88 140 PRO B C 1
ATOM 3131 O O . PRO B 1 140 ? 16.609 12.422 -6.973 1 97.88 140 PRO B O 1
ATOM 3134 N N . PHE B 1 141 ? 15.547 14.375 -7.188 1 97.25 141 PHE B N 1
ATOM 3135 C CA . PHE B 1 141 ? 14.258 13.922 -6.684 1 97.25 141 PHE B CA 1
ATOM 3136 C C . PHE B 1 141 ? 13.758 12.719 -7.48 1 97.25 141 PHE B C 1
ATOM 3138 O O . PHE B 1 141 ? 13.242 11.758 -6.906 1 97.25 141 PHE B O 1
ATOM 3145 N N . GLY B 1 142 ? 13.992 12.68 -8.727 1 96.38 142 GLY B N 1
ATOM 3146 C CA . GLY B 1 142 ? 13.531 11.625 -9.617 1 96.38 142 GLY B CA 1
ATOM 3147 C C . GLY B 1 142 ? 14.258 10.312 -9.414 1 96.38 142 GLY B C 1
ATOM 3148 O O . GLY B 1 142 ? 13.789 9.266 -9.867 1 96.38 142 GLY B O 1
ATOM 3149 N N . LYS B 1 143 ? 15.398 10.312 -8.75 1 96.25 143 LYS B N 1
ATOM 3150 C CA . LYS B 1 143 ? 16.203 9.117 -8.547 1 96.25 143 LYS B CA 1
ATOM 3151 C C . LYS B 1 143 ? 15.914 8.484 -7.184 1 96.25 143 LYS B C 1
ATOM 3153 O O . LYS B 1 143 ? 16.391 7.383 -6.891 1 96.25 143 LYS B O 1
ATOM 3158 N N . LEU B 1 144 ? 15.156 9.195 -6.406 1 96.06 144 LEU B N 1
ATOM 3159 C CA . LEU B 1 144 ? 14.812 8.695 -5.078 1 96.06 144 LEU B CA 1
ATOM 3160 C C . LEU B 1 144 ? 13.742 7.613 -5.168 1 96.06 144 LEU B C 1
ATOM 3162 O O . LEU B 1 144 ? 12.914 7.629 -6.082 1 96.06 144 LEU B O 1
ATOM 3166 N N . SER B 1 145 ? 13.828 6.68 -4.238 1 92.12 145 SER B N 1
ATOM 3167 C CA . SER B 1 145 ? 12.734 5.723 -4.105 1 92.12 145 SER B CA 1
ATOM 3168 C C . SER B 1 145 ? 11.445 6.414 -3.686 1 92.12 145 SER B C 1
ATOM 3170 O O . SER B 1 145 ? 11.461 7.578 -3.281 1 92.12 145 SER B O 1
ATOM 3172 N N . GLU B 1 146 ? 10.383 5.738 -3.822 1 89.56 146 GLU B N 1
ATOM 3173 C CA . GLU B 1 146 ? 9.094 6.289 -3.416 1 89.56 146 GLU B CA 1
ATOM 3174 C C . GLU B 1 146 ? 9.109 6.688 -1.943 1 89.56 146 GLU B C 1
ATOM 3176 O O . GLU B 1 146 ? 8.633 7.77 -1.584 1 89.56 146 GLU B O 1
ATOM 3181 N N . GLY B 1 147 ? 9.609 5.801 -1.104 1 91.88 147 GLY B N 1
ATOM 3182 C CA . GLY B 1 147 ? 9.695 6.105 0.315 1 91.88 147 GLY B CA 1
ATOM 3183 C C . GLY B 1 147 ? 10.562 7.32 0.612 1 91.88 147 GLY B C 1
ATOM 3184 O O . GLY B 1 147 ? 10.219 8.133 1.471 1 91.88 147 GLY B O 1
ATOM 3185 N N . GLU B 1 148 ? 11.633 7.441 -0.098 1 94.38 148 GLU B N 1
ATOM 3186 C CA . GLU B 1 148 ? 12.523 8.586 0.069 1 94.38 148 GLU B CA 1
ATOM 3187 C C . GLU B 1 148 ? 11.852 9.883 -0.387 1 94.38 148 GLU B C 1
ATOM 3189 O O . GLU B 1 148 ? 11.961 10.914 0.28 1 94.38 148 GLU B O 1
ATOM 3194 N N . ARG B 1 149 ? 11.18 9.812 -1.433 1 95.94 149 ARG B N 1
ATOM 3195 C CA . ARG B 1 149 ? 10.461 10.984 -1.934 1 95.94 149 ARG B CA 1
ATOM 3196 C C . ARG B 1 149 ? 9.43 11.469 -0.922 1 95.94 149 ARG B C 1
ATOM 3198 O O . ARG B 1 149 ? 9.305 12.672 -0.685 1 95.94 149 ARG B O 1
ATOM 3205 N N . LYS B 1 150 ? 8.766 10.555 -0.344 1 95.31 150 LYS B N 1
ATOM 3206 C CA . LYS B 1 150 ? 7.742 10.914 0.631 1 95.31 150 LYS B CA 1
ATOM 3207 C C . LYS B 1 150 ? 8.359 11.609 1.843 1 95.31 150 LYS B C 1
ATOM 3209 O O . LYS B 1 150 ? 7.805 12.586 2.357 1 95.31 150 LYS B O 1
ATOM 3214 N N . ARG B 1 151 ? 9.469 11.148 2.236 1 96.56 151 ARG B N 1
ATOM 3215 C CA . ARG B 1 151 ? 10.156 11.773 3.357 1 96.56 151 ARG B CA 1
ATOM 3216 C C . ARG B 1 151 ? 10.609 13.188 3.006 1 96.56 151 ARG B C 1
ATOM 3218 O O . ARG B 1 151 ? 10.508 14.102 3.826 1 96.56 151 ARG B O 1
ATOM 3225 N N . VAL B 1 152 ? 11.07 13.359 1.792 1 97.44 152 VAL B N 1
ATOM 3226 C CA . VAL B 1 152 ? 11.469 14.688 1.322 1 97.44 152 VAL B CA 1
ATOM 3227 C C . VAL B 1 152 ? 10.258 15.609 1.285 1 97.44 152 VAL B C 1
ATOM 3229 O O . VAL B 1 152 ? 10.344 16.766 1.689 1 97.44 152 VAL B O 1
ATOM 3232 N N . LEU B 1 153 ? 9.148 15.078 0.862 1 97.12 153 LEU B N 1
ATOM 3233 C CA . LEU B 1 153 ? 7.926 15.867 0.77 1 97.12 153 LEU B CA 1
ATOM 3234 C C . LEU B 1 153 ? 7.449 16.297 2.154 1 97.12 153 LEU B C 1
ATOM 3236 O O . LEU B 1 153 ? 6.906 17.391 2.318 1 97.12 153 LEU B O 1
ATOM 3240 N N . ILE B 1 154 ? 7.602 15.438 3.107 1 97.56 154 ILE B N 1
ATOM 3241 C CA . ILE B 1 154 ? 7.23 15.797 4.469 1 97.56 154 ILE B CA 1
ATOM 3242 C C . ILE B 1 154 ? 8.141 16.906 4.98 1 97.56 154 ILE B C 1
ATOM 3244 O O . ILE B 1 154 ? 7.668 17.891 5.547 1 97.56 154 ILE B O 1
ATOM 3248 N N . ALA B 1 155 ? 9.43 16.75 4.742 1 97.31 155 ALA B N 1
ATOM 3249 C CA . ALA B 1 155 ? 10.375 17.797 5.105 1 97.31 155 ALA B CA 1
ATOM 3250 C C . ALA B 1 155 ? 10.016 19.109 4.434 1 97.31 155 ALA B C 1
ATOM 3252 O O . ALA B 1 155 ? 10.031 20.172 5.074 1 97.31 155 ALA B O 1
ATOM 3253 N N . ARG B 1 156 ? 9.703 19.031 3.18 1 96.56 156 ARG B N 1
ATOM 3254 C CA . ARG B 1 156 ? 9.297 20.219 2.43 1 96.56 156 ARG B CA 1
ATOM 3255 C C . ARG B 1 156 ? 8.078 20.875 3.062 1 96.56 156 ARG B C 1
ATOM 3257 O O . ARG B 1 156 ? 8.047 22.094 3.234 1 96.56 156 ARG B O 1
ATOM 3264 N N . ALA B 1 157 ? 7.148 20.062 3.402 1 96.56 157 ALA B N 1
ATOM 3265 C CA . ALA B 1 157 ? 5.902 20.562 3.975 1 96.56 157 ALA B CA 1
ATOM 3266 C C . ALA B 1 157 ? 6.152 21.266 5.301 1 96.56 157 ALA B C 1
ATOM 3268 O O . ALA B 1 157 ? 5.441 22.219 5.656 1 96.56 157 ALA B O 1
ATOM 3269 N N . LEU B 1 158 ? 7.195 20.875 5.988 1 96.44 158 LEU B N 1
ATOM 3270 C CA . LEU B 1 158 ? 7.5 21.406 7.309 1 96.44 158 LEU B CA 1
ATOM 3271 C C . LEU B 1 158 ? 8.398 22.641 7.207 1 96.44 158 LEU B C 1
ATOM 3273 O O . LEU B 1 158 ? 8.547 23.391 8.172 1 96.44 158 LEU B O 1
ATOM 3277 N N . MET B 1 159 ? 8.93 22.875 6.062 1 95.12 159 MET B N 1
ATOM 3278 C CA . MET B 1 159 ? 9.953 23.906 5.875 1 95.12 159 MET B CA 1
ATOM 3279 C C . MET B 1 159 ? 9.375 25.281 6.133 1 95.12 159 MET B C 1
ATOM 3281 O O . MET B 1 159 ? 10.062 26.172 6.645 1 95.12 159 MET B O 1
ATOM 3285 N N . THR B 1 160 ? 8.125 25.484 5.832 1 91.25 160 THR B N 1
ATOM 3286 C CA . THR B 1 160 ? 7.52 26.812 5.949 1 91.25 160 THR B CA 1
ATOM 3287 C C . THR B 1 160 ? 6.992 27.047 7.363 1 91.25 160 THR B C 1
ATOM 3289 O O . THR B 1 160 ? 6.336 28.047 7.629 1 91.25 160 THR B O 1
ATOM 3292 N N . ASP B 1 161 ? 7.262 26.047 8.188 1 93.56 161 ASP B N 1
ATOM 3293 C CA . ASP B 1 161 ? 6.785 26.141 9.562 1 93.56 161 ASP B CA 1
ATOM 3294 C C . ASP B 1 161 ? 5.273 26.359 9.602 1 93.56 161 ASP B C 1
ATOM 3296 O O . ASP B 1 161 ? 4.797 27.344 10.172 1 93.56 161 ASP B O 1
ATOM 3300 N N . PRO B 1 162 ? 4.578 25.438 9.086 1 96.38 162 PRO B N 1
ATOM 3301 C CA . PRO B 1 162 ? 3.129 25.594 8.93 1 96.38 162 PRO B CA 1
ATOM 3302 C C . PRO B 1 162 ? 2.379 25.469 10.25 1 96.38 162 PRO B C 1
ATOM 3304 O O . PRO B 1 162 ? 2.926 24.953 11.227 1 96.38 162 PRO B O 1
ATOM 3307 N N . GLU B 1 163 ? 1.165 25.953 10.219 1 97.06 163 GLU B N 1
ATOM 3308 C CA . GLU B 1 163 ? 0.275 25.812 11.367 1 97.06 163 GLU B CA 1
ATOM 3309 C C . GLU B 1 163 ? -0.562 24.547 11.266 1 97.06 163 GLU B C 1
ATOM 3311 O O . GLU B 1 163 ? -1.032 24.016 12.273 1 97.06 163 GLU B O 1
ATOM 3316 N N . LEU B 1 164 ? -0.714 24.094 10.062 1 98.12 164 LEU B N 1
ATOM 3317 C CA . LEU B 1 164 ? -1.424 22.859 9.742 1 98.12 164 LEU B CA 1
ATOM 3318 C C . LEU B 1 164 ? -0.605 22 8.797 1 98.12 164 LEU B C 1
ATOM 3320 O O . LEU B 1 164 ? -0.106 22.484 7.777 1 98.12 164 LEU B O 1
ATOM 3324 N N . LEU B 1 165 ? -0.388 20.734 9.172 1 98.31 165 LEU B N 1
ATOM 3325 C CA . LEU B 1 165 ? 0.31 19.781 8.312 1 98.31 165 LEU B CA 1
ATOM 3326 C C . LEU B 1 165 ? -0.624 18.656 7.883 1 98.31 165 LEU B C 1
ATOM 3328 O O . LEU B 1 165 ? -1.213 17.969 8.727 1 98.31 165 LEU B O 1
ATOM 3332 N N . ILE B 1 166 ? -0.79 18.5 6.602 1 98.38 166 ILE B N 1
ATOM 3333 C CA . ILE B 1 166 ? -1.636 17.469 6.016 1 98.38 166 ILE B CA 1
ATOM 3334 C C . ILE B 1 166 ? -0.769 16.438 5.285 1 98.38 166 ILE B C 1
ATOM 3336 O O . ILE B 1 166 ? 0.01 16.797 4.398 1 98.38 166 ILE B O 1
ATOM 3340 N N . LEU B 1 167 ? -0.89 15.227 5.68 1 98 167 LEU B N 1
ATOM 3341 C CA . LEU B 1 167 ? -0.161 14.117 5.07 1 98 167 LEU B CA 1
ATOM 3342 C C . LEU B 1 167 ? -1.12 13.148 4.391 1 98 167 LEU B C 1
ATOM 3344 O O . LEU B 1 167 ? -1.909 12.477 5.059 1 98 167 LEU B O 1
ATOM 3348 N N . ASP B 1 168 ? -1.012 13.109 3.127 1 96.69 168 ASP B N 1
ATOM 3349 C CA . ASP B 1 168 ? -1.902 12.266 2.338 1 96.69 168 ASP B CA 1
ATOM 3350 C C . ASP B 1 168 ? -1.221 10.953 1.957 1 96.69 168 ASP B C 1
ATOM 3352 O O . ASP B 1 168 ? -0.403 10.922 1.034 1 96.69 168 ASP B O 1
ATOM 3356 N N . GLU B 1 169 ? -1.553 9.898 2.67 1 95.69 169 GLU B N 1
ATOM 3357 C CA . GLU B 1 169 ? -1.084 8.531 2.475 1 95.69 169 GLU B CA 1
ATOM 3358 C C . GLU B 1 169 ? 0.438 8.477 2.379 1 95.69 169 GLU B C 1
ATOM 3360 O O . GLU B 1 169 ? 0.986 7.922 1.426 1 95.69 169 GLU B O 1
ATOM 3365 N N . PRO B 1 170 ? 1.107 8.906 3.398 1 96.38 170 PRO B N 1
ATOM 3366 C CA . PRO B 1 170 ? 2.57 8.992 3.35 1 96.38 170 PRO B CA 1
ATOM 3367 C C . PRO B 1 170 ? 3.24 7.617 3.373 1 96.38 170 PRO B C 1
ATOM 3369 O O . PRO B 1 170 ? 4.422 7.5 3.041 1 96.38 170 PRO B O 1
ATOM 3372 N N . SER B 1 171 ? 2.494 6.59 3.725 1 95.5 171 SER B N 1
ATOM 3373 C CA . SER B 1 171 ? 3.094 5.266 3.854 1 95.5 171 SER B CA 1
ATOM 3374 C C . SER B 1 171 ? 2.879 4.438 2.59 1 95.5 171 SER B C 1
ATOM 3376 O O . SER B 1 171 ? 3.363 3.307 2.494 1 95.5 171 SER B O 1
ATOM 3378 N N . ALA B 1 172 ? 2.139 5 1.633 1 92.25 172 ALA B N 1
ATOM 3379 C CA . ALA B 1 172 ? 1.844 4.246 0.417 1 92.25 172 ALA B CA 1
ATOM 3380 C C . ALA B 1 172 ? 3.127 3.77 -0.257 1 92.25 172 ALA B C 1
ATOM 3382 O O . ALA B 1 172 ? 4.066 4.547 -0.442 1 92.25 172 ALA B O 1
ATOM 3383 N N . GLY B 1 173 ? 3.16 2.488 -0.583 1 89.56 173 GLY B N 1
ATOM 3384 C CA . GLY B 1 173 ? 4.285 1.932 -1.32 1 89.56 173 GLY B CA 1
ATOM 3385 C C . GLY B 1 173 ? 5.422 1.478 -0.423 1 89.56 173 GLY B C 1
ATOM 3386 O O . GLY B 1 173 ? 6.402 0.902 -0.898 1 89.56 173 GLY B O 1
ATOM 3387 N N . LEU B 1 174 ? 5.316 1.729 0.865 1 94.62 174 LEU B N 1
ATOM 3388 C CA . LEU B 1 174 ? 6.383 1.344 1.779 1 94.62 174 LEU B CA 1
ATOM 3389 C C . LEU B 1 174 ? 6.23 -0.11 2.215 1 94.62 174 LEU B C 1
ATOM 3391 O O . LEU B 1 174 ? 5.113 -0.627 2.281 1 94.62 174 LEU B O 1
ATOM 3395 N N . ASP B 1 175 ? 7.391 -0.724 2.484 1 95.5 175 ASP B N 1
ATOM 3396 C CA . ASP B 1 175 ? 7.367 -2.045 3.105 1 95.5 175 ASP B CA 1
ATOM 3397 C C . ASP B 1 175 ? 7.242 -1.937 4.621 1 95.5 175 ASP B C 1
ATOM 3399 O O . ASP B 1 175 ? 7.027 -0.847 5.156 1 95.5 175 ASP B O 1
ATOM 3403 N N . VAL B 1 176 ? 7.383 -3.051 5.305 1 96.5 176 VAL B N 1
ATOM 3404 C CA . VAL B 1 176 ? 7.18 -3.1 6.75 1 96.5 176 VAL B CA 1
ATOM 3405 C C . VAL B 1 176 ? 8.18 -2.176 7.445 1 96.5 176 VAL B C 1
ATOM 3407 O O . VAL B 1 176 ? 7.793 -1.35 8.273 1 96.5 176 VAL B O 1
ATOM 3410 N N . ALA B 1 177 ? 9.406 -2.305 7.09 1 95.5 177 ALA B N 1
ATOM 3411 C CA . ALA B 1 177 ? 10.445 -1.505 7.738 1 95.5 177 ALA B CA 1
ATOM 3412 C C . ALA B 1 177 ? 10.258 -0.019 7.449 1 95.5 177 ALA B C 1
ATOM 3414 O O . ALA B 1 177 ? 10.398 0.818 8.344 1 95.5 177 ALA B O 1
ATOM 3415 N N . GLY B 1 178 ? 9.969 0.295 6.246 1 95.12 178 GLY B N 1
ATOM 3416 C CA . GLY B 1 178 ? 9.703 1.677 5.879 1 95.12 178 GLY B CA 1
ATOM 3417 C C . GLY B 1 178 ? 8.523 2.275 6.609 1 95.12 178 GLY B C 1
ATOM 3418 O O . GLY B 1 178 ? 8.578 3.416 7.074 1 95.12 178 GLY B O 1
ATOM 3419 N N . ARG B 1 179 ? 7.48 1.532 6.688 1 96.31 179 ARG B N 1
ATOM 3420 C CA . ARG B 1 179 ? 6.297 1.98 7.41 1 96.31 179 ARG B CA 1
ATOM 3421 C C . ARG B 1 179 ? 6.621 2.256 8.875 1 96.31 179 ARG B C 1
ATOM 3423 O O . ARG B 1 179 ? 6.277 3.314 9.406 1 96.31 179 ARG B O 1
ATOM 3430 N N . GLU B 1 180 ? 7.289 1.32 9.461 1 96.94 180 GLU B N 1
ATOM 3431 C CA . GLU B 1 180 ? 7.57 1.453 10.891 1 96.94 180 GLU B CA 1
ATOM 3432 C C . GLU B 1 180 ? 8.508 2.629 11.156 1 96.94 180 GLU B C 1
ATOM 3434 O O . GLU B 1 180 ? 8.375 3.316 12.172 1 96.94 180 GLU B O 1
ATOM 3439 N N . ASP B 1 181 ? 9.422 2.826 10.289 1 95.69 181 ASP B N 1
ATOM 3440 C CA . ASP B 1 181 ? 10.289 3.99 10.422 1 95.69 181 ASP B CA 1
ATOM 3441 C C . ASP B 1 181 ? 9.492 5.289 10.32 1 95.69 181 ASP B C 1
ATOM 3443 O O . ASP B 1 181 ? 9.688 6.211 11.117 1 95.69 181 ASP B O 1
ATOM 3447 N N . LEU B 1 182 ? 8.664 5.355 9.359 1 96.62 182 LEU B N 1
ATOM 3448 C CA . LEU B 1 182 ? 7.82 6.535 9.18 1 96.62 182 LEU B CA 1
ATOM 3449 C C . LEU B 1 182 ? 6.922 6.746 10.391 1 96.62 182 LEU B C 1
ATOM 3451 O O . LEU B 1 182 ? 6.789 7.871 10.883 1 96.62 182 LEU B O 1
ATOM 3455 N N . VAL B 1 183 ? 6.301 5.68 10.852 1 97.06 183 VAL B N 1
ATOM 3456 C CA . VAL B 1 183 ? 5.426 5.75 12.016 1 97.06 183 VAL B CA 1
ATOM 3457 C C . VAL B 1 183 ? 6.199 6.297 13.211 1 97.06 183 VAL B C 1
ATOM 3459 O O . VAL B 1 183 ? 5.695 7.148 13.945 1 97.06 183 VAL B O 1
ATOM 3462 N N . TYR B 1 184 ? 7.406 5.875 13.375 1 96.88 184 TYR B N 1
ATOM 3463 C CA . TYR B 1 184 ? 8.25 6.348 14.469 1 96.88 184 TYR B CA 1
ATOM 3464 C C . TYR B 1 184 ? 8.492 7.848 14.359 1 96.88 184 TYR B C 1
ATOM 3466 O O . TYR B 1 184 ? 8.289 8.586 15.32 1 96.88 184 TYR B O 1
ATOM 3474 N N . ARG B 1 185 ? 8.852 8.258 13.219 1 96.44 185 ARG B N 1
ATOM 3475 C CA . ARG B 1 185 ? 9.156 9.672 13.023 1 96.44 185 ARG B CA 1
ATOM 3476 C C . ARG B 1 185 ? 7.906 10.531 13.188 1 96.44 185 ARG B C 1
ATOM 3478 O O . ARG B 1 185 ? 7.961 11.609 13.781 1 96.44 185 ARG B O 1
ATOM 3485 N N . MET B 1 186 ? 6.844 10.055 12.719 1 97 186 MET B N 1
ATOM 3486 C CA . MET B 1 186 ? 5.582 10.773 12.875 1 97 186 MET B CA 1
ATOM 3487 C C . MET B 1 186 ? 5.172 10.836 14.344 1 97 186 MET B C 1
ATOM 3489 O O . MET B 1 186 ? 4.59 11.828 14.789 1 97 186 MET B O 1
ATOM 3493 N N . SER B 1 187 ? 5.418 9.734 15.047 1 97.25 187 SER B N 1
ATOM 3494 C CA . SER B 1 187 ? 5.109 9.727 16.469 1 97.25 187 SER B CA 1
ATOM 3495 C C . SER B 1 187 ? 5.938 10.766 17.219 1 97.25 187 SER B C 1
ATOM 3497 O O . SER B 1 187 ? 5.449 11.406 18.156 1 97.25 187 SER B O 1
ATOM 3499 N N . GLN B 1 188 ? 7.191 10.961 16.797 1 96.69 188 GLN B N 1
ATOM 3500 C CA . GLN B 1 188 ? 8.039 11.992 17.391 1 96.69 188 GLN B CA 1
ATOM 3501 C C . GLN B 1 188 ? 7.5 13.383 17.094 1 96.69 188 GLN B C 1
ATOM 3503 O O . GLN B 1 188 ? 7.461 14.242 17.969 1 96.69 188 GLN B O 1
ATOM 3508 N N . LEU B 1 189 ? 7.094 13.539 15.906 1 96.75 189 LEU B N 1
ATOM 3509 C CA . LEU B 1 189 ? 6.496 14.812 15.523 1 96.75 189 LEU B CA 1
ATOM 3510 C C . LEU B 1 189 ? 5.234 15.086 16.328 1 96.75 189 LEU B C 1
ATOM 3512 O O . LEU B 1 189 ? 5.047 16.188 16.844 1 96.75 189 LEU B O 1
ATOM 3516 N N . ALA B 1 190 ? 4.422 14.094 16.469 1 96.81 190 ALA B N 1
ATOM 3517 C CA . ALA B 1 190 ? 3.154 14.227 17.188 1 96.81 190 ALA B CA 1
ATOM 3518 C C . ALA B 1 190 ? 3.387 14.531 18.656 1 96.81 190 ALA B C 1
ATOM 3520 O O . ALA B 1 190 ? 2.561 15.18 19.312 1 96.81 190 ALA B O 1
ATOM 3521 N N . ALA B 1 191 ? 4.48 14.086 19.172 1 96.12 191 ALA B N 1
ATOM 3522 C CA . ALA B 1 191 ? 4.785 14.266 20.594 1 96.12 191 ALA B CA 1
ATOM 3523 C C . ALA B 1 191 ? 5.367 15.648 20.859 1 96.12 191 ALA B C 1
ATOM 3525 O O . ALA B 1 191 ? 5.449 16.078 22.016 1 96.12 191 ALA B O 1
ATOM 3526 N N . ASP B 1 192 ? 5.758 16.297 19.812 1 95.31 192 ASP B N 1
ATOM 3527 C CA . ASP B 1 192 ? 6.336 17.641 19.938 1 95.31 192 ASP B CA 1
ATOM 3528 C C . ASP B 1 192 ? 5.258 18.688 20.188 1 95.31 192 ASP B C 1
ATOM 3530 O O . ASP B 1 192 ? 4.363 18.875 19.359 1 95.31 192 ASP B O 1
ATOM 3534 N N . GLU B 1 193 ? 5.375 19.453 21.219 1 92.81 193 GLU B N 1
ATOM 3535 C CA . GLU B 1 193 ? 4.387 20.453 21.609 1 92.81 193 GLU B CA 1
ATOM 3536 C C . GLU B 1 193 ? 4.352 21.609 20.594 1 92.81 193 GLU B C 1
ATOM 3538 O O . GLU B 1 193 ? 3.328 22.281 20.453 1 92.81 193 GLU B O 1
ATOM 3543 N N . GLU B 1 194 ? 5.445 21.781 19.922 1 93.38 194 GLU B N 1
ATOM 3544 C CA . GLU B 1 194 ? 5.531 22.891 18.969 1 93.38 194 GLU B CA 1
ATOM 3545 C C . GLU B 1 194 ? 5.125 22.453 17.562 1 93.38 194 GLU B C 1
ATOM 3547 O O . GLU B 1 194 ? 5.086 23.266 16.641 1 93.38 194 GLU B O 1
ATOM 3552 N N . ALA B 1 195 ? 4.777 21.188 17.453 1 95.25 195 ALA B N 1
ATOM 3553 C CA . ALA B 1 195 ? 4.387 20.672 16.141 1 95.25 195 ALA B CA 1
ATOM 3554 C C . ALA B 1 195 ? 3.092 21.328 15.664 1 95.25 195 ALA B C 1
ATOM 3556 O O . ALA B 1 195 ? 2.26 21.734 16.469 1 95.25 195 ALA B O 1
ATOM 3557 N N . PRO B 1 196 ? 2.949 21.516 14.398 1 97.12 196 PRO B N 1
ATOM 3558 C CA . PRO B 1 196 ? 1.664 21.984 13.891 1 97.12 196 PRO B CA 1
ATOM 3559 C C . PRO B 1 196 ? 0.52 21.016 14.156 1 97.12 196 PRO B C 1
ATOM 3561 O O . PRO B 1 196 ? 0.756 19.891 14.602 1 97.12 196 PRO B O 1
ATOM 3564 N N . THR B 1 197 ? -0.705 21.531 13.961 1 98.19 197 THR B N 1
ATOM 3565 C CA . THR B 1 197 ? -1.841 20.625 13.914 1 98.19 197 THR B CA 1
ATOM 3566 C C . THR B 1 197 ? -1.658 19.594 12.797 1 98.19 197 THR B C 1
ATOM 3568 O O . THR B 1 197 ? -1.22 19.938 11.695 1 98.19 197 THR B O 1
ATOM 3571 N N . LEU B 1 198 ? -1.96 18.328 13.094 1 98.5 198 LEU B N 1
ATOM 3572 C CA . LEU B 1 198 ? -1.67 17.25 12.148 1 98.5 198 LEU B CA 1
ATOM 3573 C C . LEU B 1 198 ? -2.957 16.609 11.648 1 98.5 198 LEU B C 1
ATOM 3575 O O . LEU B 1 198 ? -3.871 16.344 12.43 1 98.5 198 LEU B O 1
ATOM 3579 N N . VAL B 1 199 ? -3.039 16.406 10.352 1 98.75 199 VAL B N 1
ATOM 3580 C CA . VAL B 1 199 ? -4.062 15.57 9.727 1 98.75 199 VAL B CA 1
ATOM 3581 C C . VAL B 1 199 ? -3.402 14.531 8.828 1 98.75 199 VAL B C 1
ATOM 3583 O O . VAL B 1 199 ? -2.736 14.875 7.848 1 98.75 199 VAL B O 1
ATOM 3586 N N . LEU B 1 200 ? -3.564 13.281 9.172 1 98.56 200 LEU B N 1
ATOM 3587 C CA . LEU B 1 200 ? -3.008 12.148 8.438 1 98.56 200 LEU B CA 1
ATOM 3588 C C . LEU B 1 200 ? -4.113 11.344 7.766 1 98.56 200 LEU B C 1
ATOM 3590 O O . LEU B 1 200 ? -5.062 10.914 8.422 1 98.56 200 LEU B O 1
ATOM 3594 N N . VAL B 1 201 ? -4.016 11.234 6.477 1 98.06 201 VAL B N 1
ATOM 3595 C CA . VAL B 1 201 ? -4.941 10.375 5.746 1 98.06 201 VAL B CA 1
ATOM 3596 C C . VAL B 1 201 ? -4.285 9.023 5.465 1 98.06 201 VAL B C 1
ATOM 3598 O O . VAL B 1 201 ? -3.17 8.969 4.938 1 98.06 201 VAL B O 1
ATOM 3601 N N . THR B 1 202 ? -4.949 7.953 5.789 1 96.38 202 THR B N 1
ATOM 3602 C CA . THR B 1 202 ? -4.465 6.613 5.484 1 96.38 202 THR B CA 1
ATOM 3603 C C . THR B 1 202 ? -5.625 5.629 5.371 1 96.38 202 THR B C 1
ATOM 3605 O O . THR B 1 202 ? -6.738 5.922 5.82 1 96.38 202 THR B O 1
ATOM 3608 N N . HIS B 1 203 ? -5.391 4.531 4.754 1 93.19 203 HIS B N 1
ATOM 3609 C CA . HIS B 1 203 ? -6.418 3.5 4.652 1 93.19 203 HIS B CA 1
ATOM 3610 C C . HIS B 1 203 ? -6.156 2.359 5.629 1 93.19 203 HIS B C 1
ATOM 3612 O O . HIS B 1 203 ? -7.043 1.541 5.891 1 93.19 203 HIS B O 1
ATOM 3618 N N . HIS B 1 204 ? -4.98 2.305 6.25 1 94.12 204 HIS B N 1
ATOM 3619 C CA . HIS B 1 204 ? -4.605 1.163 7.074 1 94.12 204 HIS B CA 1
ATOM 3620 C C . HIS B 1 204 ? -4.371 1.581 8.523 1 94.12 204 HIS B C 1
ATOM 3622 O O . HIS B 1 204 ? -3.629 2.529 8.789 1 94.12 204 HIS B O 1
ATOM 3628 N N . LEU B 1 205 ? -4.871 0.789 9.391 1 97.25 205 LEU B N 1
ATOM 3629 C CA . LEU B 1 205 ? -4.797 1.134 10.805 1 97.25 205 LEU B CA 1
ATOM 3630 C C . LEU B 1 205 ? -3.371 0.995 11.328 1 97.25 205 LEU B C 1
ATOM 3632 O O . LEU B 1 205 ? -2.957 1.738 12.219 1 97.25 205 LEU B O 1
ATOM 3636 N N . GLU B 1 206 ? -2.611 0.109 10.727 1 96.38 206 GLU B N 1
ATOM 3637 C CA . GLU B 1 206 ? -1.248 -0.165 11.172 1 96.38 206 GLU B CA 1
ATOM 3638 C C . GLU B 1 206 ? -0.337 1.035 10.938 1 96.38 206 GLU B C 1
ATOM 3640 O O . GLU B 1 206 ? 0.771 1.098 11.477 1 96.38 206 GLU B O 1
ATOM 3645 N N . GLU B 1 207 ? -0.811 1.95 10.188 1 96.81 207 GLU B N 1
ATOM 3646 C CA . GLU B 1 207 ? -0.007 3.105 9.805 1 96.81 207 GLU B CA 1
ATOM 3647 C C . GLU B 1 207 ? -0.208 4.266 10.773 1 96.81 207 GLU B C 1
ATOM 3649 O O . GLU B 1 207 ? 0.475 5.289 10.68 1 96.81 207 GLU B O 1
ATOM 3654 N N . ILE B 1 208 ? -1.062 4.117 11.703 1 97.94 208 ILE B N 1
ATOM 3655 C CA . ILE B 1 208 ? -1.384 5.191 12.641 1 97.94 208 ILE B CA 1
ATOM 3656 C C . ILE B 1 208 ? -0.295 5.289 13.703 1 97.94 208 ILE B C 1
ATOM 3658 O O . ILE B 1 208 ? -0.094 4.355 14.484 1 97.94 208 ILE B O 1
ATOM 3662 N N . PRO B 1 209 ? 0.318 6.398 13.75 1 97.19 209 PRO B N 1
ATOM 3663 C CA . PRO B 1 209 ? 1.342 6.547 14.789 1 97.19 209 PRO B CA 1
ATOM 3664 C C . PRO B 1 209 ? 0.748 6.766 16.172 1 97.19 209 PRO B C 1
ATOM 3666 O O . PRO B 1 209 ? -0.313 7.383 16.312 1 97.19 209 PRO B O 1
ATOM 3669 N N . PRO B 1 210 ? 1.473 6.25 17.219 1 96.12 210 PRO B N 1
ATOM 3670 C CA . PRO B 1 210 ? 1.113 6.707 18.562 1 96.12 210 PRO B CA 1
ATOM 3671 C C . PRO B 1 210 ? 1.142 8.227 18.688 1 96.12 210 PRO B C 1
ATOM 3673 O O . PRO B 1 210 ? 1.958 8.891 18.047 1 96.12 210 PRO B O 1
ATOM 3676 N N . GLY B 1 211 ? 0.252 8.742 19.453 1 95.88 211 GLY B N 1
ATOM 3677 C CA . GLY B 1 211 ? 0.25 10.18 19.703 1 95.88 211 GLY B CA 1
ATOM 3678 C C . GLY B 1 211 ? -0.89 10.898 19 1 95.88 211 GLY B C 1
ATOM 3679 O O . GLY B 1 211 ? -1.2 12.047 19.328 1 95.88 211 GLY B O 1
ATOM 3680 N N . PHE B 1 212 ? -1.44 10.273 18.016 1 97.94 212 PHE B N 1
ATOM 3681 C CA . PHE B 1 212 ? -2.619 10.875 17.406 1 97.94 212 PHE B CA 1
ATOM 3682 C C . PHE B 1 212 ? -3.803 10.844 18.359 1 97.94 212 PHE B C 1
ATOM 3684 O O . PHE B 1 212 ? -4.004 9.859 19.078 1 97.94 212 PHE B O 1
ATOM 3691 N N . THR B 1 213 ? -4.629 11.859 18.328 1 98 213 THR B N 1
ATOM 3692 C CA . THR B 1 213 ? -5.586 12.07 19.406 1 98 213 THR B CA 1
ATOM 3693 C C . THR B 1 213 ? -7.016 11.852 18.906 1 98 213 THR B C 1
ATOM 3695 O O . THR B 1 213 ? -7.902 11.516 19.703 1 98 213 THR B O 1
ATOM 3698 N N . HIS B 1 214 ? -7.27 12.102 17.641 1 98.69 214 HIS B N 1
ATOM 3699 C CA . HIS B 1 214 ? -8.617 12.062 17.094 1 98.69 214 HIS B CA 1
ATOM 3700 C C . HIS B 1 214 ? -8.656 11.273 15.781 1 98.69 214 HIS B C 1
ATOM 3702 O O . HIS B 1 214 ? -7.629 11.102 15.125 1 98.69 214 HIS B O 1
ATOM 3708 N N . ALA B 1 215 ? -9.836 10.82 15.43 1 98.81 215 ALA B N 1
ATOM 3709 C CA . ALA B 1 215 ? -10.055 10.102 14.18 1 98.81 215 ALA B CA 1
ATOM 3710 C C . ALA B 1 215 ? -11.336 10.57 13.492 1 98.81 215 ALA B C 1
ATOM 3712 O O . ALA B 1 215 ? -12.289 10.984 14.156 1 98.81 215 ALA B O 1
ATOM 3713 N N . LEU B 1 216 ? -11.281 10.602 12.227 1 98.88 216 LEU B N 1
ATOM 3714 C CA . LEU B 1 216 ? -12.422 10.812 11.336 1 98.88 216 LEU B CA 1
ATOM 3715 C C . LEU B 1 216 ? -12.609 9.625 10.398 1 98.88 216 LEU B C 1
ATOM 3717 O O . LEU B 1 216 ? -11.711 9.289 9.633 1 98.88 216 LEU B O 1
ATOM 3721 N N . LEU B 1 217 ? -13.758 8.961 10.516 1 98.88 217 LEU B N 1
ATOM 3722 C CA . LEU B 1 217 ? -14.094 7.832 9.656 1 98.88 217 LEU B CA 1
ATOM 3723 C C . LEU B 1 217 ? -15.078 8.25 8.57 1 98.88 217 LEU B C 1
ATOM 3725 O O . LEU B 1 217 ? -16.109 8.844 8.867 1 98.88 217 LEU B O 1
ATOM 3729 N N . MET B 1 218 ? -14.719 7.922 7.355 1 98.75 218 MET B N 1
ATOM 3730 C CA . MET B 1 218 ? -15.547 8.328 6.223 1 98.75 218 MET B CA 1
ATOM 3731 C C . MET B 1 218 ? -15.992 7.113 5.414 1 98.75 218 MET B C 1
ATOM 3733 O O . MET B 1 218 ? -15.297 6.098 5.371 1 98.75 218 MET B O 1
ATOM 3737 N N . ASN B 1 219 ? -17.094 7.238 4.82 1 98.31 219 ASN B N 1
ATOM 3738 C CA . ASN B 1 219 ? -17.641 6.293 3.854 1 98.31 219 ASN B CA 1
ATOM 3739 C C . ASN B 1 219 ? -18.609 6.973 2.883 1 98.31 219 ASN B C 1
ATOM 3741 O O . ASN B 1 219 ? -19.484 7.73 3.303 1 98.31 219 ASN B O 1
ATOM 3745 N N . SER B 1 220 ? -18.359 6.785 1.608 1 97.31 220 SER B N 1
ATOM 3746 C CA . SER B 1 220 ? -19.25 7.23 0.547 1 97.31 220 SER B CA 1
ATOM 3747 C C . SER B 1 220 ? -19.516 8.734 0.639 1 97.31 220 SER B C 1
ATOM 3749 O O . SER B 1 220 ? -20.656 9.172 0.551 1 97.31 220 SER B O 1
ATOM 3751 N N . GLY B 1 221 ? -18.5 9.445 1 1 98.25 221 GLY B N 1
ATOM 3752 C CA . GLY B 1 221 ? -18.562 10.898 0.962 1 98.25 221 GLY B CA 1
ATOM 3753 C C . GLY B 1 221 ? -19.156 11.5 2.221 1 98.25 221 GLY B C 1
ATOM 3754 O O . GLY B 1 221 ? -19.406 12.711 2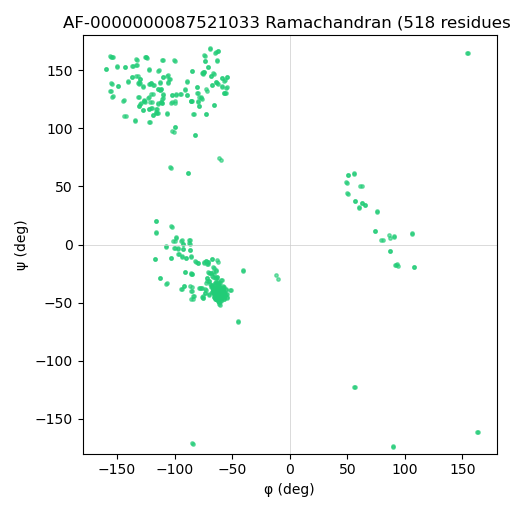.273 1 98.25 221 GLY B O 1
ATOM 3755 N N . LYS B 1 222 ? -19.359 10.664 3.203 1 98.62 222 LYS B N 1
ATOM 3756 C CA . LYS B 1 222 ? -19.953 11.125 4.453 1 98.62 222 LYS B CA 1
ATOM 3757 C C . LYS B 1 222 ? -19.078 10.75 5.648 1 98.62 222 LYS B C 1
ATOM 3759 O O . LYS B 1 222 ? -18.234 9.867 5.547 1 98.62 222 LYS B O 1
ATOM 3764 N N . ILE B 1 223 ? -19.328 11.438 6.715 1 98.75 223 ILE B N 1
ATOM 3765 C CA . ILE B 1 223 ? -18.672 11.094 7.969 1 98.75 223 ILE B CA 1
ATOM 3766 C C . ILE B 1 223 ? -19.469 10 8.688 1 98.75 223 ILE B C 1
ATOM 3768 O O . ILE B 1 223 ? -20.656 10.156 8.945 1 98.75 223 ILE B O 1
ATOM 3772 N N . VAL B 1 224 ? -18.844 8.969 8.953 1 98.75 224 VAL B N 1
ATOM 3773 C CA . VAL B 1 224 ? -19.438 7.883 9.734 1 98.75 224 VAL B CA 1
ATOM 3774 C C . VAL B 1 224 ? -19.312 8.188 11.227 1 98.75 224 VAL B C 1
ATOM 3776 O O . VAL B 1 224 ? -20.25 7.98 11.992 1 98.75 224 VAL B O 1
ATOM 3779 N N . ALA B 1 225 ? -18.125 8.641 11.617 1 98.81 225 ALA B N 1
ATOM 3780 C CA . ALA B 1 225 ? -17.844 9.008 13.008 1 98.81 225 ALA B CA 1
ATOM 3781 C C . ALA B 1 225 ? -16.641 9.938 13.094 1 98.81 225 ALA B C 1
ATOM 3783 O O . ALA B 1 225 ? -15.758 9.906 12.227 1 98.81 225 ALA B O 1
ATOM 3784 N N . ALA B 1 226 ? -16.641 10.758 14.086 1 98.75 226 ALA B N 1
ATOM 3785 C CA . ALA B 1 226 ? -15.531 11.656 14.375 1 98.75 226 ALA B CA 1
ATOM 3786 C C . ALA B 1 226 ? -15.414 11.922 15.875 1 98.75 226 ALA B C 1
ATOM 3788 O O . ALA B 1 226 ? -16.422 12.102 16.562 1 98.75 226 ALA B O 1
ATOM 3789 N N . GLY B 1 227 ? -14.219 11.898 16.391 1 98.56 227 GLY B N 1
ATOM 3790 C CA . GLY B 1 227 ? -13.992 12.133 17.812 1 98.56 227 GLY B CA 1
ATOM 3791 C C . GLY B 1 227 ? -12.625 11.664 18.281 1 98.56 227 GLY B C 1
ATOM 3792 O O . GLY B 1 227 ? -11.703 11.516 17.484 1 98.56 227 GLY B O 1
ATOM 3793 N N . THR B 1 228 ? -12.469 11.484 19.562 1 98.44 228 THR B N 1
ATOM 3794 C CA . THR B 1 228 ? -11.211 10.992 20.109 1 98.44 228 THR B CA 1
ATOM 3795 C C . THR B 1 228 ? -10.914 9.578 19.609 1 98.44 228 THR B C 1
ATOM 3797 O O . THR B 1 228 ? -11.828 8.867 19.172 1 98.44 228 THR B O 1
ATOM 3800 N N . MET B 1 229 ? -9.688 9.188 19.641 1 97.88 229 MET B N 1
ATOM 3801 C CA . MET B 1 229 ? -9.312 7.84 19.219 1 97.88 229 MET B CA 1
ATOM 3802 C C . MET B 1 229 ? -10.117 6.789 19.984 1 97.88 229 MET B C 1
ATOM 3804 O O . MET B 1 229 ? -10.656 5.863 19.375 1 97.88 229 MET B O 1
ATOM 3808 N N . ALA B 1 230 ? -10.242 6.953 21.25 1 96.25 230 ALA B N 1
ATOM 3809 C CA . ALA B 1 230 ? -10.922 5.988 22.109 1 96.25 230 ALA B CA 1
ATOM 3810 C C . ALA B 1 230 ? -12.391 5.844 21.703 1 96.25 230 ALA B C 1
ATOM 3812 O O . ALA B 1 230 ? -12.922 4.734 21.672 1 96.25 230 ALA B O 1
ATOM 3813 N N . GLU B 1 231 ? -12.977 6.926 21.297 1 97.5 231 GLU B N 1
ATOM 3814 C CA . GLU B 1 231 ? -14.406 6.934 21 1 97.5 231 GLU B CA 1
ATOM 3815 C C . GLU B 1 231 ? -14.672 6.488 19.562 1 97.5 231 GLU B C 1
ATOM 3817 O O . GLU B 1 231 ? -15.75 5.961 19.266 1 97.5 231 GLU B O 1
ATOM 3822 N N . THR B 1 232 ? -13.711 6.652 18.734 1 98.56 232 THR B N 1
ATOM 3823 C CA . THR B 1 232 ? -13.992 6.539 17.312 1 98.56 232 THR B CA 1
ATOM 3824 C C . THR B 1 232 ? -13.406 5.246 16.75 1 98.56 232 THR B C 1
ATOM 3826 O O . THR B 1 232 ? -14.023 4.598 15.906 1 98.56 232 THR B O 1
ATOM 3829 N N . MET B 1 233 ? -12.273 4.812 17.281 1 98.19 233 MET B N 1
ATOM 3830 C CA . MET B 1 233 ? -11.586 3.639 16.75 1 98.19 233 MET B CA 1
ATOM 3831 C C . MET B 1 233 ? -12.102 2.365 17.422 1 98.19 233 MET B C 1
ATOM 3833 O O . MET B 1 233 ? -11.336 1.649 18.078 1 98.19 233 MET B O 1
ATOM 3837 N N . THR B 1 234 ? -13.391 2.164 17.203 1 98.06 234 THR B N 1
ATOM 3838 C CA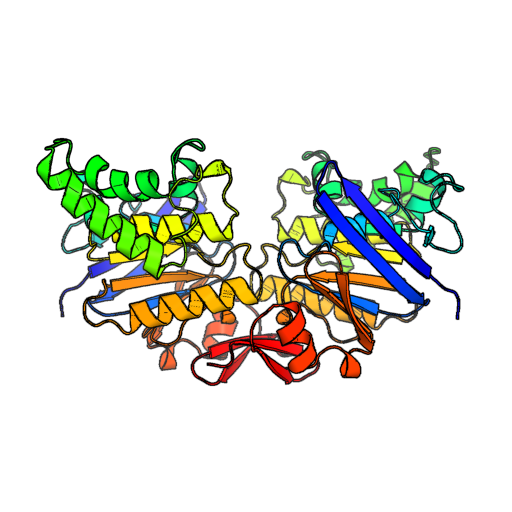 . THR B 1 234 ? -14.039 0.975 17.734 1 98.06 234 THR B CA 1
ATOM 3839 C C . THR B 1 234 ? -14.406 0.005 16.625 1 98.06 234 THR B C 1
ATOM 3841 O O . THR B 1 234 ? -14.547 0.409 15.461 1 98.06 234 THR B O 1
ATOM 3844 N N . GLU B 1 235 ? -14.586 -1.256 17.047 1 97.94 235 GLU B N 1
ATOM 3845 C CA . GLU B 1 235 ? -14.969 -2.271 16.078 1 97.94 235 GLU B CA 1
ATOM 3846 C C . GLU B 1 235 ? -16.266 -1.892 15.359 1 97.94 235 GLU B C 1
ATOM 3848 O O . GLU B 1 235 ? -16.359 -2.023 14.141 1 97.94 235 GLU B O 1
ATOM 3853 N N . GLU B 1 236 ? -17.219 -1.39 16.109 1 98.25 236 GLU B N 1
ATOM 3854 C CA . GLU B 1 236 ? -18.516 -1.019 15.547 1 98.25 236 GLU B CA 1
ATOM 3855 C C . GLU B 1 236 ? -18.359 0.066 14.484 1 98.25 236 GLU B C 1
ATOM 3857 O O . GLU B 1 236 ? -18.844 -0.094 13.359 1 98.25 236 GLU B O 1
ATOM 3862 N N . LYS B 1 237 ? -17.703 1.099 14.797 1 98.75 237 LYS B N 1
ATOM 3863 C CA . LYS B 1 237 ? -17.609 2.25 13.906 1 98.75 237 LYS B CA 1
ATOM 3864 C C . LYS B 1 237 ? -16.703 1.96 12.719 1 98.75 237 LYS B C 1
ATOM 3866 O O . LYS B 1 237 ? -16.984 2.367 11.586 1 98.75 237 LYS B O 1
ATOM 3871 N N . LEU B 1 238 ? -15.609 1.246 12.969 1 98.5 238 LEU B N 1
ATOM 3872 C CA . LEU B 1 238 ? -14.727 0.856 11.875 1 98.5 238 LEU B CA 1
ATOM 3873 C C . LEU B 1 238 ? -15.43 -0.114 10.93 1 98.5 238 LEU B C 1
ATOM 3875 O O . LEU B 1 238 ? -15.281 -0.014 9.711 1 98.5 238 LEU B O 1
ATOM 3879 N N . SER B 1 239 ? -16.188 -1.041 11.492 1 98.56 239 SER B N 1
ATOM 3880 C CA . SER B 1 239 ? -16.953 -1.959 10.656 1 98.56 239 SER B CA 1
ATOM 3881 C C . SER B 1 239 ? -17.953 -1.208 9.789 1 98.56 239 SER B C 1
ATOM 3883 O O . SER B 1 239 ? -18.109 -1.515 8.602 1 98.56 239 SER B O 1
ATOM 3885 N N . ALA B 1 240 ? -18.578 -0.23 10.352 1 98.44 240 ALA B N 1
ATOM 3886 C CA . ALA B 1 240 ? -19.516 0.599 9.602 1 98.44 240 ALA B CA 1
ATOM 3887 C C . ALA B 1 240 ? -18.812 1.382 8.5 1 98.44 240 ALA B C 1
ATOM 3889 O O . ALA B 1 240 ? -19.297 1.444 7.371 1 98.44 240 ALA B O 1
ATOM 3890 N N . ALA B 1 241 ? -17.703 1.906 8.789 1 98.38 241 ALA B N 1
ATOM 3891 C CA . ALA B 1 241 ? -16.969 2.73 7.836 1 98.38 241 ALA B CA 1
ATOM 3892 C C . ALA B 1 241 ? -16.484 1.896 6.652 1 98.38 241 ALA B C 1
ATOM 3894 O O . ALA B 1 241 ? -16.531 2.35 5.508 1 98.38 241 ALA B O 1
ATOM 3895 N N . TYR B 1 242 ? -16.078 0.684 6.926 1 97.75 242 TYR B N 1
ATOM 3896 C CA . TYR B 1 242 ? -15.484 -0.127 5.867 1 97.75 242 TYR B CA 1
ATOM 3897 C C . TYR B 1 242 ? -16.5 -1.108 5.301 1 97.75 242 TYR B C 1
ATOM 3899 O O . TYR B 1 242 ? -16.203 -1.848 4.359 1 97.75 242 TYR B O 1
ATOM 3907 N N . GLY B 1 243 ? -17.703 -1.136 5.859 1 96.44 243 GLY B N 1
ATOM 3908 C CA . GLY B 1 243 ? -18.766 -2 5.367 1 96.44 243 GLY B CA 1
ATOM 3909 C C . GLY B 1 243 ? -18.453 -3.477 5.531 1 96.44 243 GLY B C 1
ATOM 3910 O O . GLY B 1 243 ? -18.781 -4.285 4.66 1 96.44 243 GLY B O 1
ATOM 3911 N N . MET B 1 244 ? -17.766 -3.787 6.582 1 96.56 244 MET B N 1
ATOM 3912 C CA . MET B 1 244 ? -17.344 -5.152 6.883 1 96.56 244 MET B CA 1
ATOM 3913 C C . MET B 1 244 ? -17.125 -5.34 8.375 1 96.56 244 MET B C 1
ATOM 3915 O O . MET B 1 244 ? -16.578 -4.457 9.039 1 96.56 244 MET B O 1
ATOM 3919 N N . GLU B 1 245 ? -17.562 -6.469 8.898 1 97.75 245 GLU B N 1
ATOM 3920 C CA . GLU B 1 245 ? -17.297 -6.738 10.305 1 97.75 245 GLU B CA 1
ATOM 3921 C C . GLU B 1 245 ? -15.797 -6.906 10.562 1 97.75 245 GLU B C 1
ATOM 3923 O O . GLU B 1 245 ? -15.172 -7.836 10.039 1 97.75 245 GLU B O 1
ATOM 3928 N N . LEU B 1 246 ? -15.273 -6.078 11.398 1 97.31 246 LEU B N 1
ATOM 3929 C CA . LEU B 1 246 ? -13.844 -6.074 11.656 1 97.31 246 LEU B CA 1
ATOM 3930 C C . LEU B 1 246 ? -13.555 -6.309 13.133 1 97.31 246 LEU B C 1
ATOM 3932 O O . LEU B 1 246 ? -14.273 -5.809 14 1 97.31 246 LEU B O 1
ATOM 3936 N N . ALA B 1 247 ? -12.586 -7.098 13.43 1 96.75 247 ALA B N 1
ATOM 3937 C CA . ALA B 1 247 ? -11.938 -7.141 14.742 1 96.75 247 ALA B CA 1
ATOM 3938 C C . ALA B 1 247 ? -10.773 -6.156 14.812 1 96.75 247 ALA B C 1
ATOM 3940 O O . ALA B 1 247 ? -9.938 -6.109 13.906 1 96.75 247 ALA B O 1
ATOM 3941 N N . VAL B 1 248 ? -10.836 -5.387 15.82 1 95.62 248 VAL B N 1
ATOM 3942 C CA . VAL B 1 248 ? -9.797 -4.371 15.984 1 95.62 248 VAL B CA 1
ATOM 3943 C C . VAL B 1 248 ? -8.93 -4.707 17.203 1 95.62 248 VAL B C 1
ATOM 3945 O O . VAL B 1 248 ? -9.453 -5.051 18.266 1 95.62 248 VAL B O 1
ATOM 3948 N N . ARG B 1 249 ? -7.66 -4.602 16.984 1 92.88 249 ARG B N 1
ATOM 3949 C CA . ARG B 1 249 ? -6.707 -4.836 18.062 1 92.88 249 ARG B CA 1
ATOM 3950 C C . ARG B 1 249 ? -5.848 -3.602 18.312 1 92.88 249 ARG B C 1
ATOM 3952 O O . ARG B 1 249 ? -5.441 -2.92 17.375 1 92.88 249 ARG B O 1
ATOM 3959 N N . VAL B 1 250 ? -5.68 -3.406 19.609 1 93.12 250 VAL B N 1
ATOM 3960 C CA . VAL B 1 250 ? -4.824 -2.297 20.016 1 93.12 250 VAL B CA 1
ATOM 3961 C C . VAL B 1 250 ? -3.748 -2.805 20.969 1 93.12 250 VAL B C 1
ATOM 3963 O O . VAL B 1 250 ? -4.059 -3.398 22.016 1 93.12 250 VAL B O 1
ATOM 3966 N N . GLU B 1 251 ? -2.547 -2.582 20.625 1 88.56 251 GLU B N 1
ATOM 3967 C CA . GLU B 1 251 ? -1.417 -2.945 21.469 1 88.56 251 GLU B CA 1
ATOM 3968 C C . GLU B 1 251 ? -0.291 -1.921 21.359 1 88.56 251 GLU B C 1
ATOM 3970 O O . GLU B 1 251 ? 0.212 -1.658 20.266 1 88.56 251 GLU B O 1
ATOM 3975 N N . GLY B 1 252 ? 0.073 -1.399 22.484 1 86.94 252 GLY B N 1
ATOM 3976 C CA . GLY B 1 252 ? 1.142 -0.413 22.5 1 86.94 252 GLY B CA 1
ATOM 3977 C C . GLY B 1 252 ? 0.83 0.819 21.672 1 86.94 252 GLY B C 1
ATOM 3978 O O . GLY B 1 252 ? 1.705 1.348 20.984 1 86.94 252 GLY B O 1
ATOM 3979 N N . GLY B 1 253 ? -0.387 1.16 21.625 1 90.69 253 GLY B N 1
ATOM 3980 C CA . GLY B 1 253 ? -0.794 2.346 20.875 1 90.69 253 GLY B CA 1
ATOM 3981 C C . GLY B 1 253 ? -0.891 2.111 19.391 1 90.69 253 GLY B C 1
ATOM 3982 O O . GLY B 1 253 ? -1.135 3.049 18.625 1 90.69 253 GLY B O 1
ATOM 3983 N N . ARG B 1 254 ? -0.668 0.824 19.062 1 95.06 254 ARG B N 1
ATOM 3984 C CA . ARG B 1 254 ? -0.73 0.477 17.656 1 95.06 254 ARG B CA 1
ATOM 3985 C C . ARG B 1 254 ? -2.023 -0.261 17.328 1 95.06 254 ARG B C 1
ATOM 3987 O O . ARG B 1 254 ? -2.504 -1.068 18.125 1 95.06 254 ARG B O 1
ATOM 3994 N N . TYR B 1 255 ? -2.541 0.051 16.156 1 96.12 255 TYR B N 1
ATOM 3995 C CA . TYR B 1 255 ? -3.824 -0.51 15.742 1 96.12 255 TYR B CA 1
ATOM 3996 C C . TYR B 1 255 ? -3.648 -1.511 14.609 1 96.12 255 TYR B C 1
ATOM 3998 O O . TYR B 1 255 ? -2.768 -1.348 13.758 1 96.12 255 TYR B O 1
ATOM 4006 N N . SER B 1 256 ? -4.438 -2.551 14.594 1 95.44 256 SER B N 1
ATOM 4007 C CA . SER B 1 256 ? -4.617 -3.469 13.469 1 95.44 256 SER B CA 1
ATOM 4008 C C . SER B 1 256 ? -6.066 -3.928 13.359 1 95.44 256 SER B C 1
ATOM 4010 O O . SER B 1 256 ? -6.816 -3.873 14.336 1 95.44 256 SER B O 1
ATOM 4012 N N . ALA B 1 257 ? -6.449 -4.262 12.164 1 95.75 257 ALA B N 1
ATOM 4013 C CA . ALA B 1 257 ? -7.816 -4.723 11.953 1 95.75 257 ALA B CA 1
ATOM 4014 C C . ALA B 1 257 ? -7.859 -5.883 10.961 1 95.75 257 ALA B C 1
ATOM 4016 O O . ALA B 1 257 ? -7.129 -5.891 9.969 1 95.75 257 ALA B O 1
ATOM 4017 N N . PHE B 1 258 ? -8.703 -6.859 11.258 1 96.44 258 PHE B N 1
ATOM 4018 C CA . PHE B 1 258 ? -8.938 -8.031 10.422 1 96.44 258 PHE B CA 1
ATOM 4019 C C . PHE B 1 258 ? -10.43 -8.336 10.328 1 96.44 258 PHE B C 1
ATOM 4021 O O . PHE B 1 258 ? -11.195 -7.984 11.219 1 96.44 258 PHE B O 1
ATOM 4028 N N . ALA B 1 259 ? -10.773 -8.961 9.258 1 96.44 259 ALA B N 1
ATOM 4029 C CA . ALA B 1 259 ? -12.172 -9.367 9.141 1 96.44 259 ALA B CA 1
ATOM 4030 C C . ALA B 1 259 ? -12.531 -10.391 10.219 1 96.44 259 ALA B C 1
ATOM 4032 O O . ALA B 1 259 ? -11.75 -11.289 10.523 1 96.44 259 ALA B O 1
ATOM 4033 N N . ARG B 1 260 ? -13.828 -10.195 10.797 1 90.31 260 ARG B N 1
ATOM 4034 C CA . ARG B 1 260 ? -14.359 -11.188 11.727 1 90.31 260 ARG B CA 1
ATOM 4035 C C . ARG B 1 260 ? -14.977 -12.359 10.977 1 90.31 260 ARG B C 1
ATOM 4037 O O . ARG B 1 260 ? -15.781 -12.172 10.062 1 90.31 260 ARG B O 1
ATOM 4044 N N . ARG B 1 261 ? -14.344 -13.43 10.711 1 76 261 ARG B N 1
ATOM 4045 C CA . ARG B 1 261 ? -15.023 -14.555 10.07 1 76 261 ARG B CA 1
ATOM 4046 C C . ARG B 1 261 ? -15.086 -15.758 10.992 1 76 261 ARG B C 1
ATOM 4048 O O . ARG B 1 261 ? -14.258 -15.906 11.891 1 76 261 ARG B O 1
#

pLDDT: mean 93.38, std 10.22, range [44.25, 98.88]

InterPro domains:
  IPR003439 ABC transporter-like, ATP-binding domain [PF00005] (20-171)
  IPR003439 ABC transporter-like, ATP-binding domain [PS50893] (5-245)
  IPR003593 AAA+ ATPase domain [SM00382] (29-230)
  IPR027417 P-loop containing nucleoside triphosphate hydrolase [G3DSA:3.40.50.300] (1-258)
  IPR027417 P-loop containing nucleoside triphosphate hydrolase [SSF52540] (3-237)
  IPR050153 Metal Ion Import ATP-binding [PTHR42734] (2-251)